Protein AF-0000000086637116 (afdb_homodimer)

InterPro domains:
  IPR012942 SRR1-like domain [PF07985] (72-241)

Radius of gyration: 38.26 Å; Cα contacts (8 Å, |Δi|>4): 737; chains: 2; bounding box: 162×108×86 Å

Sequence (594 aa):
MSSSQGPQEWTHVTRKSRKSKNSNQGSPSHSHINSLPVTPRTESLRSPSDLKVDYDRYRSRWTAETPCLRLRELVSSKASHLKDINRAINFGVGTFDPADGAWEAKRSTFVQLAAFEIIVEELEKITGKKIECFLQDPVFSASDKSFLSNLGHTVVEDPAGCDLVNENTFFFGVHLYKPIYTEALAKHLPAIFVGTGWNAWDALFSSEGLGNMETMHKTYEACEFPQEEFDPAFSTTTIYWKPKAGSKEVEEETKEETKEETAGDEKVEKDEKVDKSEKQKEEEDELSRKLESTTISMSSSQGPQEWTHVTRKSRKSKNSNQGSPSHSHINSLPVTPRTESLRSPSDLKVDYDRYRSRWTAETPCLRLRELVSSKASHLKDINRAINFGVGTFDPADGAWEAKRSTFVQLAAFEIIVEELEKITGKKIECFLQDPVFSASDKSFLSNLGHTVVEDPAGCDLVNENTFFFGVHLYKPIYTEALAKHLPAIFVGTGWNAWDALFSSEGLGNMETMHKTYEACEFPQEEFDPAFSTTTIYWKPKAGSKEVEEETKEETKEETAGDEKVEKDEKVDKSEKQKEEEDELSRKLESTTIS

Solvent-accessible surface area (backbone atoms only — not comparable to full-atom values): 35907 Å² total; per-residue (Å²): 136,84,81,75,82,73,82,82,74,80,77,75,78,73,78,76,76,79,79,77,75,79,70,80,70,71,73,75,73,73,74,72,67,84,61,69,79,64,69,42,62,85,66,92,69,68,52,36,67,57,48,49,52,52,39,52,51,44,34,57,54,47,61,72,33,68,39,43,54,51,43,55,50,48,48,59,68,66,44,59,84,57,50,69,52,48,35,32,39,39,38,48,62,65,41,77,73,57,65,88,87,42,59,66,59,32,52,29,25,40,42,50,51,38,50,53,51,51,51,50,55,55,45,28,67,61,41,72,45,85,58,49,43,36,38,27,44,70,37,46,23,73,40,44,49,50,34,43,40,73,75,68,37,43,76,41,59,76,68,56,58,34,73,66,46,29,64,37,17,37,40,36,30,55,55,48,60,64,68,57,54,39,56,30,39,65,86,27,64,47,31,28,40,34,19,59,27,60,61,52,31,50,42,62,72,58,43,80,76,36,61,60,53,48,51,45,65,73,64,29,49,71,48,72,50,64,62,61,91,89,43,72,67,52,56,61,25,25,36,38,32,56,60,62,90,85,59,73,63,65,77,63,76,67,78,68,73,72,70,71,74,72,79,75,73,76,79,79,84,77,85,83,74,87,75,89,81,90,78,72,96,79,75,93,84,75,86,92,88,74,93,88,85,75,98,90,128,136,82,81,78,83,70,82,83,74,80,76,76,78,72,80,77,80,79,78,80,75,78,72,80,72,72,74,76,73,73,74,70,67,86,61,69,79,65,69,42,64,84,67,91,70,68,53,35,68,55,47,48,52,52,39,53,52,44,35,57,55,47,62,71,33,67,37,41,52,51,43,52,51,48,49,60,67,67,43,59,82,58,50,70,52,47,34,33,40,39,38,47,62,66,42,78,74,57,65,88,88,42,59,68,59,31,49,29,24,41,43,49,52,40,50,51,50,51,51,49,54,55,48,27,67,62,41,72,44,83,59,49,43,36,36,26,43,71,38,46,24,71,40,44,50,51,34,43,41,72,75,69,36,42,77,42,60,76,68,56,56,34,73,67,46,30,64,36,18,36,40,38,30,56,54,49,61,65,68,57,54,36,56,29,39,65,86,28,63,46,32,28,39,35,18,58,26,60,64,53,31,49,42,63,73,58,45,80,79,35,62,62,53,47,50,45,66,74,65,30,48,71,48,71,49,63,64,61,90,90,42,72,66,52,55,62,24,25,37,36,32,55,59,62,88,85,58,73,65,64,77,63,77,69,77,69,73,72,70,72,74,70,79,73,74,75,80,77,85,77,82,78,81,79,79,65,95,79,87,91,80,87,84,70,86,90,86,84,86,73,91,78,84,90,66,98,134

Nearest PDB structures (foldseek):
  2dep-assembly2_B  TM=3.999E-01  e=1.492E+00  Thermoclostridium stercorarium
  8ch9-assembly1_G  TM=3.327E-01  e=2.922E+00  Alcaligenes faecalis
  4ncf-assembly1_A  TM=2.988E-01  e=6.082E+00  Saccharomyces cerevisiae S288C
  4n3n-assembly1_A  TM=2.174E-01  e=2.749E+00  Thermochaetoides thermophila DSM 1495
  6fhf-assembly1_A  TM=4.208E-01  e=7.381E-01  Escherichia coli

Structure (mmCIF, N/CA/C/O backbone):
data_AF-0000000086637116-model_v1
#
loop_
_entity.id
_entity.type
_entity.pdbx_description
1 polymer 'SRR1-like domain-containing protein'
#
loop_
_atom_site.group_PDB
_atom_site.id
_atom_site.type_symbol
_atom_site.label_atom_id
_atom_site.label_alt_id
_atom_site.label_comp_id
_atom_site.label_asym_id
_atom_site.label_entity_id
_atom_site.label_seq_id
_atom_site.pdbx_PDB_ins_code
_atom_site.Cartn_x
_atom_site.Cartn_y
_atom_site.Cartn_z
_atom_site.occupancy
_atom_site.B_iso_or_equiv
_atom_site.auth_seq_id
_atom_site.auth_comp_id
_atom_site.auth_asym_id
_atom_site.auth_atom_id
_atom_site.pdbx_PDB_model_num
ATOM 1 N N . MET A 1 1 ? 57.219 23.875 48.938 1 24.44 1 MET A N 1
ATOM 2 C CA . MET A 1 1 ? 56.75 22.547 49.344 1 24.44 1 MET A CA 1
ATOM 3 C C . MET A 1 1 ? 55.75 22 48.312 1 24.44 1 MET A C 1
ATOM 5 O O . MET A 1 1 ? 54.656 22.531 48.125 1 24.44 1 MET A O 1
ATOM 9 N N . SER A 1 2 ? 56.219 21.375 47.156 1 26.83 2 SER A N 1
ATOM 10 C CA . SER A 1 2 ? 55.812 21.016 45.812 1 26.83 2 SER A CA 1
ATOM 11 C C . SER A 1 2 ? 54.844 19.828 45.812 1 26.83 2 SER A C 1
ATOM 13 O O . SER A 1 2 ? 55.219 18.734 46.219 1 26.83 2 SER A O 1
ATOM 15 N N . SER A 1 3 ? 53.5 20.031 46.125 1 25.98 3 SER A N 1
ATOM 16 C CA . SER A 1 3 ? 52.406 19.109 46.406 1 25.98 3 SER A CA 1
ATOM 17 C C . SER A 1 3 ? 52.156 18.141 45.25 1 25.98 3 SER A C 1
ATOM 19 O O . SER A 1 3 ? 51.812 18.562 44.156 1 25.98 3 SER A O 1
ATOM 21 N N . SER A 1 4 ? 52.938 17.031 45.156 1 26.45 4 SER A N 1
ATOM 22 C CA . SER A 1 4 ? 53.062 15.961 44.188 1 26.45 4 SER A CA 1
ATOM 23 C C . SER A 1 4 ? 51.75 15.203 44.031 1 26.45 4 SER A C 1
ATOM 25 O O . SER A 1 4 ? 51.281 14.555 44.969 1 26.45 4 SER A O 1
ATOM 27 N N . GLN A 1 5 ? 50.75 15.789 43.312 1 27.09 5 GLN A N 1
ATOM 28 C CA . GLN A 1 5 ? 49.375 15.312 43.094 1 27.09 5 GLN A CA 1
ATOM 29 C C . GLN A 1 5 ? 49.375 13.898 42.5 1 27.09 5 GLN A C 1
ATOM 31 O O . GLN A 1 5 ? 50 13.648 41.469 1 27.09 5 GLN A O 1
ATOM 36 N N . GLY A 1 6 ? 49.375 12.867 43.406 1 25.33 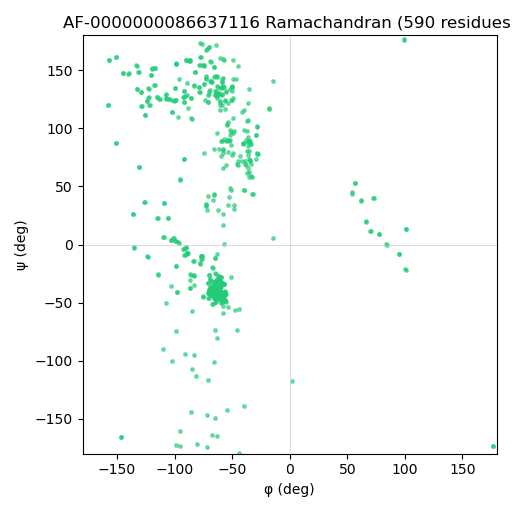6 GLY A N 1
ATOM 37 C CA . GLY A 1 6 ? 49.5 11.422 43.25 1 25.33 6 GLY A CA 1
ATOM 38 C C . GLY A 1 6 ? 48.562 10.852 42.219 1 25.33 6 GLY A C 1
ATOM 39 O O . GLY A 1 6 ? 47.531 11.477 41.906 1 25.33 6 GLY A O 1
ATOM 40 N N . PRO A 1 7 ? 49.031 9.922 41.312 1 26.36 7 PRO A N 1
ATOM 41 C CA . PRO A 1 7 ? 48.5 9.266 40.094 1 26.36 7 PRO A CA 1
ATOM 42 C C . PRO A 1 7 ? 47.312 8.359 40.406 1 26.36 7 PRO A C 1
ATOM 44 O O . PRO A 1 7 ? 47.375 7.52 41.312 1 26.36 7 PRO A O 1
ATOM 47 N N . GLN A 1 8 ? 46.031 8.93 40.531 1 23.62 8 GLN A N 1
ATOM 48 C CA . GLN A 1 8 ? 44.844 8.188 40.938 1 23.62 8 GLN A CA 1
ATOM 49 C C . GLN A 1 8 ? 44.656 6.941 40.062 1 23.62 8 GLN A C 1
ATOM 51 O O . GLN A 1 8 ? 44.594 7.035 38.844 1 23.62 8 GLN A O 1
ATOM 56 N N . GLU A 1 9 ? 45.25 5.812 40.469 1 21.12 9 GLU A N 1
ATOM 57 C CA . GLU A 1 9 ? 45.281 4.449 39.969 1 21.12 9 GLU A CA 1
ATOM 58 C C . GLU A 1 9 ? 43.875 3.912 39.719 1 21.12 9 GLU A C 1
ATOM 60 O O . GLU A 1 9 ? 43.062 3.881 40.625 1 21.12 9 GLU A O 1
ATOM 65 N N . TRP A 1 10 ? 43.25 4.152 38.531 1 23.78 10 TRP A N 1
ATOM 66 C CA . TRP A 1 10 ? 41.906 3.744 38.094 1 23.78 10 TRP A CA 1
ATOM 67 C C . TRP A 1 10 ? 41.75 2.236 38.25 1 23.78 10 TRP A C 1
ATOM 69 O O . TRP A 1 10 ? 42.531 1.455 37.719 1 23.78 10 TRP A O 1
ATOM 79 N N . THR A 1 11 ? 41.281 1.784 39.406 1 22.3 11 THR A N 1
ATOM 80 C CA . THR A 1 11 ? 41.125 0.423 39.906 1 22.3 11 THR A CA 1
ATOM 81 C C . THR A 1 11 ? 40.312 -0.416 38.938 1 22.3 11 THR A C 1
ATOM 83 O O . THR A 1 11 ? 39.219 -0.003 38.5 1 22.3 11 THR A O 1
ATOM 86 N N . HIS A 1 12 ? 40.906 -1.272 38.156 1 22.92 12 HIS A N 1
ATOM 87 C CA . HIS A 1 12 ? 40.469 -2.297 37.188 1 22.92 12 HIS A CA 1
ATOM 88 C C . HIS A 1 12 ? 39.562 -3.324 37.844 1 22.92 12 HIS A C 1
ATOM 90 O O . HIS A 1 12 ? 40 -4.098 38.719 1 22.92 12 HIS A O 1
ATOM 96 N N . VAL A 1 13 ? 38.375 -2.883 38.281 1 23.36 13 VAL A N 1
ATOM 97 C CA . VAL A 1 13 ? 37.469 -3.781 39 1 23.36 13 VAL A CA 1
ATOM 98 C C . VAL A 1 13 ? 37.312 -5.09 38.219 1 23.36 13 VAL A C 1
ATOM 100 O O . VAL A 1 13 ? 36.938 -5.082 37.031 1 23.36 13 VAL A O 1
ATOM 103 N N . THR A 1 14 ? 38.062 -6.027 38.594 1 20.78 14 THR A N 1
ATOM 104 C CA . THR A 1 14 ? 38.188 -7.391 38.094 1 20.78 14 THR A CA 1
ATOM 105 C C . THR A 1 14 ? 36.844 -8.117 38.188 1 20.78 14 THR A C 1
ATOM 107 O O . THR A 1 14 ? 36.312 -8.305 39.281 1 20.78 14 THR A O 1
ATOM 110 N N . ARG A 1 15 ? 35.969 -7.898 37.25 1 22.67 15 ARG A N 1
ATOM 111 C CA . ARG A 1 15 ? 34.688 -8.594 37.312 1 22.67 15 ARG A CA 1
ATOM 112 C C . ARG A 1 15 ? 34.875 -10.102 37.438 1 22.67 15 ARG A C 1
ATOM 114 O O . ARG A 1 15 ? 35.625 -10.703 36.656 1 22.67 15 ARG A O 1
ATOM 121 N N . LYS A 1 16 ? 34.625 -10.594 38.625 1 21.61 16 LYS A N 1
ATOM 122 C CA . LYS A 1 16 ? 34.625 -11.977 39.062 1 21.61 16 LYS A CA 1
ATOM 123 C C . LYS A 1 16 ? 33.875 -12.875 38.094 1 21.61 16 LYS A C 1
ATOM 125 O O . LYS A 1 16 ? 32.938 -12.422 37.406 1 21.61 16 LYS A O 1
ATOM 130 N N . SER A 1 17 ? 34.312 -14.102 37.844 1 21.06 17 SER A N 1
ATOM 131 C CA . SER A 1 17 ? 34.188 -15.25 36.938 1 21.06 17 SER A CA 1
ATOM 132 C C . SER A 1 17 ? 32.875 -15.969 37.156 1 21.06 17 SER A C 1
ATOM 134 O O . SER A 1 17 ? 32.719 -17.125 36.75 1 21.06 17 SER A O 1
ATOM 136 N N . ARG A 1 18 ? 31.797 -15.344 37.469 1 20.27 18 ARG A N 1
ATOM 137 C CA . ARG A 1 18 ? 30.719 -16.25 37.844 1 20.27 18 ARG A CA 1
ATOM 138 C C . ARG A 1 18 ? 30.531 -17.344 36.812 1 20.27 18 ARG A C 1
ATOM 140 O O . ARG A 1 18 ? 30.625 -17.094 35.594 1 20.27 18 ARG A O 1
ATOM 147 N N . LYS A 1 19 ? 30.438 -18.625 37.375 1 24.11 19 LYS A N 1
ATOM 148 C CA . LYS A 1 19 ? 30.172 -19.984 36.906 1 24.11 19 LYS A CA 1
ATOM 149 C C . LYS A 1 19 ? 28.938 -20.031 36.031 1 24.11 19 LYS A C 1
ATOM 151 O O . LYS A 1 19 ? 27.938 -19.359 36.312 1 24.11 19 LYS A O 1
ATOM 156 N N . SER A 1 20 ? 29.047 -20.562 34.844 1 21.88 20 SER A N 1
ATOM 157 C CA . SER A 1 20 ? 28.312 -20.703 33.594 1 21.88 20 SER A CA 1
ATOM 158 C C . SER A 1 20 ? 27.062 -21.547 33.781 1 21.88 20 SER A C 1
ATOM 160 O O . SER A 1 20 ? 27.141 -22.766 33.906 1 21.88 20 SER A O 1
ATOM 162 N N . LYS A 1 21 ? 26.297 -21.359 34.875 1 21.92 21 LYS A N 1
ATOM 163 C CA . LYS A 1 21 ? 25.203 -2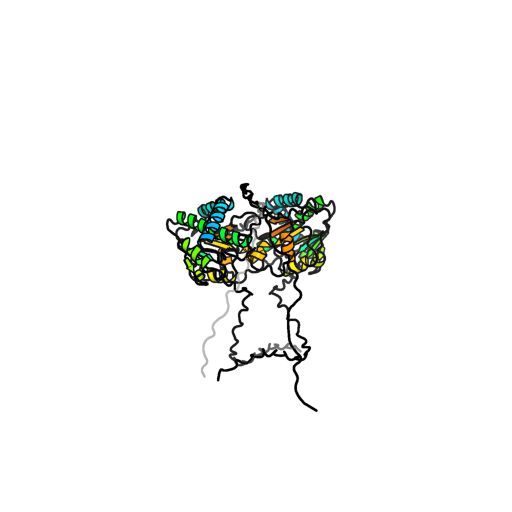2.328 34.906 1 21.92 21 LYS A CA 1
ATOM 164 C C . LYS A 1 21 ? 24.484 -22.359 33.562 1 21.92 21 LYS A C 1
ATOM 166 O O . LYS A 1 21 ? 24.141 -21.297 33 1 21.92 21 LYS A O 1
ATOM 171 N N . ASN A 1 22 ? 24.641 -23.406 32.812 1 21.17 22 ASN A N 1
ATOM 172 C CA . ASN A 1 22 ? 24.078 -23.844 31.547 1 21.17 22 ASN A CA 1
ATOM 173 C C . ASN A 1 22 ? 22.562 -23.828 31.562 1 21.17 22 ASN A C 1
ATOM 175 O O . ASN A 1 22 ? 21.922 -24.734 32.125 1 21.17 22 ASN A O 1
ATOM 179 N N . SER A 1 23 ? 21.969 -22.797 32.156 1 22.39 23 SER A N 1
ATOM 180 C CA . SER A 1 23 ? 20.516 -22.953 32.188 1 22.39 23 SER A CA 1
ATOM 181 C C . SER A 1 23 ? 19.953 -23.156 30.797 1 22.39 23 SER A C 1
ATOM 183 O O . SER A 1 23 ? 20.438 -22.562 29.828 1 22.39 23 SER A O 1
ATOM 185 N N . ASN A 1 24 ? 19.359 -24.328 30.609 1 22.12 24 ASN A N 1
ATOM 186 C CA . ASN A 1 24 ? 18.578 -24.844 29.484 1 22.12 24 ASN A CA 1
ATOM 187 C C . ASN A 1 24 ? 17.469 -23.875 29.094 1 22.12 24 ASN A C 1
ATOM 189 O O . ASN A 1 24 ? 16.453 -23.781 29.797 1 22.12 24 ASN A O 1
ATOM 193 N N . GLN A 1 25 ? 17.844 -22.625 28.984 1 24.3 25 GLN A N 1
ATOM 194 C CA . GLN A 1 25 ? 16.781 -21.672 28.656 1 24.3 25 GLN A CA 1
ATOM 195 C C . GLN A 1 25 ? 15.953 -22.188 27.469 1 24.3 25 GLN A C 1
ATOM 197 O O . GLN A 1 25 ? 16.5 -22.531 26.422 1 24.3 25 GLN A O 1
ATOM 202 N N . GLY A 1 26 ? 14.844 -22.797 27.844 1 23.64 26 GLY A N 1
ATOM 203 C CA . GLY A 1 26 ? 13.797 -23.156 26.891 1 23.64 26 GLY A CA 1
ATOM 204 C C . GLY A 1 26 ? 13.539 -22.078 25.859 1 23.64 26 GLY A C 1
ATOM 205 O O . GLY A 1 26 ? 13.742 -20.891 26.125 1 23.64 26 GLY A O 1
ATOM 206 N N . SER A 1 27 ? 13.844 -22.375 24.625 1 25.88 27 SER A N 1
ATOM 207 C CA . SER A 1 27 ? 13.609 -21.578 23.438 1 25.88 27 SER A CA 1
ATOM 208 C C . SER A 1 27 ? 12.281 -20.828 23.516 1 25.88 27 SER A C 1
ATOM 210 O O . SER A 1 27 ? 11.25 -21.422 23.859 1 25.88 27 SER A O 1
ATOM 212 N N . PRO A 1 28 ? 12.359 -19.547 23.906 1 26.69 28 PRO A N 1
ATOM 213 C CA . PRO A 1 28 ? 11.086 -18.828 23.891 1 26.69 28 PRO A CA 1
ATOM 214 C C . PRO A 1 28 ? 10.203 -19.25 22.719 1 26.69 28 PRO A C 1
ATOM 216 O O . PRO A 1 28 ? 10.703 -19.516 21.609 1 26.69 28 PRO A O 1
ATOM 219 N N . SER A 1 29 ? 9.18 -19.969 23.016 1 24.64 29 SER A N 1
ATOM 220 C CA . SER A 1 29 ? 8.094 -20.25 22.078 1 24.64 29 SER A CA 1
ATOM 221 C C . SER A 1 29 ? 7.73 -19.016 21.266 1 24.64 29 SER A C 1
ATOM 223 O O . SER A 1 29 ? 7.52 -17.938 21.812 1 24.64 29 SER A O 1
ATOM 225 N N . HIS A 1 30 ? 8.398 -18.781 20.156 1 25.86 30 HIS A N 1
ATOM 226 C CA . HIS A 1 30 ? 7.93 -17.844 19.141 1 25.86 30 HIS A CA 1
ATOM 227 C C . HIS A 1 30 ? 6.406 -17.734 19.172 1 25.86 30 HIS A C 1
ATOM 229 O O . HIS A 1 30 ? 5.703 -18.734 19.031 1 25.86 30 HIS A O 1
ATOM 235 N N . SER A 1 31 ? 5.895 -17.047 20.062 1 27.33 31 SER A N 1
ATOM 236 C CA . SER A 1 31 ? 4.477 -16.703 20 1 27.33 31 SER A CA 1
ATOM 237 C C . SER A 1 31 ? 3.988 -16.625 18.562 1 27.33 31 SER A C 1
ATOM 239 O O . SER A 1 31 ? 4.578 -15.922 17.734 1 27.33 31 SER A O 1
ATOM 241 N N . HIS A 1 32 ? 3.451 -17.656 18.016 1 27.94 32 HIS A N 1
ATOM 242 C CA . HIS A 1 32 ? 2.633 -17.797 16.812 1 27.94 32 HIS A CA 1
ATOM 243 C C . HIS A 1 32 ? 1.734 -16.578 16.625 1 27.94 32 HIS A C 1
ATOM 245 O O . HIS A 1 32 ? 0.939 -16.234 17.5 1 27.94 32 HIS A O 1
ATOM 251 N N . ILE A 1 33 ? 2.184 -15.508 16.266 1 32.97 33 ILE A N 1
ATOM 252 C CA . ILE A 1 33 ? 1.25 -14.523 15.719 1 32.97 33 ILE A CA 1
ATOM 253 C C . ILE A 1 33 ? -0.048 -15.219 15.312 1 32.97 33 ILE A C 1
ATOM 255 O O . ILE A 1 33 ? -0.023 -16.312 14.758 1 32.97 33 ILE A O 1
ATOM 259 N N . ASN A 1 34 ? -1.161 -14.93 15.883 1 33.06 34 ASN A N 1
ATOM 260 C CA . ASN A 1 34 ? -2.535 -15.383 15.688 1 33.06 34 ASN A CA 1
ATOM 261 C C . ASN A 1 34 ? -2.812 -15.719 14.227 1 33.06 34 ASN A C 1
ATOM 263 O O . ASN A 1 34 ? -3.15 -14.836 13.438 1 33.06 34 ASN A O 1
ATOM 267 N N . SER A 1 35 ? -1.944 -16.391 13.539 1 40 35 SER A N 1
ATOM 268 C CA . SER A 1 35 ? -2.412 -17.109 12.359 1 40 35 SER A CA 1
ATOM 269 C C . SER A 1 35 ? -3.707 -17.859 12.641 1 40 35 SER A C 1
ATOM 271 O O . SER A 1 35 ? -3.723 -18.812 13.43 1 40 35 SER A O 1
ATOM 273 N N . LEU A 1 36 ? -4.789 -17.25 12.852 1 41.62 36 LEU A N 1
ATOM 274 C CA . LEU A 1 36 ? -5.941 -18.156 12.875 1 41.62 36 LEU A CA 1
ATOM 275 C C . LEU A 1 36 ? -5.691 -19.375 11.992 1 41.62 36 LEU A C 1
ATOM 277 O O . LEU A 1 36 ? -5.262 -19.234 10.844 1 41.62 36 LEU A O 1
ATOM 281 N N . PRO A 1 37 ? -5.348 -20.5 12.5 1 50.69 37 PRO A N 1
ATOM 282 C CA . PRO A 1 37 ? -5.234 -21.703 11.688 1 50.69 37 PRO A CA 1
ATOM 283 C C . PRO A 1 37 ? -6.254 -21.75 10.547 1 50.69 37 PRO A C 1
ATOM 285 O O . PRO A 1 37 ? -7.457 -21.625 10.781 1 50.69 37 PRO A O 1
ATOM 288 N N . VAL A 1 38 ? -5.941 -21.172 9.406 1 64.44 38 VAL A N 1
ATOM 289 C CA . VAL A 1 38 ? -6.879 -21.281 8.297 1 64.44 38 VAL A CA 1
ATOM 290 C C . VAL A 1 38 ? -7.102 -22.75 7.945 1 64.44 38 VAL A C 1
ATOM 292 O O . VAL A 1 38 ? -6.16 -23.453 7.578 1 64.44 38 VAL A O 1
ATOM 295 N N . THR A 1 39 ? -8.062 -23.391 8.57 1 78.31 39 THR A N 1
ATOM 296 C CA . THR A 1 39 ? -8.438 -24.781 8.289 1 78.31 39 THR A CA 1
ATOM 297 C C . THR A 1 39 ? -9.289 -24.859 7.027 1 78.31 39 THR A C 1
ATOM 299 O O . THR A 1 39 ? -10.234 -24.078 6.859 1 78.31 39 THR A O 1
ATOM 302 N N . PRO A 1 40 ? -8.844 -25.797 6.188 1 84.12 40 PRO A N 1
ATOM 303 C CA . PRO A 1 40 ? -9.648 -26 4.98 1 84.12 40 PRO A CA 1
ATOM 304 C C . PRO A 1 40 ? -11.086 -26.391 5.293 1 84.12 40 PRO A C 1
ATOM 306 O O . PRO A 1 40 ? -11.336 -27.125 6.258 1 84.12 40 PRO A O 1
ATOM 309 N N . ARG A 1 41 ? -11.93 -25.891 4.512 1 82.06 41 ARG A N 1
ATOM 310 C CA . ARG A 1 41 ? -13.312 -26.344 4.613 1 82.06 41 ARG A CA 1
ATOM 311 C C . ARG A 1 41 ? -13.445 -27.797 4.168 1 82.06 41 ARG A C 1
ATOM 313 O O . ARG A 1 41 ? -12.836 -28.203 3.174 1 82.06 41 ARG A O 1
ATOM 320 N N . THR A 1 42 ? -14.297 -28.547 4.906 1 83.56 42 THR A N 1
ATOM 321 C CA . THR A 1 42 ? -14.414 -29.969 4.582 1 83.56 42 THR A CA 1
ATOM 322 C C . THR A 1 42 ? -15.859 -30.328 4.262 1 83.56 42 THR A C 1
ATOM 324 O O . THR A 1 42 ? -16.125 -31.391 3.674 1 83.56 42 THR A O 1
ATOM 327 N N . GLU A 1 43 ? -16.719 -29.453 4.516 1 82.19 43 GLU A N 1
ATOM 328 C CA . GLU A 1 43 ? -18.125 -29.781 4.324 1 82.19 43 GLU A CA 1
ATOM 329 C C . GLU A 1 43 ? -18.781 -28.859 3.291 1 82.19 43 GLU A C 1
ATOM 331 O O . GLU A 1 43 ? -18.344 -27.719 3.111 1 82.19 43 GLU A O 1
ATOM 336 N N . SER A 1 44 ? -19.828 -29.422 2.611 1 85.81 44 SER A N 1
ATOM 337 C CA . SER A 1 44 ? -20.672 -28.656 1.683 1 85.81 44 SER A CA 1
ATOM 338 C C . SER A 1 44 ? -19.812 -27.953 0.632 1 85.81 44 SER A C 1
ATOM 340 O O . SER A 1 44 ? -19.984 -26.766 0.384 1 85.81 44 SER A O 1
ATOM 342 N N . LEU A 1 45 ? -18.875 -28.781 0.184 1 89.62 45 LEU A N 1
ATOM 343 C CA . LEU A 1 45 ? -17.969 -28.219 -0.802 1 89.62 45 LEU A CA 1
ATOM 344 C C . LEU A 1 45 ? -18.609 -28.172 -2.182 1 89.62 45 LEU A C 1
ATOM 346 O O . LEU A 1 45 ? -19.281 -29.125 -2.588 1 89.62 45 LEU A O 1
ATOM 350 N N . ARG A 1 46 ? -18.438 -27.062 -2.834 1 92.62 46 ARG A N 1
ATOM 351 C CA . ARG A 1 46 ? -18.797 -26.984 -4.246 1 92.62 46 ARG A CA 1
ATOM 352 C C . ARG A 1 46 ? -17.906 -27.891 -5.086 1 92.62 46 ARG A C 1
ATOM 354 O O . ARG A 1 46 ? -16.766 -28.172 -4.711 1 92.62 46 ARG A O 1
ATOM 361 N N . SER A 1 47 ? -18.406 -28.375 -6.246 1 95.31 47 SER A N 1
ATOM 362 C CA . SER A 1 47 ? -17.641 -29.281 -7.094 1 95.31 47 SER A CA 1
ATOM 363 C C . SER A 1 47 ? -16.547 -28.547 -7.844 1 95.31 47 SER A C 1
ATOM 365 O O . SER A 1 47 ? -16.672 -27.344 -8.141 1 95.31 47 SER A O 1
ATOM 367 N N . PRO A 1 48 ? -15.5 -29.297 -8.203 1 97.44 48 PRO A N 1
ATOM 368 C CA . PRO A 1 48 ? -14.445 -28.688 -9.023 1 97.44 48 PRO A CA 1
ATOM 369 C C . PRO A 1 48 ? -14.977 -28.109 -10.336 1 97.44 48 PRO A C 1
ATOM 371 O O . PRO A 1 48 ? -14.477 -27.094 -10.82 1 97.44 48 PRO A O 1
ATOM 374 N N . SER A 1 49 ? -15.969 -28.734 -10.891 1 97.56 49 SER A N 1
ATOM 375 C CA . SER A 1 49 ? -16.562 -28.266 -12.133 1 97.56 49 SER A CA 1
ATOM 376 C C . SER A 1 49 ? -17.266 -26.922 -11.938 1 97.56 49 SER A C 1
ATOM 378 O O . SER A 1 49 ? -17.203 -26.047 -12.805 1 97.56 49 SER A O 1
ATOM 380 N N . ASP A 1 50 ? -17.875 -26.812 -10.812 1 97.12 50 ASP A N 1
ATOM 381 C CA . ASP A 1 50 ? -18.516 -25.531 -10.5 1 97.12 50 ASP A CA 1
ATOM 382 C C . ASP A 1 50 ? -17.484 -24.422 -10.312 1 97.12 50 ASP A C 1
ATOM 384 O O . ASP A 1 50 ? -17.703 -23.297 -10.734 1 97.12 50 ASP A O 1
ATOM 388 N N . LEU A 1 51 ? -16.422 -24.75 -9.672 1 97.88 51 LEU A N 1
ATOM 389 C CA . LEU A 1 51 ? -15.344 -23.797 -9.492 1 97.88 51 LEU A CA 1
ATOM 390 C C . LEU A 1 51 ? -14.766 -23.359 -10.836 1 97.88 51 LEU A C 1
ATOM 392 O O . LEU A 1 51 ? -14.445 -22.188 -11.031 1 97.88 51 LEU A O 1
ATOM 396 N N . LYS A 1 52 ? -14.695 -24.312 -11.758 1 98.31 52 LYS A N 1
ATOM 397 C CA . LYS A 1 52 ? -14.172 -24.031 -13.094 1 98.31 52 LYS A CA 1
ATOM 398 C C . LYS A 1 52 ? -15.086 -23.062 -13.844 1 98.31 52 LYS A C 1
ATOM 400 O O . LYS A 1 52 ? -14.609 -22.172 -14.547 1 98.31 52 LYS A O 1
ATOM 405 N N . VAL A 1 53 ? -16.328 -23.219 -13.672 1 98.06 53 VAL A N 1
ATOM 406 C CA . VAL A 1 53 ? -17.281 -22.328 -14.32 1 98.06 53 VAL A CA 1
ATOM 407 C C . VAL A 1 53 ? -17.109 -20.906 -13.797 1 98.06 53 VAL A C 1
ATOM 409 O O . VAL A 1 53 ? -17.047 -19.953 -14.578 1 98.06 53 VAL A O 1
ATOM 412 N N . ASP A 1 54 ? -17.031 -20.797 -12.469 1 97.19 54 ASP A N 1
ATOM 413 C CA . ASP A 1 54 ? -16.781 -19.484 -11.875 1 97.19 54 ASP A CA 1
ATOM 414 C C . ASP A 1 54 ? -15.469 -18.891 -12.367 1 97.19 54 ASP A C 1
ATOM 416 O O . ASP A 1 54 ? -15.414 -17.719 -12.727 1 97.19 54 ASP A O 1
ATOM 420 N N . TYR A 1 55 ? -14.484 -19.719 -12.391 1 98.38 55 TYR A N 1
ATOM 421 C CA . TYR A 1 55 ? -13.164 -19.266 -12.836 1 98.38 55 TYR A CA 1
ATOM 422 C C . TYR A 1 55 ? -13.227 -18.719 -14.258 1 98.38 55 TYR A C 1
ATOM 424 O O . TYR A 1 55 ? -12.711 -17.641 -14.539 1 98.38 55 TYR A O 1
ATOM 432 N N . ASP A 1 56 ? -13.852 -19.438 -15.148 1 98.38 56 ASP A N 1
ATOM 433 C CA . ASP A 1 56 ? -13.945 -19.031 -16.547 1 98.38 56 ASP A CA 1
ATOM 434 C C . ASP A 1 56 ? -14.672 -17.688 -16.672 1 98.38 56 ASP A C 1
ATOM 436 O O . ASP A 1 56 ? -14.273 -16.844 -17.484 1 98.38 56 ASP A O 1
ATOM 440 N N . ARG A 1 57 ? -15.602 -17.547 -15.859 1 97.81 57 ARG A N 1
ATOM 441 C CA . ARG A 1 57 ? -16.359 -16.297 -15.867 1 97.81 57 ARG A CA 1
ATOM 442 C C . ARG A 1 57 ? -15.492 -15.133 -15.406 1 97.81 57 ARG A C 1
ATOM 444 O O . ARG A 1 57 ? -15.398 -14.117 -16.094 1 97.81 57 ARG A O 1
ATOM 451 N N . TYR A 1 58 ? -14.836 -15.289 -14.258 1 97.19 58 TYR A N 1
ATOM 452 C CA . TYR A 1 58 ? -14.008 -14.219 -13.703 1 97.19 58 TYR A CA 1
ATOM 453 C C . TYR A 1 58 ? -12.812 -13.938 -14.602 1 97.19 58 TYR A C 1
ATOM 455 O O . TYR A 1 58 ? -12.438 -12.781 -14.797 1 97.19 58 TYR A O 1
ATOM 463 N N . ARG A 1 59 ? -12.242 -14.984 -15.156 1 97.94 59 ARG A N 1
ATOM 464 C CA . ARG A 1 59 ? -11.086 -14.812 -16.031 1 97.94 59 ARG A CA 1
ATOM 465 C C . ARG A 1 59 ? -11.477 -14.07 -17.297 1 97.94 59 ARG A C 1
ATOM 467 O O . ARG A 1 59 ? -10.773 -13.156 -17.734 1 97.94 59 ARG A O 1
ATOM 474 N N . SER A 1 60 ? -12.539 -14.453 -17.891 1 97.94 60 SER A N 1
ATOM 475 C CA . SER A 1 60 ? -13 -13.812 -19.109 1 97.94 60 SER A CA 1
ATOM 476 C C . SER A 1 60 ? -13.281 -12.328 -18.891 1 97.94 60 SER A C 1
ATOM 478 O O . SER A 1 60 ? -12.891 -11.492 -19.719 1 97.94 60 SER A O 1
ATOM 480 N N . ARG A 1 61 ? -13.883 -12.031 -17.828 1 96.62 61 ARG A N 1
ATOM 481 C CA . ARG A 1 61 ? -14.188 -10.641 -17.5 1 96.62 61 ARG A CA 1
ATOM 482 C C . ARG A 1 61 ? -12.906 -9.836 -17.281 1 96.62 61 ARG A C 1
ATOM 484 O O . ARG A 1 61 ? -12.75 -8.75 -17.844 1 96.62 61 ARG A O 1
ATOM 491 N N . TRP A 1 62 ? -12.031 -10.359 -16.484 1 96.5 62 TRP A N 1
ATOM 492 C CA . TRP A 1 62 ? -10.828 -9.625 -16.109 1 96.5 62 TRP A CA 1
ATOM 493 C C . TRP A 1 62 ? -9.906 -9.445 -17.328 1 96.5 62 TRP A C 1
ATOM 495 O O . TRP A 1 62 ? -9.242 -8.414 -17.453 1 96.5 62 TRP A O 1
ATOM 505 N N . THR A 1 63 ? -9.891 -10.383 -18.25 1 96.75 63 THR A N 1
ATOM 506 C CA . THR A 1 63 ? -9.023 -10.328 -19.422 1 96.75 63 THR A CA 1
ATOM 507 C C . THR A 1 63 ? -9.453 -9.188 -20.359 1 96.75 63 THR A C 1
ATOM 509 O O . THR A 1 63 ? -8.641 -8.672 -21.125 1 96.75 63 THR A O 1
ATOM 512 N N . ALA A 1 64 ? -10.664 -8.75 -20.188 1 95.94 64 ALA A N 1
ATOM 513 C CA . ALA A 1 64 ? -11.195 -7.676 -21.016 1 95.94 64 ALA A CA 1
ATOM 514 C C . ALA A 1 64 ? -10.961 -6.312 -20.375 1 95.94 64 ALA A C 1
ATOM 516 O O . ALA A 1 64 ? -11.18 -5.277 -21 1 95.94 64 ALA A O 1
ATOM 517 N N . GLU A 1 65 ? -10.523 -6.336 -19.188 1 95.44 65 GLU A N 1
ATOM 518 C CA . GLU A 1 65 ? -10.344 -5.086 -18.453 1 95.44 65 GLU A CA 1
ATOM 519 C C . GLU A 1 65 ? -8.969 -4.477 -18.734 1 95.44 65 GLU A C 1
ATOM 521 O O . GLU A 1 65 ? -8.039 -5.191 -19.109 1 95.44 65 GLU A O 1
ATOM 526 N N . THR A 1 66 ? -8.828 -3.236 -18.531 1 96.44 66 THR A N 1
ATOM 527 C CA . THR A 1 66 ? -7.621 -2.467 -18.828 1 96.44 66 THR A CA 1
ATOM 528 C C . THR A 1 66 ? -6.43 -2.994 -18.031 1 96.44 66 THR A C 1
ATOM 530 O O . THR A 1 66 ? -5.328 -3.117 -18.562 1 96.44 66 THR A O 1
ATOM 533 N N . PRO A 1 67 ? -6.594 -3.361 -16.812 1 97.06 67 PRO A N 1
ATOM 534 C CA . PRO A 1 67 ? -5.438 -3.834 -16.047 1 97.06 67 PRO A CA 1
ATOM 535 C C . PRO A 1 67 ? -4.793 -5.074 -16.656 1 97.06 67 PRO A C 1
ATOM 537 O O . PRO A 1 67 ? -3.568 -5.215 -16.641 1 97.06 67 PRO A O 1
ATOM 540 N N . CYS A 1 68 ? -5.559 -5.91 -17.219 1 97.56 68 CYS A N 1
ATOM 541 C CA . CYS A 1 68 ? -4.996 -7.105 -17.844 1 97.56 68 CYS A CA 1
ATOM 542 C C . CYS A 1 68 ? -4.184 -6.75 -19.078 1 97.56 68 CYS A C 1
ATOM 544 O O . CYS A 1 68 ? -3.1 -7.297 -19.297 1 97.56 68 CYS A O 1
ATOM 546 N N . LEU A 1 69 ? -4.723 -5.855 -19.875 1 97.56 69 LEU A N 1
ATOM 547 C CA . LEU A 1 69 ? -4.004 -5.418 -21.078 1 97.56 69 LEU A CA 1
ATOM 548 C C . LEU A 1 69 ? -2.664 -4.793 -20.703 1 97.56 69 LEU A C 1
ATOM 550 O O . LEU A 1 69 ? -1.639 -5.105 -21.312 1 97.56 69 LEU A O 1
ATOM 554 N N . ARG A 1 70 ? -2.697 -4.02 -19.719 1 97.81 70 ARG A N 1
ATOM 555 C CA . ARG A 1 70 ? -1.475 -3.375 -19.25 1 97.81 70 ARG A CA 1
ATOM 556 C C . ARG A 1 70 ? -0.492 -4.402 -18.688 1 97.81 70 ARG A C 1
ATOM 558 O O . ARG A 1 70 ? 0.719 -4.273 -18.875 1 97.81 70 ARG A O 1
ATOM 565 N N . LEU A 1 71 ? -1.019 -5.375 -18.031 1 98.31 71 LEU A N 1
ATOM 566 C CA . LEU A 1 71 ? -0.174 -6.418 -17.453 1 98.31 71 LEU A CA 1
ATOM 567 C C . LEU A 1 71 ? 0.57 -7.172 -18.562 1 98.31 71 LEU A C 1
ATOM 569 O O . LEU A 1 71 ? 1.776 -7.402 -18.453 1 98.31 71 LEU A O 1
ATOM 573 N N . ARG A 1 72 ? -0.115 -7.555 -19.609 1 98.19 72 ARG A N 1
ATOM 574 C CA . ARG A 1 72 ? 0.51 -8.258 -20.719 1 98.19 72 ARG A CA 1
ATOM 575 C C . ARG A 1 72 ? 1.622 -7.414 -21.344 1 98.19 72 ARG A C 1
ATOM 577 O O . ARG A 1 72 ? 2.701 -7.93 -21.641 1 98.19 72 ARG A O 1
ATOM 584 N N . GLU A 1 73 ? 1.34 -6.168 -21.453 1 97.81 73 GLU A N 1
ATOM 585 C CA . GLU A 1 73 ? 2.33 -5.258 -22.016 1 97.81 73 GLU A CA 1
ATOM 586 C C . GLU A 1 73 ? 3.561 -5.152 -21.125 1 97.81 73 GLU A C 1
ATOM 588 O O . GLU A 1 73 ? 4.691 -5.164 -21.609 1 97.81 73 GLU A O 1
ATOM 593 N N . LEU A 1 74 ? 3.326 -5.055 -19.859 1 97.81 74 LEU A N 1
ATOM 594 C CA . LEU A 1 74 ? 4.422 -4.949 -18.891 1 97.81 74 LEU A CA 1
ATOM 595 C C . LEU A 1 74 ? 5.309 -6.184 -18.953 1 97.81 74 LEU A C 1
ATOM 597 O O . LEU A 1 74 ? 6.535 -6.07 -18.984 1 97.81 74 LEU A O 1
ATOM 601 N N . VAL A 1 75 ? 4.695 -7.348 -18.984 1 98.31 75 VAL A N 1
ATOM 602 C CA . VAL A 1 75 ? 5.461 -8.586 -18.984 1 98.31 75 VAL A CA 1
ATOM 603 C C . VAL A 1 75 ? 6.27 -8.688 -20.281 1 98.31 75 VAL A C 1
ATOM 605 O O . VAL A 1 75 ? 7.461 -9 -20.25 1 98.31 75 VAL A O 1
ATOM 608 N N . SER A 1 76 ? 5.676 -8.352 -21.328 1 96.81 76 SER A N 1
ATOM 609 C CA . SER A 1 76 ? 6.344 -8.438 -22.625 1 96.81 76 SER A CA 1
ATOM 610 C C . SER A 1 76 ? 7.527 -7.48 -22.703 1 96.81 76 SER A C 1
ATOM 612 O O . SER A 1 76 ? 8.57 -7.816 -23.266 1 96.81 76 SER A O 1
ATOM 614 N N . SER A 1 77 ? 7.391 -6.371 -22.094 1 96.25 77 SER A N 1
ATOM 615 C CA . SER A 1 77 ? 8.414 -5.336 -22.203 1 96.25 77 SER A CA 1
ATOM 616 C C . SER A 1 77 ? 9.508 -5.531 -21.156 1 96.25 77 SER A C 1
ATOM 618 O O . SER A 1 77 ? 10.695 -5.371 -21.453 1 96.25 77 SER A O 1
ATOM 620 N N . LYS A 1 78 ? 9.164 -5.961 -19.953 1 97 78 LYS A N 1
ATOM 621 C CA . LYS A 1 78 ? 10.102 -5.934 -18.828 1 97 78 LYS A CA 1
ATOM 622 C C . LYS A 1 78 ? 10.742 -7.305 -18.609 1 97 78 LYS A C 1
ATOM 624 O O . LYS A 1 78 ? 11.797 -7.414 -18 1 97 78 LYS A O 1
ATOM 629 N N . ALA A 1 79 ? 10.125 -8.32 -19.156 1 97.06 79 ALA A N 1
ATOM 630 C CA . ALA A 1 79 ? 10.609 -9.664 -18.844 1 97.06 79 ALA A CA 1
ATOM 631 C C . ALA A 1 79 ? 11.281 -10.289 -20.062 1 97.06 79 ALA A C 1
ATOM 633 O O . ALA A 1 79 ? 11.68 -11.461 -20.031 1 97.06 79 ALA A O 1
ATOM 634 N N . SER A 1 80 ? 11.477 -9.555 -21.172 1 96.25 80 SER A N 1
ATOM 635 C CA . SER A 1 80 ? 11.938 -10.102 -22.438 1 96.25 80 SER A CA 1
ATOM 636 C C . SER A 1 80 ? 13.305 -10.766 -22.297 1 96.25 80 SER A C 1
ATOM 638 O O . SER A 1 80 ? 13.625 -11.711 -23.016 1 96.25 80 SER A O 1
ATOM 640 N N . HIS A 1 81 ? 14.141 -10.344 -21.359 1 96.38 81 HIS A N 1
ATOM 641 C CA . HIS A 1 81 ? 15.492 -10.867 -21.203 1 96.38 81 HIS A CA 1
ATOM 642 C C . HIS A 1 81 ? 15.508 -12.07 -20.281 1 96.38 81 HIS A C 1
ATOM 644 O O . HIS A 1 81 ? 16.516 -12.766 -20.172 1 96.38 81 HIS A O 1
ATOM 650 N N . LEU A 1 82 ? 14.438 -12.414 -19.641 1 97.31 82 LEU A N 1
ATOM 651 C CA . LEU A 1 82 ? 14.359 -13.492 -18.656 1 97.31 82 LEU A CA 1
ATOM 652 C C . LEU A 1 82 ? 13.969 -14.805 -19.344 1 97.31 82 LEU A C 1
ATOM 654 O O . LEU A 1 82 ? 12.914 -15.375 -19.031 1 97.31 82 LEU A O 1
ATOM 658 N N . LYS A 1 83 ? 14.844 -15.367 -20.031 1 96.69 83 LYS A N 1
ATOM 659 C CA . LYS A 1 83 ? 14.562 -16.5 -20.906 1 96.69 83 LYS A CA 1
ATOM 660 C C . LYS A 1 83 ? 14.703 -17.828 -20.156 1 96.69 83 LYS A C 1
ATOM 662 O O . LYS A 1 83 ? 14.273 -18.875 -20.656 1 96.69 83 LYS A O 1
ATOM 667 N N . ASP A 1 84 ? 15.203 -17.812 -18.891 1 97 84 ASP A N 1
ATOM 668 C CA . ASP A 1 84 ? 15.547 -19.047 -18.203 1 97 84 ASP A CA 1
ATOM 669 C C . ASP A 1 84 ? 14.477 -19.406 -17.172 1 97 84 ASP A C 1
ATOM 671 O O . ASP A 1 84 ? 14.617 -20.391 -16.453 1 97 84 ASP A O 1
ATOM 675 N N . ILE A 1 85 ? 13.406 -18.625 -17.125 1 98.44 85 ILE A N 1
ATOM 676 C CA . ILE A 1 85 ? 12.344 -18.953 -16.172 1 98.44 85 ILE A CA 1
ATOM 677 C C . ILE A 1 85 ? 11.703 -20.281 -16.531 1 98.44 85 ILE A C 1
ATOM 679 O O . ILE A 1 85 ? 11.289 -20.5 -17.672 1 98.44 85 ILE A O 1
ATOM 683 N N . ASN A 1 86 ? 11.602 -21.219 -15.555 1 97.62 86 ASN A N 1
ATOM 684 C CA . ASN A 1 86 ? 11.094 -22.547 -15.867 1 97.62 86 ASN A CA 1
ATOM 685 C C . ASN A 1 86 ? 10.086 -23.016 -14.828 1 97.62 86 ASN A C 1
ATOM 687 O O . ASN A 1 86 ? 9.492 -24.094 -14.977 1 97.62 86 ASN A O 1
ATOM 691 N N . ARG A 1 87 ? 9.859 -22.234 -13.828 1 98.06 87 ARG A N 1
ATOM 692 C CA . ARG A 1 87 ? 8.844 -22.578 -12.828 1 98.06 87 ARG A CA 1
ATOM 693 C C . ARG A 1 87 ? 8.141 -21.328 -12.312 1 98.06 87 ARG A C 1
ATOM 695 O O . ARG A 1 87 ? 8.727 -20.25 -12.266 1 98.06 87 ARG A O 1
ATOM 702 N N . ALA A 1 88 ? 6.93 -21.5 -11.992 1 98.88 88 ALA A N 1
ATOM 703 C CA . ALA A 1 88 ? 6.086 -20.469 -11.391 1 98.88 88 ALA A CA 1
ATOM 704 C C . ALA A 1 88 ? 5.391 -20.984 -10.141 1 98.88 88 ALA A C 1
ATOM 706 O O . ALA A 1 88 ? 4.863 -22.094 -10.125 1 98.88 88 ALA A O 1
ATOM 707 N N . ILE A 1 89 ? 5.48 -20.219 -9.102 1 98.88 89 ILE A N 1
ATOM 708 C CA . ILE A 1 89 ? 4.875 -20.656 -7.84 1 98.88 89 ILE A CA 1
ATOM 709 C C . ILE A 1 89 ? 3.889 -19.594 -7.355 1 98.88 89 ILE A C 1
ATOM 711 O O . ILE A 1 89 ? 4.23 -18.406 -7.262 1 98.88 89 ILE A O 1
ATOM 715 N N . ASN A 1 90 ? 2.688 -19.969 -7.148 1 98.88 90 ASN A N 1
ATOM 716 C CA . ASN A 1 90 ? 1.636 -19.125 -6.578 1 98.88 90 ASN A CA 1
ATOM 717 C C . ASN A 1 90 ? 1.4 -19.453 -5.105 1 98.88 90 ASN A C 1
ATOM 719 O O . ASN A 1 90 ? 0.982 -20.562 -4.766 1 98.88 90 ASN A O 1
ATOM 723 N N . PHE A 1 91 ? 1.709 -18.5 -4.27 1 98.56 91 PHE A N 1
ATOM 724 C CA . PHE A 1 91 ? 1.568 -18.656 -2.83 1 98.56 91 PHE A CA 1
ATOM 725 C C . PHE A 1 91 ? 0.304 -17.984 -2.324 1 98.56 91 PHE A C 1
ATOM 727 O O . PHE A 1 91 ? 0.12 -16.781 -2.527 1 98.56 91 PHE A O 1
ATOM 734 N N . GLY A 1 92 ? -0.556 -18.688 -1.66 1 97.25 92 GLY A N 1
ATOM 735 C CA . GLY A 1 92 ? -1.586 -18.109 -0.816 1 97.25 92 GLY A CA 1
ATOM 736 C C . GLY A 1 92 ? -2.707 -17.453 -1.605 1 97.25 92 GLY A C 1
ATOM 737 O O . GLY A 1 92 ? -3.172 -16.375 -1.255 1 97.25 92 GLY A O 1
ATOM 738 N N . VAL A 1 93 ? -3.094 -18.031 -2.633 1 97.25 93 VAL A N 1
ATOM 739 C CA . VAL A 1 93 ? -4.145 -17.438 -3.449 1 97.25 93 VAL A CA 1
ATOM 740 C C . VAL A 1 93 ? -5.477 -17.5 -2.705 1 97.25 93 VAL A C 1
ATOM 742 O O . VAL A 1 93 ? -6.367 -16.688 -2.938 1 97.25 93 VAL A O 1
ATOM 745 N N . GLY A 1 94 ? -5.699 -18.422 -1.795 1 96 94 GLY A N 1
ATOM 746 C CA . GLY A 1 94 ? -6.934 -18.594 -1.043 1 96 94 GLY A CA 1
ATOM 747 C C . GLY A 1 94 ? -7.828 -19.688 -1.602 1 96 94 GLY A C 1
ATOM 748 O O . GLY A 1 94 ? -7.508 -20.297 -2.621 1 96 94 GLY A O 1
ATOM 749 N N . THR A 1 95 ? -8.922 -19.938 -0.922 1 96.56 95 THR A N 1
ATOM 750 C CA . THR A 1 95 ? -9.891 -20.922 -1.37 1 96.56 95 THR A CA 1
ATOM 751 C C . THR A 1 95 ? -10.828 -20.328 -2.42 1 96.56 95 THR A C 1
ATOM 753 O O . THR A 1 95 ? -11.172 -19.156 -2.355 1 96.56 95 THR A O 1
ATOM 756 N N . PHE A 1 96 ? -11.281 -21.141 -3.32 1 97.31 96 PHE A N 1
ATOM 757 C CA . PHE A 1 96 ? -12.18 -20.75 -4.398 1 97.31 96 PHE A CA 1
ATOM 758 C C . PHE A 1 96 ? -13.633 -20.953 -3.994 1 97.31 96 PHE A C 1
ATOM 760 O O . PHE A 1 96 ? -14.547 -20.609 -4.742 1 97.31 96 PHE A O 1
ATOM 767 N N . ASP A 1 97 ? -13.766 -21.5 -2.809 1 94.06 97 ASP A N 1
ATOM 768 C CA . ASP A 1 97 ? -15.094 -21.734 -2.254 1 94.06 97 ASP A CA 1
ATOM 769 C C . ASP A 1 97 ? -15.195 -21.203 -0.828 1 94.06 97 ASP A C 1
ATOM 771 O O . ASP A 1 97 ? -15.414 -21.969 0.115 1 94.06 97 ASP A O 1
ATOM 775 N N . PRO A 1 98 ? -15.117 -19.938 -0.743 1 91.38 98 PRO A N 1
ATOM 776 C CA . PRO A 1 98 ? -15.219 -19.375 0.608 1 91.38 98 PRO A CA 1
ATOM 777 C C . PRO A 1 98 ? -16.641 -19.469 1.179 1 91.38 98 PRO A C 1
ATOM 779 O O . PRO A 1 98 ? -17.578 -19.781 0.451 1 91.38 98 PRO A O 1
ATOM 782 N N . ALA A 1 99 ? -16.672 -19.188 2.502 1 84.62 99 ALA A N 1
ATOM 783 C CA . ALA A 1 99 ? -17.969 -19.203 3.17 1 84.62 99 ALA A CA 1
ATOM 784 C C . ALA A 1 99 ? -18.922 -18.219 2.52 1 84.62 99 ALA A C 1
ATOM 786 O O . ALA A 1 99 ? -18.5 -17.266 1.859 1 84.62 99 ALA A O 1
ATOM 787 N N . ASP A 1 100 ? -20.141 -18.438 2.744 1 80 100 ASP A N 1
ATOM 788 C CA . ASP A 1 100 ? -21.172 -17.578 2.164 1 80 100 ASP A CA 1
ATOM 789 C C . ASP A 1 100 ? -20.984 -16.125 2.598 1 80 100 ASP A C 1
ATOM 791 O O . ASP A 1 100 ? -20.656 -15.852 3.75 1 80 100 ASP A O 1
ATOM 795 N N . GLY A 1 101 ? -21.188 -15.258 1.701 1 79 101 GLY A N 1
ATOM 796 C CA . GLY A 1 101 ? -21.109 -13.836 1.995 1 79 101 GLY A CA 1
ATOM 797 C C . GLY A 1 101 ? -19.734 -13.25 1.689 1 79 101 GLY A C 1
ATOM 798 O O . GLY A 1 101 ? -19.578 -12.031 1.668 1 79 101 GLY A O 1
ATOM 799 N N . ALA A 1 102 ? -18.812 -14.078 1.384 1 86.12 102 ALA A N 1
ATOM 800 C CA . ALA A 1 102 ? -17.469 -13.586 1.109 1 86.12 102 ALA A CA 1
ATOM 801 C C . ALA A 1 102 ? -17.25 -13.383 -0.388 1 86.12 102 ALA A C 1
ATOM 803 O O . ALA A 1 102 ? -16.266 -13.859 -0.949 1 86.12 102 ALA A O 1
ATOM 804 N N . TRP A 1 103 ? -18.062 -12.625 -1.064 1 88.06 103 TRP A N 1
ATOM 805 C CA . TRP A 1 103 ? -18.062 -12.477 -2.518 1 88.06 103 TRP A CA 1
ATOM 806 C C . TRP A 1 103 ? -16.812 -11.75 -2.99 1 88.06 103 TRP A C 1
ATOM 808 O O . TRP A 1 103 ? -16.203 -12.117 -4.008 1 88.06 103 TRP A O 1
ATOM 818 N N . GLU A 1 104 ? -16.391 -10.781 -2.229 1 89.19 104 GLU A N 1
ATOM 819 C CA . GLU A 1 104 ? -15.203 -10.016 -2.617 1 89.19 104 GLU A CA 1
ATOM 820 C C . GLU A 1 104 ? -13.938 -10.875 -2.521 1 89.19 104 GLU A C 1
ATOM 822 O O . GLU A 1 104 ? -13.062 -10.789 -3.381 1 89.19 104 GLU A O 1
ATOM 827 N N . ALA A 1 105 ? -13.906 -11.578 -1.483 1 90.19 105 ALA A N 1
ATOM 828 C CA . ALA A 1 105 ? -12.773 -12.484 -1.325 1 90.19 105 ALA A CA 1
ATOM 829 C C . ALA A 1 105 ? -12.75 -13.531 -2.439 1 90.19 105 ALA A C 1
ATOM 831 O O . ALA A 1 105 ? -11.688 -13.828 -2.994 1 90.19 105 ALA A O 1
ATOM 832 N N . LYS A 1 106 ? -13.875 -14.07 -2.76 1 93.81 106 LYS A N 1
ATOM 833 C CA . LYS A 1 106 ? -13.992 -15.047 -3.842 1 93.81 106 LYS A CA 1
ATOM 834 C C . LYS A 1 106 ? -13.539 -14.445 -5.172 1 93.81 106 LYS A C 1
ATOM 836 O O . LYS A 1 106 ? -12.727 -15.047 -5.879 1 93.81 106 LYS A O 1
ATOM 841 N N . ARG A 1 107 ? -14.047 -13.32 -5.473 1 95.38 107 ARG A N 1
ATOM 842 C CA . ARG A 1 107 ? -13.664 -12.641 -6.707 1 95.38 107 ARG A CA 1
ATOM 843 C C . ARG A 1 107 ? -12.156 -12.414 -6.766 1 95.38 107 ARG A C 1
ATOM 845 O O . ARG A 1 107 ? -11.523 -12.688 -7.789 1 95.38 107 ARG A O 1
ATOM 852 N N . SER A 1 108 ? -11.609 -11.906 -5.676 1 95.75 108 SER A N 1
ATOM 853 C CA . SER A 1 108 ? -10.18 -11.617 -5.633 1 95.75 108 SER A CA 1
ATOM 854 C C . SER A 1 108 ? -9.352 -12.883 -5.871 1 95.75 108 SER A C 1
ATOM 856 O O . SER A 1 108 ? -8.359 -12.844 -6.602 1 95.75 108 SER A O 1
ATOM 858 N N . THR A 1 109 ? -9.766 -13.984 -5.293 1 97.19 109 THR A N 1
ATOM 859 C CA . THR A 1 109 ? -9.055 -15.25 -5.445 1 97.19 109 THR A CA 1
ATOM 860 C C . THR A 1 109 ? -9.039 -15.688 -6.906 1 97.19 109 THR A C 1
ATOM 862 O O . THR A 1 109 ? -7.988 -16.016 -7.449 1 97.19 109 THR A O 1
ATOM 865 N N . PHE A 1 110 ? -10.156 -15.609 -7.57 1 98.19 110 PHE A N 1
ATOM 866 C CA . PHE A 1 110 ? -10.258 -16.016 -8.969 1 98.19 110 PHE A CA 1
ATOM 867 C C . PHE A 1 110 ? -9.461 -15.078 -9.867 1 98.19 110 PHE A C 1
ATOM 869 O O . PHE A 1 110 ? -8.766 -15.523 -10.781 1 98.19 110 PHE A O 1
ATOM 876 N N . VAL A 1 111 ? -9.531 -13.828 -9.594 1 97.88 111 VAL A N 1
ATOM 877 C CA . VAL A 1 111 ? -8.836 -12.836 -10.414 1 97.88 111 VAL A CA 1
ATOM 878 C C . VAL A 1 111 ? -7.324 -12.984 -10.234 1 97.88 111 VAL A C 1
ATOM 880 O O . VAL A 1 111 ? -6.566 -12.867 -11.203 1 97.88 111 VAL A O 1
ATOM 883 N N . GLN A 1 112 ? -6.887 -13.25 -9.078 1 98.31 112 GLN A N 1
ATOM 884 C CA . GLN A 1 112 ? -5.465 -13.438 -8.82 1 98.31 112 GLN A CA 1
ATOM 885 C C . GLN A 1 112 ? -4.941 -14.695 -9.5 1 98.31 112 GLN A C 1
ATOM 887 O O . GLN A 1 112 ? -3.832 -14.695 -10.047 1 98.31 112 GLN A O 1
ATOM 892 N N . LEU A 1 113 ? -5.762 -15.75 -9.477 1 98.81 113 LEU A N 1
ATOM 893 C CA . LEU A 1 113 ? -5.371 -16.938 -10.227 1 98.81 113 LEU A CA 1
ATOM 894 C C . LEU A 1 113 ? -5.27 -16.625 -11.719 1 98.81 113 LEU A C 1
ATOM 896 O O . LEU A 1 113 ? -4.312 -17.031 -12.375 1 98.81 113 LEU A O 1
ATOM 900 N N . ALA A 1 114 ? -6.238 -15.891 -12.211 1 98.62 114 ALA A N 1
ATOM 901 C CA . ALA A 1 114 ? -6.227 -15.508 -13.617 1 98.62 114 ALA A CA 1
ATOM 902 C C . ALA A 1 114 ? -4.98 -14.695 -13.953 1 98.62 114 ALA A C 1
ATOM 904 O O . ALA A 1 114 ? -4.324 -14.945 -14.969 1 98.62 114 ALA A O 1
ATOM 905 N N . ALA A 1 115 ? -4.672 -13.773 -13.102 1 98.75 115 ALA A N 1
ATOM 906 C CA . ALA A 1 115 ? -3.494 -12.938 -13.312 1 98.75 115 ALA A CA 1
ATOM 907 C C . ALA A 1 115 ? -2.221 -13.773 -13.336 1 98.75 115 ALA A C 1
ATOM 909 O O . ALA A 1 115 ? -1.352 -13.57 -14.188 1 98.75 115 ALA A O 1
ATOM 910 N N . PHE A 1 116 ? -2.146 -14.664 -12.445 1 98.88 116 PHE A N 1
ATOM 911 C CA . PHE A 1 116 ? -1.019 -15.594 -12.391 1 98.88 116 PHE A CA 1
ATOM 912 C C . PHE A 1 116 ? -0.863 -16.328 -13.719 1 98.88 116 PHE A C 1
ATOM 914 O O . PHE A 1 116 ? 0.223 -16.359 -14.297 1 98.88 116 PHE A O 1
ATOM 921 N N . GLU A 1 117 ? -1.9 -16.859 -14.203 1 98.69 117 GLU A N 1
ATOM 922 C CA . GLU A 1 117 ? -1.873 -17.656 -15.422 1 98.69 117 GLU A CA 1
ATOM 923 C C . GLU A 1 117 ? -1.562 -16.781 -16.641 1 98.69 117 GLU A C 1
ATOM 925 O O . GLU A 1 117 ? -0.876 -17.219 -17.562 1 98.69 117 GLU A O 1
ATOM 930 N N . ILE A 1 118 ? -2.064 -15.617 -16.609 1 98.5 118 ILE A N 1
ATOM 931 C CA . ILE A 1 118 ? -1.826 -14.711 -17.734 1 98.5 118 ILE A CA 1
ATOM 932 C C . ILE A 1 118 ? -0.342 -14.359 -17.797 1 98.5 118 ILE A C 1
ATOM 934 O O . ILE A 1 118 ? 0.24 -14.312 -18.891 1 98.5 118 ILE A O 1
ATOM 938 N N . ILE A 1 119 ? 0.236 -14.133 -16.672 1 98.81 119 ILE A N 1
ATOM 939 C CA . ILE A 1 119 ? 1.667 -13.852 -16.641 1 98.81 119 ILE A CA 1
ATOM 940 C C . ILE A 1 119 ? 2.441 -15.07 -17.141 1 98.81 119 ILE A C 1
ATOM 942 O O . ILE A 1 119 ? 3.367 -14.938 -17.953 1 98.81 119 ILE A O 1
ATOM 946 N N . VAL A 1 120 ? 2.037 -16.25 -16.75 1 98.81 120 VAL A N 1
ATOM 947 C CA . VAL A 1 120 ? 2.689 -17.484 -17.188 1 98.81 120 VAL A CA 1
ATOM 948 C C . VAL A 1 120 ? 2.572 -17.625 -18.703 1 98.81 120 VAL A C 1
ATOM 950 O O . VAL A 1 120 ? 3.545 -17.984 -19.375 1 98.81 120 VAL A O 1
ATOM 953 N N . GLU A 1 121 ? 1.391 -17.328 -19.203 1 98.31 121 GLU A N 1
ATOM 954 C CA . GLU A 1 121 ? 1.183 -17.375 -20.641 1 98.31 121 GLU A CA 1
ATOM 955 C C . GLU A 1 121 ? 2.172 -16.469 -21.375 1 98.31 121 GLU A C 1
ATOM 957 O O . GLU A 1 121 ? 2.781 -16.891 -22.375 1 98.31 121 GLU A O 1
ATOM 962 N N . GLU A 1 122 ? 2.295 -15.273 -20.891 1 98.5 122 GLU A N 1
ATOM 963 C CA . GLU A 1 122 ? 3.203 -14.32 -21.531 1 98.5 122 GLU A CA 1
ATOM 964 C C . GLU A 1 122 ? 4.656 -14.773 -21.391 1 98.5 122 GLU A C 1
ATOM 966 O O . GLU A 1 122 ? 5.445 -14.617 -22.328 1 98.5 122 GLU A O 1
ATOM 971 N N . LEU A 1 123 ? 4.977 -15.344 -20.266 1 98.75 123 LEU A N 1
ATOM 972 C CA . LEU A 1 123 ? 6.34 -15.812 -20.047 1 98.75 123 LEU A CA 1
ATOM 973 C C . LEU A 1 123 ? 6.664 -17 -20.938 1 98.75 123 LEU A C 1
ATOM 975 O O . LEU A 1 123 ? 7.797 -17.141 -21.406 1 98.75 123 LEU A O 1
ATOM 979 N N . GLU A 1 124 ? 5.703 -17.859 -21.156 1 98.62 124 GLU A N 1
ATOM 980 C CA . GLU A 1 124 ? 5.918 -19 -22.031 1 98.62 124 GLU A CA 1
ATOM 981 C C . GLU A 1 124 ? 6.211 -18.562 -23.453 1 98.62 124 GLU A C 1
ATOM 983 O O . GLU A 1 124 ? 6.988 -19.203 -24.156 1 98.62 124 GLU A O 1
ATOM 988 N N . LYS A 1 125 ? 5.605 -17.438 -23.844 1 98 125 LYS A N 1
ATOM 989 C CA . LYS A 1 125 ? 5.934 -16.875 -25.156 1 98 125 LYS A CA 1
ATOM 990 C C . LYS A 1 125 ? 7.383 -16.406 -25.203 1 98 125 LYS A C 1
ATOM 992 O O . LYS A 1 125 ? 8.047 -16.547 -26.234 1 98 125 LYS A O 1
ATOM 997 N N . ILE A 1 126 ? 7.82 -15.914 -24.141 1 97.69 126 ILE A N 1
ATOM 998 C CA . ILE A 1 126 ? 9.164 -15.352 -24.047 1 97.69 126 ILE A CA 1
ATOM 999 C C . ILE A 1 126 ? 10.195 -16.484 -23.984 1 97.69 126 ILE A C 1
ATOM 1001 O O . ILE A 1 126 ? 11.195 -16.453 -24.703 1 97.69 126 ILE A O 1
ATOM 1005 N N . THR A 1 127 ? 9.93 -17.484 -23.188 1 97.62 127 THR A N 1
ATOM 1006 C CA . THR A 1 127 ? 10.891 -18.562 -22.953 1 97.62 127 THR A CA 1
ATOM 1007 C C . THR A 1 127 ? 10.812 -19.609 -24.062 1 97.62 127 THR A C 1
ATOM 1009 O O . THR A 1 127 ? 11.758 -20.375 -24.266 1 97.62 127 THR A O 1
ATOM 1012 N N . GLY A 1 128 ? 9.711 -19.734 -24.672 1 97.56 128 GLY A N 1
ATOM 1013 C CA . GLY A 1 128 ? 9.484 -20.75 -25.688 1 97.56 128 GLY A CA 1
ATOM 1014 C C . GLY A 1 128 ? 9.242 -22.125 -25.109 1 97.56 128 GLY A C 1
ATOM 1015 O O . GLY A 1 128 ? 9.273 -23.125 -25.828 1 97.56 128 GLY A O 1
ATOM 1016 N N . LYS A 1 129 ? 9.078 -22.25 -23.812 1 97.38 129 LYS A N 1
ATOM 1017 C CA . LYS A 1 129 ? 8.898 -23.516 -23.125 1 97.38 129 LYS A CA 1
ATOM 1018 C C . LYS A 1 129 ? 7.727 -23.453 -22.141 1 97.38 129 LYS A C 1
ATOM 1020 O O . LYS A 1 129 ? 7.336 -22.359 -21.719 1 97.38 129 LYS A O 1
ATOM 1025 N N . LYS A 1 130 ? 7.215 -24.609 -21.938 1 97.81 130 LYS A N 1
ATOM 1026 C CA . LYS A 1 130 ? 6.18 -24.703 -20.906 1 97.81 130 LYS A CA 1
ATOM 1027 C C . LYS A 1 130 ? 6.762 -24.453 -19.516 1 97.81 130 LYS A C 1
ATOM 1029 O O . LYS A 1 130 ? 7.848 -24.953 -19.203 1 97.81 130 LYS A O 1
ATOM 1034 N N . ILE A 1 131 ? 6.074 -23.75 -18.672 1 98.5 131 ILE A N 1
ATOM 1035 C CA . ILE A 1 131 ? 6.5 -23.438 -17.312 1 98.5 131 ILE A CA 1
ATOM 1036 C C . ILE A 1 131 ? 5.688 -24.25 -16.312 1 98.5 131 ILE A C 1
ATOM 1038 O O . ILE A 1 131 ? 4.453 -24.25 -16.375 1 98.5 131 ILE A O 1
ATOM 1042 N N . GLU A 1 132 ? 6.371 -24.938 -15.484 1 98.38 132 GLU A N 1
ATOM 1043 C CA . GLU A 1 132 ? 5.691 -25.688 -14.438 1 98.38 132 GLU A CA 1
ATOM 1044 C C . GLU A 1 132 ? 5.09 -24.766 -13.391 1 98.38 132 GLU A C 1
ATOM 1046 O O . GLU A 1 132 ? 5.77 -23.859 -12.883 1 98.38 132 GLU A O 1
ATOM 1051 N N . CYS A 1 133 ? 3.846 -25.031 -13.07 1 98.81 133 CYS A N 1
ATOM 1052 C CA . CYS A 1 133 ? 3.15 -24.156 -12.133 1 98.81 133 CYS A CA 1
ATOM 1053 C C . CYS A 1 133 ? 2.805 -24.906 -10.844 1 98.81 133 CYS A C 1
ATOM 1055 O O . CYS A 1 133 ? 2.189 -25.969 -10.891 1 98.81 133 CYS A O 1
ATOM 1057 N N . PHE A 1 134 ? 3.201 -24.328 -9.727 1 98.81 134 PHE A N 1
ATOM 1058 C CA . PHE A 1 134 ? 2.936 -24.875 -8.391 1 98.81 134 PHE A CA 1
ATOM 1059 C C . PHE A 1 134 ? 2.082 -23.906 -7.582 1 98.81 134 PHE A C 1
ATOM 1061 O O . PHE A 1 134 ? 2.279 -22.688 -7.641 1 98.81 134 PHE A O 1
ATOM 1068 N N . LEU A 1 135 ? 1.113 -24.406 -6.887 1 98.81 135 LEU A N 1
ATOM 1069 C CA . LEU A 1 135 ? 0.313 -23.594 -5.98 1 98.81 135 LEU A CA 1
ATOM 1070 C C . LEU A 1 135 ? 0.374 -24.141 -4.559 1 98.81 135 LEU A C 1
ATOM 1072 O O . LEU A 1 135 ? 0.316 -25.359 -4.355 1 98.81 135 LEU A O 1
ATOM 1076 N N . GLN A 1 136 ? 0.573 -23.25 -3.631 1 98.31 136 GLN A N 1
ATOM 1077 C CA . GLN A 1 136 ? 0.648 -23.578 -2.211 1 98.31 136 GLN A CA 1
ATOM 1078 C C . GLN A 1 136 ? -0.292 -22.703 -1.392 1 98.31 136 GLN A C 1
ATOM 1080 O O . GLN A 1 136 ? -0.138 -21.484 -1.357 1 98.31 136 GLN A O 1
ATOM 1085 N N . ASP A 1 137 ? -1.224 -23.297 -0.73 1 97.38 137 ASP A N 1
ATOM 1086 C CA . ASP A 1 137 ? -2.076 -22.641 0.262 1 97.38 137 ASP A CA 1
ATOM 1087 C C . ASP A 1 137 ? -2.666 -23.656 1.23 1 97.38 137 ASP A C 1
ATOM 1089 O O . ASP A 1 137 ? -3.414 -24.547 0.822 1 97.38 137 ASP A O 1
ATOM 1093 N N . PRO A 1 138 ? -2.373 -23.5 2.502 1 95.25 138 PRO A N 1
ATOM 1094 C CA . PRO A 1 138 ? -2.873 -24.484 3.469 1 95.25 138 PRO A CA 1
ATOM 1095 C C . PRO A 1 138 ? -4.398 -24.484 3.57 1 95.25 138 PRO A C 1
ATOM 1097 O O . PRO A 1 138 ? -4.98 -25.438 4.098 1 95.25 138 PRO A O 1
ATOM 1100 N N . VAL A 1 139 ? -5.062 -23.516 3.008 1 95.06 139 VAL A N 1
ATOM 1101 C CA . VAL A 1 139 ? -6.508 -23.391 3.188 1 95.06 139 VAL A CA 1
ATOM 1102 C C . VAL A 1 139 ? -7.23 -24.172 2.084 1 95.06 139 VAL A C 1
ATOM 1104 O O . VAL A 1 139 ? -8.445 -24.344 2.135 1 95.06 139 VAL A O 1
ATOM 1107 N N . PHE A 1 140 ? -6.531 -24.766 1.146 1 96.62 140 PHE A N 1
ATOM 1108 C CA . PHE A 1 140 ? -7.156 -25.453 0.021 1 96.62 140 PHE A CA 1
ATOM 1109 C C . PHE A 1 140 ? -7.992 -26.625 0.503 1 96.62 140 PHE A C 1
ATOM 1111 O O . PHE A 1 140 ? -7.5 -27.484 1.254 1 96.62 140 PHE A O 1
ATOM 1118 N N . SER A 1 141 ? -9.172 -26.672 0.112 1 95.81 141 SER A N 1
ATOM 1119 C CA . SER A 1 141 ? -10.008 -27.859 0.281 1 95.81 141 SER A CA 1
ATOM 1120 C C . SER A 1 141 ? -9.68 -28.922 -0.76 1 95.81 141 SER A C 1
ATOM 1122 O O . SER A 1 141 ? -8.891 -28.688 -1.676 1 95.81 141 SER A O 1
ATOM 1124 N N . ALA A 1 142 ? -10.336 -30.078 -0.547 1 96.06 142 ALA A N 1
ATOM 1125 C CA . ALA A 1 142 ? -10.172 -31.141 -1.548 1 96.06 142 ALA A CA 1
ATOM 1126 C C . ALA A 1 142 ? -10.68 -30.688 -2.912 1 96.06 142 ALA A C 1
ATOM 1128 O O . ALA A 1 142 ? -10.086 -31 -3.943 1 96.06 142 ALA A O 1
ATOM 1129 N N . SER A 1 143 ? -11.711 -29.938 -2.875 1 97.06 143 SER A N 1
ATOM 1130 C CA . SER A 1 143 ? -12.289 -29.438 -4.117 1 97.06 143 SER A CA 1
ATOM 1131 C C . SER A 1 143 ? -11.367 -28.406 -4.773 1 97.06 143 SER A C 1
ATOM 1133 O O . SER A 1 143 ? -11.188 -28.422 -5.992 1 97.06 143 SER A O 1
ATOM 1135 N N . ASP A 1 144 ? -10.758 -27.547 -4 1 98 144 ASP A N 1
ATOM 1136 C CA . ASP A 1 144 ? -9.789 -26.594 -4.52 1 98 144 ASP A CA 1
ATOM 1137 C C . ASP A 1 144 ? -8.641 -27.297 -5.238 1 98 144 ASP A C 1
ATOM 1139 O O . ASP A 1 144 ? -8.281 -26.922 -6.355 1 98 144 ASP A O 1
ATOM 1143 N N . LYS A 1 145 ? -8.133 -28.312 -4.586 1 98.12 145 LYS A N 1
ATOM 1144 C CA . LYS A 1 145 ? -6.984 -29.031 -5.117 1 98.12 145 LYS A CA 1
ATOM 1145 C C . LYS A 1 145 ? -7.332 -29.719 -6.434 1 98.12 145 LYS A C 1
ATOM 1147 O O . LYS A 1 145 ? -6.562 -29.672 -7.395 1 98.12 145 LYS A O 1
ATOM 1152 N N . SER A 1 146 ? -8.469 -30.312 -6.449 1 98.12 146 SER A N 1
ATOM 1153 C CA . SER A 1 146 ? -8.93 -30.984 -7.664 1 98.12 146 SER A CA 1
ATOM 1154 C C . SER A 1 146 ? -9.133 -29.984 -8.797 1 98.12 146 SER A C 1
ATOM 1156 O O . SER A 1 146 ? -8.742 -30.234 -9.938 1 98.12 146 SER A O 1
ATOM 1158 N N . PHE A 1 147 ? -9.75 -28.875 -8.461 1 98.5 147 PHE A N 1
ATOM 1159 C CA . PHE A 1 147 ? -9.977 -27.812 -9.422 1 98.5 147 PHE A CA 1
ATOM 1160 C C . PHE A 1 147 ? -8.664 -27.328 -10.023 1 98.5 147 PHE A C 1
ATOM 1162 O O . PHE A 1 147 ? -8.523 -27.266 -11.25 1 98.5 147 PHE A O 1
ATOM 1169 N N . LEU A 1 148 ? -7.656 -27.062 -9.211 1 98.81 148 LEU A N 1
ATOM 1170 C CA . LEU A 1 148 ? -6.355 -26.578 -9.648 1 98.81 148 LEU A CA 1
ATOM 1171 C C . LEU A 1 148 ? -5.625 -27.625 -10.469 1 98.81 148 LEU A C 1
ATOM 1173 O O . LEU A 1 148 ? -5.004 -27.312 -11.484 1 98.81 148 LEU A O 1
ATOM 1177 N N . SER A 1 149 ? -5.727 -28.875 -10.047 1 98.31 149 SER A N 1
ATOM 1178 C CA . SER A 1 149 ? -5.102 -29.953 -10.789 1 98.31 149 SER A CA 1
ATOM 1179 C C . SER A 1 149 ? -5.723 -30.109 -12.18 1 98.31 149 SER A C 1
ATOM 1181 O O . SER A 1 149 ? -5.02 -30.375 -13.156 1 98.31 149 SER A O 1
ATOM 1183 N N . ASN A 1 150 ? -6.988 -29.953 -12.195 1 97.88 150 ASN A N 1
ATOM 1184 C CA . ASN A 1 150 ? -7.695 -30.031 -13.469 1 97.88 150 ASN A CA 1
ATOM 1185 C C . ASN A 1 150 ? -7.254 -28.922 -14.43 1 97.88 150 ASN A C 1
ATOM 1187 O O . ASN A 1 150 ? -7.32 -29.094 -15.648 1 97.88 150 ASN A O 1
ATOM 1191 N N . LEU A 1 151 ? -6.855 -27.812 -13.906 1 98 151 LEU A N 1
ATOM 1192 C CA . LEU A 1 151 ? -6.352 -26.719 -14.719 1 98 151 LEU A CA 1
ATOM 1193 C C . LEU A 1 151 ? -4.926 -26.984 -15.18 1 98 151 LEU A C 1
ATOM 1195 O O . LEU A 1 151 ? -4.359 -26.219 -15.961 1 98 151 LEU A O 1
ATOM 1199 N N . GLY A 1 152 ? -4.348 -28.031 -14.602 1 97.44 152 GLY A N 1
ATOM 1200 C CA . GLY A 1 152 ? -3.004 -28.422 -15.016 1 97.44 152 GLY A CA 1
ATOM 1201 C C . GLY A 1 152 ? -1.931 -27.953 -14.047 1 97.44 152 GLY A C 1
ATOM 1202 O O . GLY A 1 152 ? -0.742 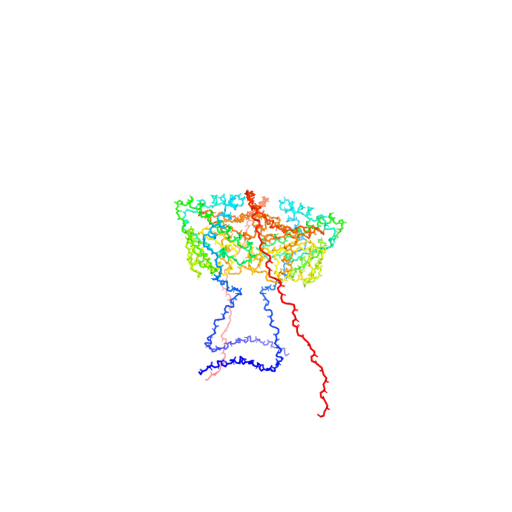-27.984 -14.367 1 97.44 152 GLY A O 1
ATOM 1203 N N . HIS A 1 153 ? -2.275 -27.516 -12.859 1 98.5 153 HIS A N 1
ATOM 1204 C CA . HIS A 1 153 ? -1.311 -27.047 -11.867 1 98.5 153 HIS A CA 1
ATOM 1205 C C . HIS A 1 153 ? -0.995 -28.125 -10.844 1 98.5 153 HIS A C 1
ATOM 1207 O O . HIS A 1 153 ? -1.768 -29.078 -10.672 1 98.5 153 HIS A O 1
ATOM 1213 N N . THR A 1 154 ? 0.133 -28.062 -10.227 1 98.62 154 THR A N 1
ATOM 1214 C CA . THR A 1 154 ? 0.52 -28.938 -9.125 1 98.62 154 THR A CA 1
ATOM 1215 C C . THR A 1 154 ? 0.306 -28.25 -7.781 1 98.62 154 THR A C 1
ATOM 1217 O O . THR A 1 154 ? 0.825 -27.156 -7.551 1 98.62 154 THR A O 1
ATOM 1220 N N . VAL A 1 155 ? -0.427 -28.859 -6.949 1 98.62 155 VAL A N 1
ATOM 1221 C CA . VAL A 1 155 ? -0.631 -28.328 -5.605 1 98.62 155 VAL A CA 1
ATOM 1222 C C . VAL A 1 155 ? 0.401 -28.922 -4.652 1 98.62 155 VAL A C 1
ATOM 1224 O O . VAL A 1 155 ? 0.579 -30.156 -4.609 1 98.62 155 VAL A O 1
ATOM 1227 N N . VAL A 1 156 ? 1.107 -28.062 -3.939 1 98.12 156 VAL A N 1
ATOM 1228 C CA . VAL A 1 156 ? 2.115 -28.547 -2.998 1 98.12 156 VAL A CA 1
ATOM 1229 C C . VAL A 1 156 ? 1.731 -28.141 -1.577 1 98.12 156 VAL A C 1
ATOM 1231 O O . VAL A 1 156 ? 1.069 -27.109 -1.375 1 98.12 156 VAL A O 1
ATOM 1234 N N . GLU A 1 157 ? 2.145 -28.891 -0.622 1 95.44 157 GLU A N 1
ATOM 1235 C CA . GLU A 1 157 ? 1.838 -28.625 0.779 1 95.44 157 GLU A CA 1
ATOM 1236 C C . GLU A 1 157 ? 2.814 -27.609 1.372 1 95.44 157 GLU A C 1
ATOM 1238 O O . GLU A 1 157 ? 4.012 -27.656 1.08 1 95.44 157 GLU A O 1
ATOM 1243 N N . ASP A 1 158 ? 2.275 -26.672 2.125 1 91.25 158 ASP A N 1
ATOM 1244 C CA . ASP A 1 158 ? 3.117 -25.766 2.893 1 91.25 158 ASP A CA 1
ATOM 1245 C C . ASP A 1 158 ? 4.074 -26.531 3.799 1 91.25 158 ASP A C 1
ATOM 1247 O O . ASP A 1 158 ? 3.672 -27.484 4.473 1 91.25 158 ASP A O 1
ATOM 1251 N N . PRO A 1 159 ? 5.309 -26.188 3.785 1 93.31 159 PRO A N 1
ATOM 1252 C CA . PRO A 1 159 ? 5.98 -25.062 3.15 1 93.31 159 PRO A CA 1
ATOM 1253 C C . PRO A 1 159 ? 6.785 -25.453 1.916 1 93.31 159 PRO A C 1
ATOM 1255 O O . PRO A 1 159 ? 7.762 -24.797 1.566 1 93.31 159 PRO A O 1
ATOM 1258 N N . ALA A 1 160 ? 6.5 -26.562 1.235 1 95.81 160 ALA A N 1
ATOM 1259 C CA . ALA A 1 160 ? 7.312 -27.141 0.17 1 95.81 160 ALA A CA 1
ATOM 1260 C C . ALA A 1 160 ? 7.527 -26.141 -0.962 1 95.81 160 ALA A C 1
ATOM 1262 O O . ALA A 1 160 ? 8.578 -26.156 -1.61 1 95.81 160 ALA A O 1
ATOM 1263 N N . GLY A 1 161 ? 6.531 -25.312 -1.207 1 97.12 161 GLY A N 1
ATOM 1264 C CA . GLY A 1 161 ? 6.656 -24.312 -2.25 1 97.12 161 GLY A CA 1
ATOM 1265 C C . GLY A 1 161 ? 7.812 -23.359 -2.021 1 97.12 161 GLY A C 1
ATOM 1266 O O . GLY A 1 161 ? 8.438 -22.891 -2.977 1 97.12 161 GLY A O 1
ATOM 1267 N N . CYS A 1 162 ? 8.117 -23.062 -0.779 1 97.38 162 CYS A N 1
ATOM 1268 C CA . CYS A 1 162 ? 9.188 -22.125 -0.437 1 97.38 162 CYS A CA 1
ATOM 1269 C C . CYS A 1 162 ? 10.547 -22.672 -0.873 1 97.38 162 CYS A C 1
ATOM 1271 O O . CYS A 1 162 ? 11.406 -21.906 -1.323 1 97.38 162 CYS A O 1
ATOM 1273 N N . ASP A 1 163 ? 10.711 -23.938 -0.861 1 96.5 163 ASP A N 1
ATOM 1274 C CA . ASP A 1 163 ? 11.969 -24.578 -1.222 1 96.5 163 ASP A CA 1
ATOM 1275 C C . ASP A 1 163 ? 12.148 -24.625 -2.736 1 96.5 163 ASP A C 1
ATOM 1277 O O . ASP A 1 163 ? 13.25 -24.875 -3.23 1 96.5 163 ASP A O 1
ATOM 1281 N N . LEU A 1 164 ? 11.094 -24.422 -3.414 1 97.69 164 LEU A N 1
ATOM 1282 C CA . LEU A 1 164 ? 11.141 -24.5 -4.871 1 97.69 164 LEU A CA 1
ATOM 1283 C C . LEU A 1 164 ? 11.617 -23.172 -5.465 1 97.69 164 LEU A C 1
ATOM 1285 O O . LEU A 1 164 ? 11.977 -23.109 -6.645 1 97.69 164 LEU A O 1
ATOM 1289 N N . VAL A 1 165 ? 11.633 -22.109 -4.707 1 98.44 165 VAL A N 1
ATOM 1290 C CA . VAL A 1 165 ? 12 -20.781 -5.211 1 98.44 165 VAL A CA 1
ATOM 1291 C C . VAL A 1 165 ? 13.492 -20.75 -5.512 1 98.44 165 VAL A C 1
ATOM 1293 O O . VAL A 1 165 ? 14.312 -21.125 -4.672 1 98.44 165 VAL A O 1
ATOM 1296 N N . ASN A 1 166 ? 13.891 -20.312 -6.695 1 97.5 166 ASN A N 1
ATOM 1297 C CA . ASN A 1 166 ? 15.273 -20.062 -7.074 1 97.5 166 ASN A CA 1
ATOM 1298 C C . ASN A 1 166 ? 15.391 -18.891 -8.047 1 97.5 166 ASN A C 1
ATOM 1300 O O . ASN A 1 166 ? 14.438 -18.141 -8.234 1 97.5 166 ASN A O 1
ATOM 1304 N N . GLU A 1 167 ? 16.516 -18.688 -8.734 1 97 167 GLU A N 1
ATOM 1305 C CA . GLU A 1 167 ? 16.812 -17.5 -9.531 1 97 167 GLU A CA 1
ATOM 1306 C C . GLU A 1 167 ? 16.062 -17.516 -10.852 1 97 167 GLU A C 1
ATOM 1308 O O . GLU A 1 167 ? 16 -16.516 -11.555 1 97 167 GLU A O 1
ATOM 1313 N N . ASN A 1 168 ? 15.438 -18.656 -11.172 1 98 168 ASN A N 1
ATOM 1314 C CA . ASN A 1 168 ? 14.68 -18.797 -12.406 1 98 168 ASN A CA 1
ATOM 1315 C C . ASN A 1 168 ? 13.188 -19 -12.133 1 98 168 ASN A C 1
ATOM 1317 O O . ASN A 1 168 ? 12.469 -19.531 -12.977 1 98 168 ASN A O 1
ATOM 1321 N N . THR A 1 169 ? 12.75 -18.578 -10.984 1 98.75 169 THR A N 1
ATOM 1322 C CA . THR A 1 169 ? 11.367 -18.75 -10.562 1 98.75 169 THR A CA 1
ATOM 1323 C C . THR A 1 169 ? 10.57 -17.469 -10.773 1 98.75 169 THR A C 1
ATOM 1325 O O . THR A 1 169 ? 11.07 -16.375 -10.516 1 98.75 169 THR A O 1
ATOM 1328 N N . PHE A 1 170 ? 9.344 -17.641 -11.344 1 98.88 170 PHE A N 1
ATOM 1329 C CA . PHE A 1 170 ? 8.312 -16.625 -11.211 1 98.88 170 PHE A CA 1
ATOM 1330 C C . PHE A 1 170 ? 7.531 -16.797 -9.914 1 98.88 170 PHE A C 1
ATOM 1332 O O . PHE A 1 170 ? 6.777 -17.75 -9.766 1 98.88 170 PHE A O 1
ATOM 1339 N N . PHE A 1 171 ? 7.77 -15.859 -8.953 1 98.94 171 PHE A N 1
ATOM 1340 C CA . PHE A 1 171 ? 7.121 -15.852 -7.645 1 98.94 171 PHE A CA 1
ATOM 1341 C C . PHE A 1 171 ? 5.855 -15 -7.672 1 98.94 171 PHE A C 1
ATOM 1343 O O . PHE A 1 171 ? 5.898 -13.828 -8.039 1 98.94 171 PHE A O 1
ATOM 1350 N N . PHE A 1 172 ? 4.738 -15.602 -7.324 1 98.94 172 PHE A N 1
ATOM 1351 C CA . PHE A 1 172 ? 3.471 -14.891 -7.227 1 98.94 172 PHE A CA 1
ATOM 1352 C C . PHE A 1 172 ? 2.84 -15.094 -5.855 1 98.94 172 PHE A C 1
ATOM 1354 O O . PHE A 1 172 ? 2.459 -16.219 -5.504 1 98.94 172 PHE A O 1
ATOM 1361 N N . GLY A 1 173 ? 2.744 -14.078 -5 1 98.56 173 GLY A N 1
ATOM 1362 C CA . GLY A 1 173 ? 2.172 -14.109 -3.662 1 98.56 173 GLY A CA 1
ATOM 1363 C C . GLY A 1 173 ? 1.588 -12.773 -3.232 1 98.56 173 GLY A C 1
ATOM 1364 O O . GLY A 1 173 ? 2.246 -12 -2.539 1 98.56 173 GLY A O 1
ATOM 1365 N N . VAL A 1 174 ? 0.363 -12.562 -3.562 1 97.88 174 VAL A N 1
ATOM 1366 C CA . VAL A 1 174 ? -0.303 -11.305 -3.271 1 97.88 174 VAL A CA 1
ATOM 1367 C C . VAL A 1 174 ? -0.878 -11.336 -1.856 1 97.88 174 VAL A C 1
ATOM 1369 O O . VAL A 1 174 ? -1.573 -12.281 -1.483 1 97.88 174 VAL A O 1
ATOM 1372 N N . HIS A 1 175 ? -0.515 -10.344 -1.076 1 95.31 175 HIS A N 1
ATOM 1373 C CA . HIS A 1 175 ? -1.038 -10.156 0.272 1 95.31 175 HIS A CA 1
ATOM 1374 C C . HIS A 1 175 ? -0.8 -11.398 1.131 1 95.31 175 HIS A C 1
ATOM 1376 O O . HIS A 1 175 ? -1.729 -11.906 1.762 1 95.31 175 HIS A O 1
ATOM 1382 N N . LEU A 1 176 ? 0.4 -11.836 1.185 1 96.44 176 LEU A N 1
ATOM 1383 C CA . LEU A 1 176 ? 0.788 -12.961 2.031 1 96.44 176 LEU A CA 1
ATOM 1384 C C . LEU A 1 176 ? 1.157 -12.484 3.432 1 96.44 176 LEU A C 1
ATOM 1386 O O . LEU A 1 176 ? 1.522 -11.32 3.619 1 96.44 176 LEU A O 1
ATOM 1390 N N . TYR A 1 177 ? 1.057 -13.453 4.293 1 93.75 177 TYR A N 1
ATOM 1391 C CA . TYR A 1 177 ? 1.661 -13.203 5.594 1 93.75 177 TYR A CA 1
ATOM 1392 C C . TYR A 1 177 ? 3.168 -13 5.469 1 93.75 177 TYR A C 1
ATOM 1394 O O . TYR A 1 177 ? 3.83 -13.703 4.703 1 93.75 177 TYR A O 1
ATOM 1402 N N . LYS A 1 178 ? 3.604 -12.18 6.254 1 95.56 178 LYS A N 1
ATOM 1403 C CA . LYS A 1 178 ? 5.004 -11.766 6.195 1 95.56 178 LYS A CA 1
ATOM 1404 C C . LYS A 1 178 ? 5.934 -12.969 6.312 1 95.56 178 LYS A C 1
ATOM 1406 O O . LYS A 1 178 ? 6.891 -13.102 5.547 1 95.56 178 LYS A O 1
ATOM 1411 N N . PRO A 1 179 ? 5.719 -13.969 7.203 1 95.38 179 PRO A N 1
ATOM 1412 C CA . PRO A 1 179 ? 6.652 -15.086 7.352 1 95.38 179 PRO A CA 1
ATOM 1413 C C . PRO A 1 179 ? 6.797 -15.906 6.078 1 95.38 179 PRO A C 1
ATOM 1415 O O . PRO A 1 179 ? 7.848 -16.5 5.836 1 95.38 179 PRO A O 1
ATOM 1418 N N . ILE A 1 180 ? 5.766 -15.914 5.254 1 96.62 180 ILE A N 1
ATOM 1419 C CA . ILE A 1 180 ? 5.852 -16.688 4.016 1 96.62 180 ILE A CA 1
ATOM 1420 C C . ILE A 1 180 ? 6.848 -16.016 3.066 1 96.62 180 ILE A C 1
ATOM 1422 O O . ILE A 1 180 ? 7.645 -16.703 2.42 1 96.62 180 ILE A O 1
ATOM 1426 N N . TYR A 1 181 ? 6.832 -14.703 3.016 1 97.81 181 TYR A N 1
ATOM 1427 C CA . TYR A 1 181 ? 7.828 -13.984 2.229 1 97.81 181 TYR A CA 1
ATOM 1428 C C . TYR A 1 181 ? 9.234 -14.266 2.734 1 97.81 181 TYR A C 1
ATOM 1430 O O . TYR A 1 181 ? 10.133 -14.57 1.945 1 97.81 181 TYR A O 1
ATOM 1438 N N . THR A 1 182 ? 9.367 -14.172 4.055 1 97.38 182 THR A N 1
ATOM 1439 C CA . THR A 1 182 ? 10.672 -14.375 4.672 1 97.38 182 THR A CA 1
ATOM 1440 C C . THR A 1 182 ? 11.219 -15.766 4.355 1 97.38 182 THR A C 1
ATOM 1442 O O . THR A 1 182 ? 12.383 -15.914 3.986 1 97.38 182 THR A O 1
ATOM 1445 N N . GLU A 1 183 ? 10.359 -16.688 4.457 1 97.56 183 GLU A N 1
ATOM 1446 C CA . GLU A 1 183 ? 10.773 -18.078 4.219 1 97.56 183 GLU A CA 1
ATOM 1447 C C . GLU A 1 183 ? 11.055 -18.312 2.736 1 97.56 183 GLU A C 1
ATOM 1449 O O . GLU A 1 183 ? 12.094 -18.875 2.381 1 97.56 183 GLU A O 1
ATOM 1454 N N . ALA A 1 184 ? 10.203 -17.875 1.863 1 98.12 184 ALA A N 1
ATOM 1455 C CA . ALA A 1 184 ? 10.297 -18.172 0.436 1 98.12 184 ALA A CA 1
ATOM 1456 C C . ALA A 1 184 ? 11.492 -17.469 -0.193 1 98.12 184 ALA A C 1
ATOM 1458 O O . ALA A 1 184 ? 12.078 -17.953 -1.158 1 98.12 184 ALA A O 1
ATOM 1459 N N . LEU A 1 185 ? 11.883 -16.297 0.351 1 98.31 185 LEU A N 1
ATOM 1460 C CA . LEU A 1 185 ? 12.953 -15.492 -0.239 1 98.31 185 LEU A CA 1
ATOM 1461 C C . LEU A 1 185 ? 14.273 -15.727 0.489 1 98.31 185 LEU A C 1
ATOM 1463 O O . LEU A 1 185 ? 15.281 -15.102 0.164 1 98.31 185 LEU A O 1
ATOM 1467 N N . ALA A 1 186 ? 14.32 -16.609 1.449 1 97.19 186 ALA A N 1
ATOM 1468 C CA . ALA A 1 186 ? 15.461 -16.766 2.346 1 97.19 186 ALA A CA 1
ATOM 1469 C C . ALA A 1 186 ? 16.703 -17.219 1.579 1 97.19 186 ALA A C 1
ATOM 1471 O O . ALA A 1 186 ? 17.797 -16.719 1.821 1 97.19 186 ALA A O 1
ATOM 1472 N N . LYS A 1 187 ? 16.562 -18.078 0.65 1 96.56 187 LYS A N 1
ATOM 1473 C CA . LYS A 1 187 ? 17.703 -18.688 -0.005 1 96.56 187 LYS A CA 1
ATOM 1474 C C . LYS A 1 187 ? 18.016 -18 -1.33 1 96.56 187 LYS A C 1
ATOM 1476 O O . LYS A 1 187 ? 19.188 -17.797 -1.668 1 96.56 187 LYS A O 1
ATOM 1481 N N . HIS A 1 188 ? 16.953 -17.656 -2.1 1 97.56 188 HIS A N 1
ATOM 1482 C CA . HIS A 1 188 ? 17.141 -17.078 -3.43 1 97.56 188 HIS A CA 1
ATOM 1483 C C . HIS A 1 188 ? 16.125 -15.969 -3.691 1 97.56 188 HIS A C 1
ATOM 1485 O O . HIS A 1 188 ? 14.984 -16.047 -3.24 1 97.56 188 HIS A O 1
ATOM 1491 N N . LEU A 1 189 ? 16.594 -15.008 -4.445 1 98.38 189 LEU A N 1
ATOM 1492 C CA . LEU A 1 189 ? 15.68 -14.039 -5.023 1 98.38 189 LEU A CA 1
ATOM 1493 C C . LEU A 1 189 ? 15.172 -14.508 -6.387 1 98.38 189 LEU A C 1
ATOM 1495 O O . LEU A 1 189 ? 15.961 -14.93 -7.23 1 98.38 189 LEU A O 1
ATOM 1499 N N . PRO A 1 190 ? 13.914 -14.516 -6.586 1 98.75 190 PRO A N 1
ATOM 1500 C CA . PRO A 1 190 ? 13.352 -15.023 -7.844 1 98.75 190 PRO A CA 1
ATOM 1501 C C . PRO A 1 190 ? 13.641 -14.094 -9.023 1 98.75 190 PRO A C 1
ATOM 1503 O O . PRO A 1 190 ? 14.117 -12.977 -8.836 1 98.75 190 PRO A O 1
ATOM 1506 N N . ALA A 1 191 ? 13.344 -14.586 -10.242 1 98.56 191 ALA A N 1
ATOM 1507 C CA . ALA A 1 191 ? 13.508 -13.789 -11.453 1 98.56 191 ALA A CA 1
ATOM 1508 C C . ALA A 1 191 ? 12.453 -12.688 -11.531 1 98.56 191 ALA A C 1
ATOM 1510 O O . ALA A 1 191 ? 12.75 -11.562 -11.945 1 98.56 191 ALA A O 1
ATOM 1511 N N . ILE A 1 192 ? 11.297 -13.094 -11.18 1 98.88 192 ILE A N 1
ATOM 1512 C CA . ILE A 1 192 ? 10.18 -12.164 -11.102 1 98.88 192 ILE A CA 1
ATOM 1513 C C . ILE A 1 192 ? 9.43 -12.367 -9.789 1 98.88 192 ILE A C 1
ATOM 1515 O O . ILE A 1 192 ? 9.172 -13.5 -9.383 1 98.88 192 ILE A O 1
ATOM 1519 N N . PHE A 1 193 ? 9.141 -11.273 -9.133 1 98.88 193 PHE A N 1
ATOM 1520 C CA . PHE A 1 193 ? 8.375 -11.281 -7.891 1 98.88 193 PHE A CA 1
ATOM 1521 C C . PHE A 1 193 ? 7.133 -10.414 -8.016 1 98.88 193 PHE A C 1
ATOM 1523 O O . PHE A 1 193 ? 7.219 -9.25 -8.422 1 98.88 193 PHE A O 1
ATOM 1530 N N . VAL A 1 194 ? 5.996 -10.977 -7.707 1 98.88 194 VAL A N 1
ATOM 1531 C CA . VAL A 1 194 ? 4.746 -10.242 -7.582 1 98.88 194 VAL A CA 1
ATOM 1532 C C . VAL A 1 194 ? 4.164 -10.438 -6.184 1 98.88 194 VAL A C 1
ATOM 1534 O O . VAL A 1 194 ? 3.855 -11.562 -5.785 1 98.88 194 VAL A O 1
ATOM 1537 N N . GLY A 1 195 ? 3.973 -9.445 -5.418 1 98.44 195 GLY A N 1
ATOM 1538 C CA . GLY A 1 195 ? 3.434 -9.5 -4.066 1 98.44 195 GLY A CA 1
ATOM 1539 C C . GLY A 1 195 ? 3.41 -8.148 -3.379 1 98.44 195 GLY A C 1
ATOM 1540 O O . GLY A 1 195 ? 3.598 -7.113 -4.023 1 98.44 195 GLY A O 1
ATOM 1541 N N . THR A 1 196 ? 3.072 -8.164 -2.127 1 96.94 196 THR A N 1
ATOM 1542 C CA . THR A 1 196 ? 3.121 -6.922 -1.357 1 96.94 196 THR A CA 1
ATOM 1543 C C . THR A 1 196 ? 4.516 -6.305 -1.411 1 96.94 196 THR A C 1
ATOM 1545 O O . THR A 1 196 ? 5.504 -6.965 -1.09 1 96.94 196 THR A O 1
ATOM 1548 N N . GLY A 1 197 ? 4.539 -5.062 -1.862 1 95.44 197 GLY A N 1
ATOM 1549 C CA . GLY A 1 197 ? 5.816 -4.418 -2.115 1 95.44 197 GLY A CA 1
ATOM 1550 C C . GLY A 1 197 ? 6.508 -3.945 -0.849 1 95.44 197 GLY A C 1
ATOM 1551 O O . GLY A 1 197 ? 5.855 -3.74 0.178 1 95.44 197 GLY A O 1
ATOM 1552 N N . TRP A 1 198 ? 7.797 -3.721 -0.979 1 95.62 198 TRP A N 1
ATOM 1553 C CA . TRP A 1 198 ? 8.641 -3.26 0.118 1 95.62 198 TRP A CA 1
ATOM 1554 C C . TRP A 1 198 ? 8.102 -1.964 0.714 1 95.62 198 TRP A C 1
ATOM 1556 O O . TRP A 1 198 ? 8.07 -1.801 1.936 1 95.62 198 TRP A O 1
ATOM 1566 N N . ASN A 1 199 ? 7.641 -1.084 -0.151 1 93.06 199 ASN A N 1
ATOM 1567 C CA . ASN A 1 199 ? 7.191 0.228 0.303 1 93.06 199 ASN A CA 1
ATOM 1568 C C . ASN A 1 199 ? 6.023 0.115 1.275 1 93.06 199 ASN A C 1
ATOM 1570 O O . ASN A 1 199 ? 5.902 0.917 2.203 1 93.06 199 ASN A O 1
ATOM 1574 N N . ALA A 1 200 ? 5.172 -0.835 0.984 1 94.25 200 ALA A N 1
ATOM 1575 C CA . ALA A 1 200 ? 4.035 -1.023 1.88 1 94.25 200 ALA A CA 1
ATOM 1576 C C . ALA A 1 200 ? 4.496 -1.479 3.262 1 94.25 200 ALA A C 1
ATOM 1578 O O . ALA A 1 200 ? 4.039 -0.951 4.281 1 94.25 200 ALA A O 1
ATOM 1579 N N . TRP A 1 201 ? 5.395 -2.434 3.305 1 94.69 201 TRP A N 1
ATOM 1580 C CA . TRP A 1 201 ? 5.926 -2.934 4.566 1 94.69 201 TRP A CA 1
ATOM 1581 C C . TRP A 1 201 ? 6.672 -1.837 5.316 1 94.69 201 TRP A C 1
ATOM 1583 O O . TRP A 1 201 ? 6.531 -1.701 6.535 1 94.69 201 TRP A O 1
ATOM 1593 N N . ASP A 1 202 ? 7.395 -1.115 4.562 1 92.25 202 ASP A N 1
ATOM 1594 C CA . ASP A 1 202 ? 8.211 -0.054 5.148 1 92.25 202 ASP A CA 1
ATOM 1595 C C . ASP A 1 202 ? 7.332 1.06 5.719 1 92.25 202 ASP A C 1
ATOM 1597 O O . ASP A 1 202 ? 7.57 1.535 6.832 1 92.25 202 ASP A O 1
ATOM 1601 N N . ALA A 1 203 ? 6.32 1.403 4.957 1 90.75 203 ALA A N 1
ATOM 1602 C CA . ALA A 1 203 ? 5.426 2.486 5.355 1 90.75 203 ALA A CA 1
ATOM 1603 C C . ALA A 1 203 ? 4.664 2.129 6.629 1 90.75 203 ALA A C 1
ATOM 1605 O O . ALA A 1 203 ? 4.27 3.012 7.395 1 90.75 203 ALA A O 1
ATOM 1606 N N . LEU A 1 204 ? 4.508 0.875 6.875 1 91.56 204 LEU A N 1
ATOM 1607 C CA . LEU A 1 204 ? 3.752 0.438 8.047 1 91.56 204 LEU A CA 1
ATOM 1608 C C . LEU A 1 204 ? 4.688 0.019 9.172 1 91.56 204 LEU A C 1
ATOM 1610 O O . LEU A 1 204 ? 4.25 -0.584 10.156 1 91.56 204 LEU A O 1
ATOM 1614 N N . PHE A 1 205 ? 5.945 0.213 8.992 1 90.06 205 PHE A N 1
ATOM 1615 C CA . PHE A 1 205 ? 6.965 -0.082 9.984 1 90.06 205 PHE A CA 1
ATOM 1616 C C . PHE A 1 205 ? 6.984 -1.568 10.32 1 90.06 205 PHE A C 1
ATOM 1618 O O . PHE A 1 205 ? 7.148 -1.946 11.484 1 90.06 205 PHE A O 1
ATOM 1625 N N . SER A 1 206 ? 6.77 -2.348 9.32 1 90.62 206 SER A N 1
ATOM 1626 C CA . SER A 1 206 ? 6.684 -3.795 9.477 1 90.62 206 SER A CA 1
ATOM 1627 C C . SER A 1 206 ? 7.652 -4.512 8.539 1 90.62 206 SER A C 1
ATOM 1629 O O . SER A 1 206 ? 7.32 -5.559 7.98 1 90.62 206 SER A O 1
ATOM 1631 N N . SER A 1 207 ? 8.805 -3.93 8.336 1 92.31 207 SER A N 1
ATOM 1632 C CA . SER A 1 207 ? 9.711 -4.488 7.336 1 92.31 207 SER A CA 1
ATOM 1633 C C . SER A 1 207 ? 10.742 -5.41 7.98 1 92.31 207 SER A C 1
ATOM 1635 O O . SER A 1 207 ? 11.609 -5.953 7.293 1 92.31 207 SER A O 1
ATOM 1637 N N . GLU A 1 208 ? 10.625 -5.57 9.312 1 93.56 208 GLU A N 1
ATOM 1638 C CA . GLU A 1 208 ? 11.57 -6.461 9.977 1 93.56 208 GLU A CA 1
ATOM 1639 C C . GLU A 1 208 ? 11.523 -7.863 9.375 1 93.56 208 GLU A C 1
ATOM 1641 O O . GLU A 1 208 ? 10.445 -8.406 9.148 1 93.56 208 GLU A O 1
ATOM 1646 N N . GLY A 1 209 ? 12.734 -8.469 9.133 1 95.19 209 GLY A N 1
ATOM 1647 C CA . GLY A 1 209 ? 12.812 -9.82 8.586 1 95.19 209 GLY A CA 1
ATOM 1648 C C . GLY A 1 209 ? 12.703 -9.852 7.074 1 95.19 209 GLY A C 1
ATOM 1649 O O . GLY A 1 209 ? 12.781 -10.922 6.469 1 95.19 209 GLY A O 1
ATOM 1650 N N . LEU A 1 210 ? 12.547 -8.688 6.445 1 97.44 210 LEU A N 1
ATOM 1651 C CA . LEU A 1 210 ? 12.344 -8.641 5.004 1 97.44 210 LEU A CA 1
ATOM 1652 C C . LEU A 1 210 ? 13.57 -8.086 4.293 1 97.44 210 LEU A C 1
ATOM 1654 O O . LEU A 1 210 ? 13.445 -7.355 3.309 1 97.44 210 LEU A O 1
ATOM 1658 N N . GLY A 1 211 ? 14.727 -8.391 4.789 1 97.31 211 GLY A N 1
ATOM 1659 C CA . GLY A 1 211 ? 15.969 -7.914 4.215 1 97.31 211 GLY A CA 1
ATOM 1660 C C . GLY A 1 211 ? 16.141 -8.281 2.752 1 97.31 211 GLY A C 1
ATOM 1661 O O . GLY A 1 211 ? 16.578 -7.461 1.945 1 97.31 211 GLY A O 1
ATOM 1662 N N . ASN A 1 212 ? 15.773 -9.477 2.383 1 98 212 ASN A N 1
ATOM 1663 C CA . ASN A 1 212 ? 15.922 -9.922 1.002 1 98 212 ASN A CA 1
ATOM 1664 C C . ASN A 1 212 ? 14.938 -9.219 0.076 1 98 212 ASN A C 1
ATOM 1666 O O . ASN A 1 212 ? 15.242 -8.961 -1.089 1 98 212 ASN A O 1
ATOM 1670 N N . MET A 1 213 ? 13.789 -8.922 0.597 1 97.75 213 MET A N 1
ATOM 1671 C CA . MET A 1 213 ? 12.867 -8.094 -0.181 1 97.75 213 MET A CA 1
ATOM 1672 C C . MET A 1 213 ? 13.438 -6.699 -0.396 1 97.75 213 MET A C 1
ATOM 1674 O O . MET A 1 213 ? 13.289 -6.117 -1.474 1 97.75 213 MET A O 1
ATOM 1678 N N . GLU A 1 214 ? 13.992 -6.16 0.647 1 97.06 214 GLU A N 1
ATOM 1679 C CA . GLU A 1 214 ? 14.633 -4.855 0.514 1 97.06 214 GLU A CA 1
ATOM 1680 C C . GLU A 1 214 ? 15.719 -4.883 -0.559 1 97.06 214 GLU A C 1
ATOM 1682 O O . GLU A 1 214 ? 15.836 -3.947 -1.354 1 97.06 214 GLU A O 1
ATOM 1687 N N . THR A 1 215 ? 16.531 -5.93 -0.57 1 97.75 215 THR A N 1
ATOM 1688 C CA . THR A 1 215 ? 17.547 -6.105 -1.593 1 97.75 215 THR A CA 1
ATOM 1689 C C . THR A 1 215 ? 16.938 -6.094 -2.986 1 97.75 215 THR A C 1
ATOM 1691 O O . THR A 1 215 ? 17.438 -5.438 -3.895 1 97.75 215 THR A O 1
ATOM 1694 N N . MET A 1 216 ? 15.828 -6.766 -3.174 1 97.5 216 MET A N 1
ATOM 1695 C CA . MET A 1 216 ? 15.133 -6.758 -4.457 1 97.5 216 MET A CA 1
ATOM 1696 C C . MET A 1 216 ? 14.664 -5.352 -4.816 1 97.5 216 MET A C 1
ATOM 1698 O O . MET A 1 216 ? 14.789 -4.93 -5.965 1 97.5 216 MET A O 1
ATOM 1702 N N . HIS A 1 217 ? 14.172 -4.68 -3.803 1 96.31 217 HIS A N 1
ATOM 1703 C CA . HIS A 1 217 ? 13.688 -3.318 -4.004 1 96.31 217 HIS A CA 1
ATOM 1704 C C . HIS A 1 217 ? 14.812 -2.402 -4.48 1 96.31 217 HIS A C 1
ATOM 1706 O O . HIS A 1 217 ? 14.586 -1.521 -5.312 1 96.31 217 HIS A O 1
ATOM 1712 N N . LYS A 1 218 ? 15.969 -2.629 -4.078 1 94.62 218 LYS A N 1
ATOM 1713 C CA . LYS A 1 218 ? 17.109 -1.777 -4.387 1 94.62 218 LYS A CA 1
ATOM 1714 C C . LYS A 1 218 ? 17.75 -2.174 -5.715 1 94.62 218 LYS A C 1
ATOM 1716 O O . LYS A 1 218 ? 18.359 -1.344 -6.387 1 94.62 218 LYS A O 1
ATOM 1721 N N . THR A 1 219 ? 17.609 -3.41 -6.125 1 96.69 219 THR A N 1
ATOM 1722 C CA . THR A 1 219 ? 18.422 -3.904 -7.227 1 96.69 219 THR A CA 1
ATOM 1723 C C . THR A 1 219 ? 17.547 -4.238 -8.438 1 96.69 219 THR A C 1
ATOM 1725 O O . THR A 1 219 ? 18.047 -4.262 -9.57 1 96.69 219 THR A O 1
ATOM 1728 N N . TYR A 1 220 ? 16.297 -4.551 -8.242 1 97.81 220 TYR A N 1
ATOM 1729 C CA . TYR A 1 220 ? 15.414 -4.93 -9.336 1 97.81 220 TYR A CA 1
ATOM 1730 C C . TYR A 1 220 ? 14.719 -3.705 -9.922 1 97.81 220 TYR A C 1
ATOM 1732 O O . TYR A 1 220 ? 14.641 -2.66 -9.273 1 97.81 220 TYR A O 1
ATOM 1740 N N . GLU A 1 221 ? 14.258 -3.871 -11.172 1 96.31 221 GLU A N 1
ATOM 1741 C CA . GLU A 1 221 ? 13.25 -2.932 -11.664 1 96.31 221 GLU A CA 1
ATOM 1742 C C . GLU A 1 221 ? 11.883 -3.205 -11.047 1 96.31 221 GLU A C 1
ATOM 1744 O O . GLU A 1 221 ? 11.484 -4.363 -10.906 1 96.31 221 GLU A O 1
ATOM 1749 N N . ALA A 1 222 ? 11.25 -2.131 -10.695 1 95.81 222 ALA A N 1
ATOM 1750 C CA . ALA A 1 222 ? 9.977 -2.311 -10 1 95.81 222 ALA A CA 1
ATOM 1751 C C . ALA A 1 222 ? 8.883 -1.451 -10.625 1 95.81 222 ALA A C 1
ATOM 1753 O O . ALA A 1 222 ? 9.156 -0.383 -11.172 1 95.81 222 ALA A O 1
ATOM 1754 N N . CYS A 1 223 ? 7.668 -1.933 -10.57 1 95.19 223 CYS A N 1
ATOM 1755 C CA . CYS A 1 223 ? 6.492 -1.142 -10.898 1 95.19 223 CYS A CA 1
ATOM 1756 C C . CYS A 1 223 ? 5.273 -1.627 -10.125 1 95.19 223 CYS A C 1
ATOM 1758 O O . CYS A 1 223 ? 5.27 -2.742 -9.602 1 95.19 223 CYS A O 1
ATOM 1760 N N . GLU A 1 224 ? 4.297 -0.837 -10.031 1 93.88 224 GLU A N 1
ATOM 1761 C CA . GLU A 1 224 ? 3.045 -1.229 -9.391 1 93.88 224 GLU A CA 1
ATOM 1762 C C . GLU A 1 224 ? 2.256 -2.197 -10.266 1 93.88 224 GLU A C 1
ATOM 1764 O O . GLU A 1 224 ? 2.215 -2.045 -11.492 1 93.88 224 GLU A O 1
ATOM 1769 N N . PHE A 1 225 ? 1.619 -3.143 -9.625 1 96.94 225 PHE A N 1
ATOM 1770 C CA . PHE A 1 225 ? 0.721 -4.023 -10.359 1 96.94 225 PHE A CA 1
ATOM 1771 C C . PHE A 1 225 ? -0.459 -3.246 -10.93 1 96.94 225 PHE A C 1
ATOM 1773 O O . PHE A 1 225 ? -1.082 -2.451 -10.227 1 96.94 225 PHE A O 1
ATOM 1780 N N . PRO A 1 226 ? -0.726 -3.482 -12.203 1 96.5 226 PRO A N 1
ATOM 1781 C CA . PRO A 1 226 ? -1.873 -2.775 -12.781 1 96.5 226 PRO A CA 1
ATOM 1782 C C . PRO A 1 226 ? -3.189 -3.129 -12.094 1 96.5 226 PRO A C 1
ATOM 1784 O O . PRO A 1 226 ? -3.469 -4.305 -11.852 1 96.5 226 PRO A O 1
ATOM 1787 N N . GLN A 1 227 ? -3.926 -2.168 -11.711 1 93.5 227 GLN A N 1
ATOM 1788 C CA . GLN A 1 227 ? -5.199 -2.375 -11.031 1 93.5 227 GLN A CA 1
ATOM 1789 C C . GLN A 1 227 ? -6.113 -1.164 -11.195 1 93.5 227 GLN A C 1
ATOM 1791 O O . GLN A 1 227 ? -5.652 -0.071 -11.531 1 93.5 227 GLN A O 1
ATOM 1796 N N . GLU A 1 228 ? -7.359 -1.47 -11 1 87.88 228 GLU A N 1
ATOM 1797 C CA . GLU A 1 228 ? -8.297 -0.361 -10.875 1 87.88 228 GLU A CA 1
ATOM 1798 C C . GLU A 1 228 ? -8.242 0.26 -9.484 1 87.88 228 GLU A C 1
ATOM 1800 O O . GLU A 1 228 ? -7.922 -0.424 -8.508 1 87.88 228 GLU A O 1
ATOM 1805 N N . GLU A 1 229 ? -8.609 1.492 -9.438 1 80.31 229 GLU A N 1
ATOM 1806 C CA . GLU A 1 229 ? -8.57 2.184 -8.156 1 80.31 229 GLU A CA 1
ATOM 1807 C C . GLU A 1 229 ? -9.461 1.486 -7.129 1 80.31 229 GLU A C 1
ATOM 1809 O O . GLU A 1 229 ? -10.578 1.08 -7.441 1 80.31 229 GLU A O 1
ATOM 1814 N N . PHE A 1 230 ? -8.969 1.189 -5.969 1 76.31 230 PHE A N 1
ATOM 1815 C CA . PHE A 1 230 ? -9.617 0.669 -4.773 1 76.31 230 PHE A CA 1
ATOM 1816 C C . PHE A 1 230 ? -10.07 -0.773 -4.98 1 76.31 230 PHE A C 1
ATOM 1818 O O . PHE A 1 230 ? -10.93 -1.273 -4.254 1 76.31 230 PHE A O 1
ATOM 1825 N N . ASP A 1 231 ? -9.602 -1.403 -6.082 1 85.88 231 ASP A N 1
ATOM 1826 C CA . ASP A 1 231 ? -9.766 -2.852 -6.16 1 85.88 231 ASP A CA 1
ATOM 1827 C C . ASP A 1 231 ? -8.844 -3.564 -5.176 1 85.88 231 ASP A C 1
ATOM 1829 O O . ASP A 1 231 ? -7.621 -3.447 -5.266 1 85.88 231 ASP A O 1
ATOM 1833 N N . PRO A 1 232 ? -9.461 -4.316 -4.348 1 89 232 PRO A N 1
ATOM 1834 C CA . PRO A 1 232 ? -8.641 -4.914 -3.287 1 89 232 PRO A CA 1
ATOM 1835 C C . PRO A 1 232 ? -7.809 -6.094 -3.781 1 89 232 PRO A C 1
ATOM 1837 O O . PRO A 1 232 ? -6.867 -6.516 -3.104 1 89 232 PRO A O 1
ATOM 1840 N N . ALA A 1 233 ? -8.062 -6.586 -4.918 1 94.31 233 ALA A N 1
ATOM 1841 C CA . ALA A 1 233 ? -7.441 -7.824 -5.379 1 94.31 233 ALA A CA 1
ATOM 1842 C C . ALA A 1 233 ? -5.926 -7.684 -5.449 1 94.31 233 ALA A C 1
ATOM 1844 O O . ALA A 1 233 ? -5.191 -8.633 -5.176 1 94.31 233 ALA A O 1
ATOM 1845 N N . PHE A 1 234 ? -5.492 -6.445 -5.742 1 96.56 234 PHE A N 1
ATOM 1846 C CA . PHE A 1 234 ? -4.059 -6.27 -5.934 1 96.56 234 PHE A CA 1
ATOM 1847 C C . PHE A 1 234 ? -3.564 -5.016 -5.219 1 96.56 234 PHE A C 1
ATOM 1849 O O . PHE A 1 234 ? -2.586 -4.398 -5.645 1 96.56 234 PHE A O 1
ATOM 1856 N N . SER A 1 235 ? -4.273 -4.621 -4.176 1 93 235 SER A N 1
ATOM 1857 C CA . SER A 1 235 ? -3.826 -3.463 -3.406 1 93 235 SER A CA 1
ATOM 1858 C C . SER A 1 235 ? -2.426 -3.678 -2.844 1 93 235 SER A C 1
ATOM 1860 O O . SER A 1 235 ? -2.096 -4.773 -2.389 1 93 235 SER A O 1
ATOM 1862 N N . THR A 1 236 ? -1.543 -2.678 -2.955 1 93 236 THR A N 1
ATOM 1863 C CA . THR A 1 236 ? -0.193 -2.635 -2.404 1 93 236 THR A CA 1
ATOM 1864 C C . THR A 1 236 ? 0.699 -3.674 -3.076 1 93 236 THR A C 1
ATOM 1866 O O . THR A 1 236 ? 1.722 -4.078 -2.518 1 93 236 THR A O 1
ATOM 1869 N N . THR A 1 237 ? 0.306 -4.133 -4.25 1 96.44 237 THR A N 1
ATOM 1870 C CA . THR A 1 237 ? 1.057 -5.172 -4.941 1 96.44 237 THR A CA 1
ATOM 1871 C C . THR A 1 237 ? 2.084 -4.559 -5.891 1 96.44 237 THR A C 1
ATOM 1873 O O . THR A 1 237 ? 1.773 -3.617 -6.621 1 96.44 237 THR A O 1
ATOM 1876 N N . THR A 1 238 ? 3.271 -5.023 -5.828 1 97 238 THR A N 1
ATOM 1877 C CA . THR A 1 238 ? 4.387 -4.574 -6.652 1 97 238 THR A CA 1
ATOM 1878 C C . THR A 1 238 ? 4.949 -5.727 -7.477 1 97 238 THR A C 1
ATOM 1880 O O . THR A 1 238 ? 4.926 -6.879 -7.035 1 97 238 THR A O 1
ATOM 1883 N N . ILE A 1 239 ? 5.414 -5.43 -8.703 1 98.5 239 ILE A N 1
ATOM 1884 C CA . ILE A 1 239 ? 6.16 -6.375 -9.523 1 98.5 239 ILE A CA 1
ATOM 1885 C C . ILE A 1 239 ? 7.641 -6.008 -9.516 1 98.5 239 ILE A C 1
ATOM 1887 O O . ILE A 1 239 ? 8.008 -4.859 -9.781 1 98.5 239 ILE A O 1
ATOM 1891 N N . TYR A 1 240 ? 8.492 -6.934 -9.148 1 98.31 240 TYR A N 1
ATOM 1892 C CA . TYR A 1 240 ? 9.938 -6.801 -9.266 1 98.31 240 TYR A CA 1
ATOM 1893 C C . TYR A 1 240 ? 10.484 -7.684 -10.383 1 98.31 240 TYR A C 1
ATOM 1895 O O . TYR A 1 240 ? 10.172 -8.875 -10.445 1 98.31 240 TYR A O 1
ATOM 1903 N N . TRP A 1 241 ? 11.289 -7.074 -11.289 1 98.19 241 TRP A N 1
ATOM 1904 C CA . TRP A 1 241 ? 11.93 -7.77 -12.398 1 98.19 241 TRP A CA 1
ATOM 1905 C C . TRP A 1 241 ? 13.445 -7.812 -12.211 1 98.19 241 TRP A C 1
ATOM 1907 O O . TRP A 1 241 ? 14.086 -6.773 -12.039 1 98.19 241 TRP A O 1
ATOM 1917 N N . LYS A 1 242 ? 14.023 -8.984 -12.25 1 97.88 242 LYS A N 1
ATOM 1918 C CA . LYS A 1 242 ? 15.484 -9.094 -12.211 1 97.88 242 LYS A CA 1
ATOM 1919 C C . LYS A 1 242 ? 16.109 -8.383 -13.406 1 97.88 242 LYS A C 1
ATOM 1921 O O . LYS A 1 242 ? 15.734 -8.625 -14.547 1 97.88 242 LYS A O 1
ATOM 1926 N N . PRO A 1 243 ? 16.984 -7.453 -13.086 1 95.69 243 PRO A N 1
ATOM 1927 C CA . PRO A 1 243 ? 17.578 -6.711 -14.195 1 95.69 243 PRO A CA 1
ATOM 1928 C C . PRO A 1 243 ? 18.516 -7.574 -15.047 1 95.69 243 PRO A C 1
ATOM 1930 O O . PRO A 1 243 ? 18.969 -8.625 -14.594 1 95.69 243 PRO A O 1
ATOM 1933 N N . LYS A 1 244 ? 18.688 -7.07 -16.312 1 89.81 244 LYS A N 1
ATOM 1934 C CA . LYS A 1 244 ? 19.641 -7.73 -17.188 1 89.81 244 LYS A CA 1
ATOM 1935 C C . LYS A 1 244 ? 21.062 -7.633 -16.625 1 89.81 244 LYS A C 1
ATOM 1937 O O . LYS A 1 244 ? 21.438 -6.598 -16.078 1 89.81 244 LYS A O 1
ATOM 1942 N N . ALA A 1 245 ? 21.703 -8.766 -16.719 1 76.12 245 ALA A N 1
ATOM 1943 C CA . ALA A 1 245 ? 23.094 -8.766 -16.266 1 76.12 245 ALA A CA 1
ATOM 1944 C C . ALA A 1 245 ? 23.875 -7.625 -16.906 1 76.12 245 ALA A C 1
ATOM 1946 O O . ALA A 1 245 ? 23.734 -7.359 -18.109 1 76.12 245 ALA A O 1
ATOM 1947 N N . GLY A 1 246 ? 24.516 -6.746 -16.141 1 67.88 246 GLY A N 1
ATOM 1948 C CA . GLY A 1 246 ? 25.328 -5.641 -16.625 1 67.88 246 GLY A CA 1
ATOM 1949 C C . GLY A 1 246 ? 24.609 -4.305 -16.578 1 67.88 246 GLY A C 1
ATOM 1950 O O . GLY A 1 246 ? 25.219 -3.264 -16.859 1 67.88 246 GLY A O 1
ATOM 1951 N N . SER A 1 247 ? 23.312 -4.461 -16.562 1 57.91 247 SER A N 1
ATOM 1952 C CA . SER A 1 247 ? 22.578 -3.207 -16.547 1 57.91 247 SER A CA 1
ATOM 1953 C C . SER A 1 247 ? 22.672 -2.51 -15.195 1 57.91 247 SER A C 1
ATOM 1955 O O . SER A 1 247 ? 21.828 -1.685 -14.852 1 57.91 247 SER A O 1
ATOM 1957 N N . LYS A 1 248 ? 23.734 -2.631 -14.555 1 50.22 248 LYS A N 1
ATOM 1958 C CA . LYS A 1 248 ? 23.859 -1.979 -13.258 1 50.22 248 LYS A CA 1
ATOM 1959 C C . LYS A 1 248 ? 23.422 -0.517 -13.336 1 50.22 248 LYS A C 1
ATOM 1961 O O . LYS A 1 248 ? 24.266 0.385 -13.312 1 50.22 248 LYS A O 1
ATOM 1966 N N . GLU A 1 249 ? 22.531 -0.104 -14.133 1 43 249 GLU A N 1
ATOM 1967 C CA . GLU A 1 249 ? 22.359 1.332 -13.93 1 43 249 GLU A CA 1
ATOM 1968 C C . GLU A 1 249 ? 21.781 1.631 -12.555 1 43 249 GLU A C 1
ATOM 1970 O O . GLU A 1 249 ? 20.562 1.493 -12.352 1 43 249 GLU A O 1
ATOM 1975 N N . VAL A 1 250 ? 22.141 0.965 -11.516 1 40.88 250 VAL A N 1
ATOM 1976 C CA . VAL A 1 250 ? 21.672 1.703 -10.352 1 40.88 250 VAL A CA 1
ATOM 1977 C C . VAL A 1 250 ? 21.781 3.203 -10.609 1 40.88 250 VAL A C 1
ATOM 1979 O O . VAL A 1 250 ? 22.844 3.709 -10.961 1 40.88 250 VAL A O 1
ATOM 1982 N N . GLU A 1 251 ? 20.828 3.842 -11.07 1 35.81 251 GLU A N 1
ATOM 1983 C CA . GLU A 1 251 ? 20.891 5.301 -11.016 1 35.81 251 GLU A CA 1
ATOM 1984 C C . GLU A 1 251 ? 21.5 5.77 -9.703 1 35.81 251 GLU A C 1
ATOM 1986 O O . GLU A 1 251 ? 20.844 5.75 -8.656 1 35.81 251 GLU A O 1
ATOM 1991 N N . GLU A 1 252 ? 22.547 5.273 -9.234 1 34.25 252 GLU A N 1
ATOM 1992 C CA . GLU A 1 252 ? 23.312 6.148 -8.352 1 34.25 252 GLU A CA 1
ATOM 1993 C C . GLU A 1 252 ? 23.234 7.602 -8.812 1 34.25 252 GLU A C 1
ATOM 1995 O O . GLU A 1 252 ? 23.703 7.934 -9.906 1 34.25 252 GLU A O 1
ATOM 2000 N N . GLU A 1 253 ? 22.109 8.258 -8.617 1 32.62 253 GLU A N 1
ATOM 2001 C CA . GLU A 1 253 ? 22.203 9.703 -8.75 1 32.62 253 GLU A CA 1
ATOM 2002 C C . GLU A 1 253 ? 23.609 10.203 -8.391 1 32.62 253 GLU A C 1
ATOM 2004 O O . GLU A 1 253 ? 24.047 10.039 -7.254 1 32.62 253 GLU A O 1
ATOM 2009 N N . THR A 1 254 ? 24.516 10.102 -9.156 1 30.25 254 THR A N 1
ATOM 2010 C CA . THR A 1 254 ? 25.766 10.852 -9.164 1 30.25 254 THR A CA 1
ATOM 2011 C C . THR A 1 254 ? 25.531 12.305 -8.758 1 30.25 254 THR A C 1
ATOM 2013 O O . THR A 1 254 ? 24.812 13.039 -9.445 1 30.25 254 THR A O 1
ATOM 2016 N N . LYS A 1 255 ? 25.406 12.625 -7.426 1 30.73 255 LYS A N 1
ATOM 2017 C CA . LYS A 1 255 ? 25.766 13.984 -7.016 1 30.73 255 LYS A CA 1
ATOM 2018 C C . LYS A 1 255 ? 26.938 14.516 -7.832 1 30.73 255 LYS A C 1
ATOM 2020 O O . LYS A 1 255 ? 28.078 14.102 -7.625 1 30.73 255 LYS A O 1
ATOM 2025 N N . GLU A 1 256 ? 26.781 14.664 -9.156 1 28.34 256 GLU A N 1
ATOM 2026 C CA . GLU A 1 256 ? 27.766 15.578 -9.742 1 28.34 256 GLU A CA 1
ATOM 2027 C C . GLU A 1 256 ? 28.016 16.766 -8.836 1 28.34 256 GLU A C 1
ATOM 2029 O O . GLU A 1 256 ? 27.094 17.516 -8.5 1 28.34 256 GLU A O 1
ATOM 2034 N N . GLU A 1 257 ? 28.891 16.672 -7.938 1 29 257 GLU A N 1
ATOM 2035 C CA . GLU A 1 257 ? 29.609 17.812 -7.371 1 29 257 GLU A CA 1
ATOM 2036 C C . GLU A 1 257 ? 29.828 18.906 -8.414 1 29 257 GLU A C 1
ATOM 2038 O O . GLU A 1 257 ? 30.625 18.734 -9.328 1 29 257 GLU A O 1
ATOM 2043 N N . THR A 1 258 ? 28.75 19.375 -8.953 1 26.53 258 THR A N 1
ATOM 2044 C CA . THR A 1 258 ? 29 20.578 -9.727 1 26.53 258 THR A CA 1
ATOM 2045 C C . THR A 1 258 ? 29.938 21.516 -8.969 1 26.53 258 THR A C 1
ATOM 2047 O O . THR A 1 258 ? 29.578 22.062 -7.926 1 26.53 258 THR A O 1
ATOM 2050 N N . LYS A 1 259 ? 31.234 21.188 -8.953 1 25.83 259 LYS A N 1
ATOM 2051 C CA . LYS A 1 259 ? 32.281 22.172 -8.711 1 25.83 259 LYS A CA 1
ATOM 2052 C C . LYS A 1 259 ? 31.984 23.5 -9.391 1 25.83 259 LYS A C 1
ATOM 2054 O O . LYS A 1 259 ? 31.984 23.594 -10.617 1 25.83 259 LYS A O 1
ATOM 2059 N N . GLU A 1 260 ? 30.984 24.219 -8.922 1 24.77 260 GLU A N 1
ATOM 2060 C CA . GLU A 1 260 ? 30.922 25.625 -9.281 1 24.77 260 GLU A CA 1
ATOM 2061 C C . GLU A 1 260 ? 32.312 26.234 -9.406 1 24.77 260 GLU A C 1
ATOM 2063 O O . GLU A 1 260 ? 33.094 26.172 -8.461 1 24.77 260 GLU A O 1
ATOM 2068 N N . GLU A 1 261 ? 32.844 26.141 -10.578 1 27.67 261 GLU A N 1
ATOM 2069 C CA . GLU A 1 261 ? 34.031 26.875 -11.039 1 27.67 261 GLU A CA 1
ATOM 2070 C C . GLU A 1 261 ? 34.031 28.312 -10.508 1 27.67 261 GLU A C 1
ATOM 2072 O O . GLU A 1 261 ? 33.125 29.094 -10.828 1 27.67 261 GLU A O 1
ATOM 2077 N N . THR A 1 262 ? 34.281 28.438 -9.172 1 25.09 262 THR A N 1
ATOM 2078 C CA . THR A 1 262 ? 34.594 29.781 -8.672 1 25.09 262 THR A CA 1
ATOM 207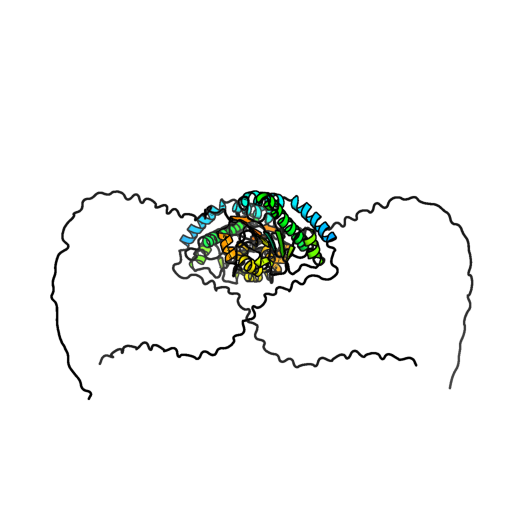9 C C . THR A 1 262 ? 35.406 30.547 -9.695 1 25.09 262 THR A C 1
ATOM 2081 O O . THR A 1 262 ? 36.469 30.078 -10.148 1 25.09 262 THR A O 1
ATOM 2084 N N . ALA A 1 263 ? 34.75 31.234 -10.594 1 22.95 263 ALA A N 1
ATOM 2085 C CA . ALA A 1 263 ? 35.281 32.25 -11.523 1 22.95 263 ALA A CA 1
ATOM 2086 C C . ALA A 1 263 ? 36.406 33.031 -10.883 1 22.95 263 ALA A C 1
ATOM 2088 O O . ALA A 1 263 ? 36.188 33.844 -9.969 1 22.95 263 ALA A O 1
ATOM 2089 N N . GLY A 1 264 ? 37.594 32.344 -10.664 1 22.92 264 GLY A N 1
ATOM 2090 C CA . GLY A 1 264 ? 38.875 32.969 -10.328 1 22.92 264 GLY A CA 1
ATOM 2091 C C . GLY A 1 264 ? 39.188 34.188 -11.18 1 22.92 264 GLY A C 1
ATOM 2092 O O . GLY A 1 264 ? 39.344 34.094 -12.391 1 22.92 264 GLY A O 1
ATOM 2093 N N . ASP A 1 265 ? 38.5 35.219 -10.945 1 22.11 265 ASP A N 1
ATOM 2094 C CA . ASP A 1 265 ? 38.812 36.531 -11.531 1 22.11 265 ASP A CA 1
ATOM 2095 C C . ASP A 1 265 ? 40.312 36.719 -11.641 1 22.11 265 ASP A C 1
ATOM 2097 O O . ASP A 1 265 ? 41.062 36.25 -10.789 1 22.11 265 ASP A O 1
ATOM 2101 N N . GLU A 1 266 ? 40.781 37.219 -12.852 1 21.16 266 GLU A N 1
ATOM 2102 C CA . GLU A 1 266 ? 42.031 37.469 -13.562 1 21.16 266 GLU A CA 1
ATOM 2103 C C . GLU A 1 266 ? 42.938 38.375 -12.766 1 21.16 266 GLU A C 1
ATOM 2105 O O . GLU A 1 266 ? 43.906 38.906 -13.297 1 21.16 266 GLU A O 1
ATOM 2110 N N . LYS A 1 267 ? 42.594 38.844 -11.594 1 19.92 267 LYS A N 1
ATOM 2111 C CA . LYS A 1 267 ? 43.312 40.094 -11.43 1 19.92 267 LYS A CA 1
ATOM 2112 C C . LYS A 1 267 ? 44.781 39.938 -11.75 1 19.92 267 LYS A C 1
ATOM 2114 O O . LYS A 1 267 ? 45.344 38.844 -11.602 1 19.92 267 LYS A O 1
ATOM 2119 N N . VAL A 1 268 ? 45.469 41.125 -12.078 1 19.45 268 VAL A N 1
ATOM 2120 C CA . VAL A 1 268 ? 46.625 41.812 -12.664 1 19.45 268 VAL A CA 1
ATOM 2121 C C . VAL A 1 268 ? 47.906 41.438 -11.922 1 19.45 268 VAL A C 1
ATOM 2123 O O . VAL A 1 268 ? 47.875 41.188 -10.719 1 19.45 268 VAL A O 1
ATOM 2126 N N . GLU A 1 269 ? 48.906 41.062 -12.703 1 19.12 269 GLU A N 1
ATOM 2127 C CA . GLU A 1 269 ? 50.312 40.625 -12.68 1 19.12 269 GLU A CA 1
ATOM 2128 C C . GLU A 1 269 ? 51.188 41.625 -11.914 1 19.12 269 GLU A C 1
ATOM 2130 O O . GLU A 1 269 ? 51.656 42.594 -12.492 1 19.12 269 GLU A O 1
ATOM 2135 N N . LYS A 1 270 ? 50.594 42.188 -10.914 1 16.64 270 LYS A N 1
ATOM 2136 C CA . LYS A 1 270 ? 51.469 43.281 -10.492 1 16.64 270 LYS A CA 1
ATOM 2137 C C . LYS A 1 270 ? 52.938 42.844 -10.445 1 16.64 270 LYS A C 1
ATOM 2139 O O . LYS A 1 270 ? 53.219 41.656 -10.312 1 16.64 270 LYS A O 1
ATOM 2144 N N . ASP A 1 271 ? 53.875 43.812 -10.031 1 16.19 271 ASP A N 1
ATOM 2145 C CA . ASP A 1 271 ? 55.125 44.469 -10.344 1 16.19 271 ASP A CA 1
ATOM 2146 C C . ASP A 1 271 ? 56.312 43.656 -9.828 1 16.19 271 ASP A C 1
ATOM 2148 O O . ASP A 1 271 ? 57.188 43.219 -10.602 1 16.19 271 ASP A O 1
ATOM 2152 N N . GLU A 1 272 ? 56.969 44.156 -8.742 1 16.14 272 GLU A N 1
ATOM 2153 C CA . GLU A 1 272 ? 58.312 44.719 -8.648 1 16.14 272 GLU A CA 1
ATOM 2154 C C . GLU A 1 272 ? 59.312 43.656 -8.172 1 16.14 272 GLU A C 1
ATOM 2156 O O . GLU A 1 272 ? 58.938 42.781 -7.383 1 16.14 272 GLU A O 1
ATOM 2161 N N . LYS A 1 273 ? 60.469 43.719 -8.734 1 17.88 273 LYS A N 1
ATOM 2162 C CA . LYS A 1 273 ? 61.812 43.156 -8.891 1 17.88 273 LYS A CA 1
ATOM 2163 C C . LYS A 1 273 ? 62.562 43.094 -7.551 1 17.88 273 LYS A C 1
ATOM 2165 O O . LYS A 1 273 ? 63.781 43 -7.512 1 17.88 273 LYS A O 1
ATOM 2170 N N . VAL A 1 274 ? 61.844 43 -6.391 1 16.66 274 VAL A N 1
ATOM 2171 C CA . VAL A 1 274 ? 62.781 43.438 -5.375 1 16.66 274 VAL A CA 1
ATOM 2172 C C . VAL A 1 274 ? 64 42.5 -5.379 1 16.66 274 VAL A C 1
ATOM 2174 O O . VAL A 1 274 ? 63.875 41.281 -5.391 1 16.66 274 VAL A O 1
ATOM 2177 N N . ASP A 1 275 ? 65.25 42.969 -5.625 1 15.8 275 ASP A N 1
ATOM 2178 C CA . ASP A 1 275 ? 66.688 42.75 -5.844 1 15.8 275 ASP A CA 1
ATOM 2179 C C . ASP A 1 275 ? 67.312 42.031 -4.66 1 15.8 275 ASP A C 1
ATOM 2181 O O . ASP A 1 275 ? 68.25 41.25 -4.836 1 15.8 275 ASP A O 1
ATOM 2185 N N . LYS A 1 276 ? 67.125 42.562 -3.393 1 15.88 276 LYS A N 1
ATOM 2186 C CA . LYS A 1 276 ? 68.375 42.781 -2.66 1 15.88 276 LYS A CA 1
ATOM 2187 C C . LYS A 1 276 ? 69.062 41.469 -2.314 1 15.88 276 LYS A C 1
ATOM 2189 O O . LYS A 1 276 ? 68.438 40.406 -2.256 1 15.88 276 LYS A O 1
ATOM 2194 N N . SER A 1 277 ? 70.125 41.469 -1.282 1 15.34 277 SER A N 1
ATOM 2195 C CA . SER A 1 277 ? 71.5 41.375 -0.949 1 15.34 277 SER A CA 1
ATOM 2196 C C . SER A 1 277 ? 71.812 40.062 -0.206 1 15.34 277 SER A C 1
ATOM 2198 O O . SER A 1 277 ? 72.75 39.344 -0.579 1 15.34 277 SER A O 1
ATOM 2200 N N . GLU A 1 278 ? 71.75 39.969 1.212 1 15.31 278 GLU A N 1
ATOM 2201 C CA . GLU A 1 278 ? 72.938 39.812 1.983 1 15.31 278 GLU A CA 1
ATOM 2202 C C . GLU A 1 278 ? 73.312 38.344 2.174 1 15.31 278 GLU A C 1
ATOM 2204 O O . GLU A 1 278 ? 72.438 37.5 2.332 1 15.31 278 GLU A O 1
ATOM 2209 N N . LYS A 1 279 ? 74.688 37.938 2.072 1 16.47 279 LYS A N 1
ATOM 2210 C CA . LYS A 1 279 ? 75.75 36.969 2.035 1 16.47 279 LYS A CA 1
ATOM 2211 C C . LYS A 1 279 ? 75.875 36.188 3.35 1 16.47 279 LYS A C 1
ATOM 2213 O O . LYS A 1 279 ? 76.75 35.375 3.535 1 16.47 279 LYS A O 1
ATOM 2218 N N . GLN A 1 280 ? 75.188 36.469 4.5 1 14.51 280 GLN A N 1
ATOM 2219 C CA . GLN A 1 280 ? 76.188 36.281 5.562 1 14.51 280 GLN A CA 1
ATOM 2220 C C . GLN A 1 280 ? 76.625 34.844 5.672 1 14.51 280 GLN A C 1
ATOM 2222 O O . GLN A 1 280 ? 77.812 34.531 5.734 1 14.51 280 GLN A O 1
ATOM 2227 N N . LYS A 1 281 ? 76.062 34 6.75 1 15.7 281 LYS A N 1
ATOM 2228 C CA . LYS A 1 281 ? 76.938 33.5 7.789 1 15.7 281 LYS A CA 1
ATOM 2229 C C . LYS A 1 281 ? 77.562 32.156 7.379 1 15.7 281 LYS A C 1
ATOM 2231 O O . LYS A 1 281 ? 76.812 31.219 7.031 1 15.7 281 LYS A O 1
ATOM 2236 N N . GLU A 1 282 ? 78.938 32 7.227 1 15.27 282 GLU A N 1
ATOM 2237 C CA . GLU A 1 282 ? 80.188 31.203 7.043 1 15.27 282 GLU A CA 1
ATOM 2238 C C . GLU A 1 282 ? 80.188 30.047 8.047 1 15.27 282 GLU A C 1
ATOM 2240 O O . GLU A 1 282 ? 80.75 28.969 7.738 1 15.27 282 GLU A O 1
ATOM 2245 N N . GLU A 1 283 ? 80.062 30.328 9.438 1 14.91 283 GLU A N 1
ATOM 2246 C CA . GLU A 1 283 ? 81.188 29.812 10.219 1 14.91 283 GLU A CA 1
ATOM 2247 C C . GLU A 1 283 ? 81.125 28.297 10.273 1 14.91 283 GLU A C 1
ATOM 2249 O O . GLU A 1 283 ? 82.188 27.656 9.969 1 14.91 283 GLU A O 1
ATOM 2254 N N . GLU A 1 284 ? 80.938 27.625 11.547 1 16.11 284 GLU A N 1
ATOM 2255 C CA . GLU A 1 284 ? 81.938 27 12.375 1 16.11 284 GLU A CA 1
ATOM 2256 C C . GLU A 1 284 ? 82 25.5 12.148 1 16.11 284 GLU A C 1
ATOM 2258 O O . GLU A 1 284 ? 81 24.812 12.242 1 16.11 284 GLU A O 1
ATOM 2263 N N . ASP A 1 285 ? 83.062 24.922 11.523 1 16.69 285 ASP A N 1
ATOM 2264 C CA . ASP A 1 285 ? 83.75 23.734 11.062 1 16.69 285 ASP A CA 1
ATOM 2265 C C . ASP A 1 285 ? 83.938 22.719 12.195 1 16.69 285 ASP A C 1
ATOM 2267 O O . ASP A 1 285 ? 84.125 21.516 11.945 1 16.69 285 ASP A O 1
ATOM 2271 N N . GLU A 1 286 ? 84.562 23.078 13.461 1 15.44 286 GLU A N 1
ATOM 2272 C CA . GLU A 1 286 ? 85.75 22.359 13.922 1 15.44 286 GLU A CA 1
ATOM 2273 C C . GLU A 1 286 ? 85.312 21.078 14.672 1 15.44 286 GLU A C 1
ATOM 2275 O O . GLU A 1 286 ? 86.188 20.172 14.828 1 15.44 286 GLU A O 1
ATOM 2280 N N . LEU A 1 287 ? 84.5 21.031 15.734 1 15.87 287 LEU A N 1
ATOM 2281 C CA . LEU A 1 287 ? 85.062 20.359 16.891 1 15.87 287 LEU A CA 1
ATOM 2282 C C . LEU A 1 287 ? 85.312 18.891 16.609 1 15.87 287 LEU A C 1
ATOM 2284 O O . LEU A 1 287 ? 84.625 18.297 15.742 1 15.87 287 LEU A O 1
ATOM 2288 N N . SER A 1 288 ? 85.188 17.969 17.797 1 16.27 288 SER A N 1
ATOM 2289 C CA . SER A 1 288 ? 86.125 17.234 18.672 1 16.27 288 SER A CA 1
ATOM 2290 C C . SER A 1 288 ? 86.25 15.781 18.25 1 16.27 288 SER A C 1
ATOM 2292 O O . SER A 1 288 ? 85.375 15.219 17.641 1 16.27 288 SER A O 1
ATOM 2294 N N . ARG A 1 289 ? 87.5 15.164 18.672 1 17.98 289 ARG A N 1
ATOM 2295 C CA . ARG A 1 289 ? 88.688 14.336 18.797 1 17.98 289 ARG A CA 1
ATOM 2296 C C . ARG A 1 289 ? 88.375 12.922 19.25 1 17.98 289 ARG A C 1
ATOM 2298 O O . ARG A 1 289 ? 87.25 12.688 19.766 1 17.98 289 ARG A O 1
ATOM 2305 N N . LYS A 1 290 ? 89.375 12.297 20.078 1 17.41 290 LYS A N 1
ATOM 2306 C CA . LYS A 1 290 ? 90.312 11.203 20.172 1 17.41 290 LYS A CA 1
ATOM 2307 C C . LYS A 1 290 ? 89.812 10.086 21.078 1 17.41 290 LYS A C 1
ATOM 2309 O O . LYS A 1 290 ? 90.375 8.992 21.109 1 17.41 290 LYS A O 1
ATOM 2314 N N . LEU A 1 291 ? 89.062 10.188 22.234 1 17.73 291 LEU A N 1
ATOM 2315 C CA . LEU A 1 291 ? 89.688 9.469 23.344 1 17.73 291 LEU A CA 1
ATOM 2316 C C . LEU A 1 291 ? 89.75 7.973 23.062 1 17.73 291 LEU A C 1
ATOM 2318 O O . LEU A 1 291 ? 88.75 7.395 22.609 1 17.73 291 LEU A O 1
ATOM 2322 N N . GLU A 1 292 ? 91 7.355 23.25 1 19.53 292 GLU A N 1
ATOM 2323 C CA . GLU A 1 292 ? 92 6.328 23.344 1 19.53 292 GLU A CA 1
ATOM 2324 C C . GLU A 1 292 ? 91.5 5.066 24.016 1 19.53 292 GLU A C 1
ATOM 2326 O O . GLU A 1 292 ? 90.375 5.082 24.609 1 19.53 292 GLU A O 1
ATOM 2331 N N . SER A 1 293 ? 92.438 4.461 24.938 1 19.14 293 SER A N 1
ATOM 2332 C CA . SER A 1 293 ? 93.375 3.385 25.344 1 19.14 293 SER A CA 1
ATOM 2333 C C . SER A 1 293 ? 92.688 2.475 26.375 1 19.14 293 SER A C 1
ATOM 2335 O O . SER A 1 293 ? 92.688 1.254 26.219 1 19.14 293 SER A O 1
ATOM 2337 N N . THR A 1 294 ? 93.062 2.738 27.719 1 17.72 294 THR A N 1
ATOM 2338 C CA . THR A 1 294 ? 93.75 1.841 28.641 1 17.72 294 THR A CA 1
ATOM 2339 C C . THR A 1 294 ? 92.75 0.895 29.312 1 17.72 294 THR A C 1
ATOM 2341 O O . THR A 1 294 ? 93 -0.31 29.406 1 17.72 294 THR A O 1
ATOM 2344 N N . THR A 1 295 ? 92.125 1.118 30.625 1 19.38 295 THR A N 1
ATOM 2345 C CA . THR A 1 295 ? 92.688 0.358 31.75 1 19.38 295 THR A CA 1
ATOM 2346 C C . THR A 1 295 ? 92.25 -1.098 31.688 1 19.38 295 THR A C 1
ATOM 2348 O O . THR A 1 295 ? 91.125 -1.389 31.234 1 19.38 295 THR A O 1
ATOM 2351 N N . ILE A 1 296 ? 93.062 -1.961 32.281 1 19.98 296 ILE A N 1
ATOM 2352 C CA . ILE A 1 296 ? 93.812 -2.965 33 1 19.98 296 ILE A CA 1
ATOM 2353 C C . ILE A 1 296 ? 92.875 -3.844 33.812 1 19.98 296 ILE A C 1
ATOM 2355 O O . ILE A 1 296 ? 92.938 -5.074 33.75 1 19.98 296 ILE A O 1
ATOM 2359 N N . SER A 1 297 ? 93.125 -3.738 35.188 1 19.05 297 SER A N 1
ATOM 2360 C CA . SER A 1 297 ? 93.438 -4.168 36.531 1 19.05 297 SER A CA 1
ATOM 2361 C C . SER A 1 297 ? 92.188 -4.234 37.406 1 19.05 297 SER A C 1
ATOM 2363 O O . SER A 1 297 ? 91.312 -3.336 37.344 1 19.05 297 SER A O 1
ATOM 2365 N N . MET B 1 1 ? -34.719 -64.062 31.984 1 24.05 1 MET B N 1
ATOM 2366 C CA . MET B 1 1 ? -34.375 -63.312 33.188 1 24.05 1 MET B CA 1
ATOM 2367 C C . MET B 1 1 ? -34 -61.875 32.844 1 24.05 1 MET B C 1
ATOM 2369 O O . MET B 1 1 ? -32.812 -61.531 32.875 1 24.05 1 MET B O 1
ATOM 2373 N N . SER B 1 2 ? -34.5 -61.188 31.812 1 26.97 2 SER B N 1
ATOM 2374 C CA . SER B 1 2 ? -33.938 -60.219 30.875 1 26.97 2 SER B CA 1
ATOM 2375 C C . SER B 1 2 ? -33.719 -58.875 31.547 1 26.97 2 SER B C 1
ATOM 2377 O O . SER B 1 2 ? -34.531 -58.438 32.344 1 26.97 2 SER B O 1
ATOM 2379 N N . SER B 1 3 ? -32.469 -58.312 31.516 1 25.75 3 SER B N 1
ATOM 2380 C CA . SER B 1 3 ? -31.641 -57.281 32.125 1 25.75 3 SER B CA 1
ATOM 2381 C C . SER B 1 3 ? -32.188 -55.906 31.875 1 25.75 3 SER B C 1
ATOM 2383 O O . SER B 1 3 ? -32.438 -55.5 30.734 1 25.75 3 SER B O 1
ATOM 2385 N N . SER B 1 4 ? -32.938 -55.375 32.812 1 26.62 4 SER B N 1
ATOM 2386 C CA . SER B 1 4 ? -33.656 -54.094 33 1 26.62 4 SER B CA 1
ATOM 2387 C C . SER B 1 4 ? -32.688 -52.938 32.906 1 26.62 4 SER B C 1
ATOM 2389 O O . SER B 1 4 ? -31.75 -52.812 33.719 1 26.62 4 SER B O 1
ATOM 2391 N N . GLN B 1 5 ? -32.281 -52.531 31.656 1 27.16 5 GLN B N 1
ATOM 2392 C CA . GLN B 1 5 ? -31.297 -51.531 31.25 1 27.16 5 GLN B CA 1
ATOM 2393 C C . GLN B 1 5 ? -31.594 -50.188 31.922 1 27.16 5 GLN B C 1
ATOM 2395 O O . GLN B 1 5 ? -32.656 -49.594 31.719 1 27.16 5 GLN B O 1
ATOM 2400 N N . GLY B 1 6 ? -31.188 -50.062 33.219 1 25.3 6 GLY B N 1
ATOM 2401 C CA . GLY B 1 6 ? -31.391 -49 34.188 1 25.3 6 GLY B CA 1
ATOM 2402 C C . GLY B 1 6 ? -31.047 -47.625 33.656 1 25.3 6 GLY B C 1
ATOM 2403 O O . GLY B 1 6 ? -30.344 -47.531 32.656 1 25.3 6 GLY B O 1
ATOM 2404 N N . PRO B 1 7 ? -31.891 -46.594 33.906 1 26.91 7 PRO B N 1
ATOM 2405 C CA . PRO B 1 7 ? -31.984 -45.188 33.469 1 26.91 7 PRO B CA 1
ATOM 2406 C C . PRO B 1 7 ? -30.766 -44.375 33.875 1 26.91 7 PRO B C 1
ATOM 2408 O O . PRO B 1 7 ? -30.344 -44.406 35.031 1 26.91 7 PRO B O 1
ATOM 2411 N N . GLN B 1 8 ? -29.609 -44.438 33.062 1 23.8 8 GLN B N 1
ATOM 2412 C CA . GLN B 1 8 ? -28.344 -43.812 33.375 1 23.8 8 GLN B CA 1
ATOM 2413 C C . GLN B 1 8 ? -28.531 -42.312 33.719 1 23.8 8 GLN B C 1
ATOM 2415 O O . GLN B 1 8 ? -29.078 -41.562 32.906 1 23.8 8 GLN B O 1
ATOM 2420 N N . GLU B 1 9 ? -28.75 -42.031 35 1 21.25 9 GLU B N 1
ATOM 2421 C CA . GLU B 1 9 ? -28.953 -40.75 35.719 1 21.25 9 GLU B CA 1
ATOM 2422 C C . GLU B 1 9 ? -27.812 -39.781 35.438 1 21.25 9 GLU B C 1
ATOM 2424 O O . GLU B 1 9 ? -26.641 -40.094 35.625 1 21.25 9 GLU B O 1
ATOM 2429 N N . TRP B 1 10 ? -27.922 -38.938 34.375 1 24.14 10 TRP B N 1
ATOM 2430 C CA . TRP B 1 10 ? -27.031 -37.875 33.875 1 24.14 10 TRP B CA 1
ATOM 2431 C C . TRP B 1 10 ? -26.641 -36.938 34.969 1 24.14 10 TRP B C 1
ATOM 2433 O O . TRP B 1 10 ? -27.5 -36.312 35.625 1 24.14 10 TRP B O 1
ATOM 2443 N N . THR B 1 11 ? -25.688 -37.375 35.844 1 22.61 11 THR B N 1
ATOM 2444 C CA . THR B 1 11 ? -25.234 -36.688 37.094 1 22.61 11 THR B CA 1
ATOM 2445 C C . THR B 1 11 ? -24.797 -35.281 36.781 1 22.61 11 THR B C 1
ATOM 2447 O O . THR B 1 11 ? -24 -35.031 35.875 1 22.61 11 THR B O 1
ATOM 2450 N N . HIS B 1 12 ? -25.594 -34.25 37.094 1 23.33 12 HIS B N 1
ATOM 2451 C CA . HIS B 1 12 ? -25.516 -32.812 37.094 1 23.33 12 HIS B CA 1
ATOM 2452 C C . HIS B 1 12 ? -24.328 -32.312 37.906 1 23.33 12 HIS B C 1
ATOM 2454 O O . HIS B 1 12 ? -24.297 -32.469 39.125 1 23.33 12 HIS B O 1
ATOM 2460 N N . VAL B 1 13 ? -23.094 -32.594 37.375 1 23.36 13 VAL B N 1
ATOM 2461 C CA . VAL B 1 13 ? -21.875 -32.281 38.125 1 23.36 13 VAL B CA 1
ATOM 2462 C C . VAL B 1 13 ? -21.922 -30.812 38.562 1 23.36 13 VAL B C 1
ATOM 2464 O O . VAL B 1 13 ? -22.094 -29.906 37.75 1 23.36 13 VAL B O 1
ATOM 2467 N N . THR B 1 14 ? -22.391 -30.625 39.75 1 20.88 14 THR B N 1
ATOM 2468 C CA . THR B 1 14 ? -22.531 -29.375 40.469 1 20.88 14 THR B CA 1
ATOM 2469 C C . THR B 1 14 ? -21.203 -28.656 40.594 1 20.88 14 THR B C 1
ATOM 2471 O O . THR B 1 14 ? -20.234 -29.219 41.125 1 20.88 14 THR B O 1
ATOM 2474 N N . ARG B 1 15 ? -20.875 -27.812 39.656 1 22.02 15 ARG B N 1
ATOM 2475 C CA . ARG B 1 15 ? -19.672 -27 39.719 1 22.02 15 ARG B CA 1
ATOM 2476 C C . ARG B 1 15 ? -19.562 -26.234 41.031 1 22.02 15 ARG B C 1
ATOM 2478 O O . ARG B 1 15 ? -20.484 -25.5 41.375 1 22.02 15 ARG B O 1
ATOM 2485 N N . LYS B 1 16 ? -18.781 -26.797 41.906 1 20.27 16 LYS B N 1
ATOM 2486 C CA . LYS B 1 16 ? -18.422 -26.234 43.219 1 20.27 16 LYS B CA 1
ATOM 2487 C C . LYS B 1 16 ? -17.953 -24.797 43.094 1 20.27 16 LYS B C 1
ATOM 2489 O O . LYS B 1 16 ? -17.422 -24.391 42.062 1 20.27 16 LYS B O 1
ATOM 2494 N N . SER B 1 17 ? -18.281 -23.922 44.031 1 21.34 17 SER B N 1
ATOM 2495 C CA . SER B 1 17 ? -18.312 -22.5 44.344 1 21.34 17 SER B CA 1
ATOM 2496 C C . SER B 1 17 ? -16.906 -21.953 44.562 1 21.34 17 SER B C 1
ATOM 2498 O O . SER B 1 17 ? -16.453 -21.812 45.688 1 21.34 17 SER B O 1
ATOM 2500 N N . ARG B 1 18 ? -15.914 -22.312 43.781 1 20.84 18 ARG B N 1
ATOM 2501 C CA . ARG B 1 18 ? -14.625 -21.844 44.281 1 20.84 18 ARG B CA 1
ATOM 2502 C C . ARG B 1 18 ? -14.672 -20.344 44.562 1 20.84 18 ARG B C 1
ATOM 2504 O O . ARG B 1 18 ? -15.289 -19.578 43.812 1 20.84 18 ARG B O 1
ATOM 2511 N N . LYS B 1 19 ? -14.125 -19.984 45.781 1 20.39 19 LYS B N 1
ATOM 2512 C CA . LYS B 1 19 ? -13.82 -18.781 46.531 1 20.39 19 LYS B CA 1
ATOM 2513 C C . LYS B 1 19 ? -13.039 -17.781 45.688 1 20.39 19 LYS B C 1
ATOM 2515 O O . LYS B 1 19 ? -12.227 -18.172 44.844 1 20.39 19 LYS B O 1
ATOM 2520 N N . SER B 1 20 ? -13.383 -16.484 45.75 1 22.09 20 SER B N 1
ATOM 2521 C CA . SER B 1 20 ? -13.227 -15.203 45.062 1 22.09 20 SER B CA 1
ATOM 2522 C C . SER B 1 20 ? -11.812 -14.648 45.25 1 22.09 20 SER B C 1
ATOM 2524 O O . SER B 1 20 ? -11.547 -13.875 46.156 1 22.09 20 SER B O 1
ATOM 2526 N N . LYS B 1 21 ? -10.766 -15.484 45.344 1 21.2 21 LYS B N 1
ATOM 2527 C CA . LYS B 1 21 ? -9.578 -14.727 45.719 1 21.2 21 LYS B CA 1
ATOM 2528 C C . LYS B 1 21 ? -9.359 -13.555 44.75 1 21.2 21 LYS B C 1
ATOM 2530 O O . LYS B 1 21 ? -9.508 -13.695 43.562 1 21.2 21 LYS B O 1
ATOM 2535 N N . ASN B 1 22 ? -9.32 -12.344 45.25 1 21.2 22 ASN B N 1
ATOM 2536 C CA . ASN B 1 22 ? -9.164 -10.969 44.781 1 21.2 22 ASN B CA 1
ATOM 2537 C C . ASN B 1 22 ? -7.809 -10.758 44.125 1 21.2 22 ASN B C 1
ATOM 2539 O O . ASN B 1 22 ? -6.902 -10.164 44.688 1 21.2 22 ASN B O 1
ATOM 2543 N N . SER B 1 23 ? -7.227 -11.828 43.5 1 22.59 23 SER B N 1
ATOM 2544 C CA . SER B 1 23 ? -5.852 -11.484 43.156 1 22.59 23 SER B CA 1
ATOM 2545 C C . SER B 1 23 ? -5.797 -10.273 42.25 1 22.59 23 SER B C 1
ATOM 2547 O O . SER B 1 23 ? -6.648 -10.109 41.375 1 22.59 23 SER B O 1
ATOM 2549 N N . ASN B 1 24 ? -5.125 -9.234 42.719 1 21.97 24 ASN B N 1
ATOM 2550 C CA . ASN B 1 24 ? -4.691 -7.969 42.156 1 21.97 24 ASN B CA 1
ATOM 2551 C C . ASN B 1 24 ? -3.92 -8.18 40.844 1 21.97 24 ASN B C 1
ATOM 2553 O O . ASN B 1 24 ? -2.748 -8.562 40.875 1 21.97 24 ASN B O 1
ATOM 2557 N N . GLN B 1 25 ? -4.488 -8.961 39.969 1 24.31 25 GLN B N 1
ATOM 2558 C CA . GLN B 1 25 ? -3.744 -9.211 38.75 1 24.31 25 GLN B CA 1
ATOM 2559 C C . GLN B 1 25 ? -3.277 -7.902 38.094 1 24.31 25 GLN B C 1
ATOM 2561 O O . GLN B 1 25 ? -4.078 -6.992 37.875 1 24.31 25 GLN B O 1
ATOM 2566 N N . GLY B 1 26 ? -2.021 -7.574 38.406 1 23.52 26 GLY B N 1
ATOM 2567 C CA . GLY B 1 26 ? -1.293 -6.508 37.719 1 23.52 26 GLY B CA 1
ATOM 2568 C C . GLY B 1 26 ? -1.534 -6.457 36.25 1 23.52 26 GLY B C 1
ATOM 2569 O O . GLY B 1 26 ? -1.808 -7.484 35.625 1 23.52 26 GLY B O 1
ATOM 2570 N N . SER B 1 27 ? -2.127 -5.383 35.781 1 25.75 27 SER B N 1
ATOM 2571 C CA . SER B 1 27 ? -2.41 -5.031 34.375 1 25.75 27 SER B CA 1
ATOM 2572 C C . SER B 1 27 ? -1.253 -5.422 33.469 1 25.75 27 SER B C 1
ATOM 2574 O O . SER B 1 27 ? -0.093 -5.125 33.781 1 25.75 27 SER B O 1
ATOM 2576 N N . PRO B 1 28 ? -1.391 -6.566 32.812 1 26.91 28 PRO B N 1
ATOM 2577 C CA . PRO B 1 28 ? -0.315 -6.871 31.859 1 26.91 28 PRO B CA 1
ATOM 2578 C C . PRO B 1 28 ? 0.207 -5.629 31.141 1 26.91 28 PRO B C 1
ATOM 2580 O O . PRO B 1 28 ? -0.572 -4.738 30.797 1 26.91 28 PRO B O 1
ATOM 2583 N N . SER B 1 29 ? 1.371 -5.195 31.5 1 24.77 29 SER B N 1
ATOM 2584 C CA . SER B 1 29 ? 2.145 -4.188 30.797 1 24.77 29 SER B CA 1
ATOM 2585 C C . SER B 1 29 ? 2.057 -4.387 29.281 1 24.77 29 SER B C 1
ATOM 2587 O O . SER B 1 29 ? 2.287 -5.488 28.781 1 24.77 29 SER B O 1
ATOM 2589 N N . HIS B 1 30 ? 1.067 -3.84 28.641 1 25.92 30 HIS B N 1
ATOM 2590 C CA . HIS B 1 30 ? 1.055 -3.68 27.188 1 25.92 30 HIS B CA 1
ATOM 2591 C C . HIS B 1 30 ? 2.471 -3.559 26.641 1 25.92 30 HIS B C 1
ATOM 2593 O O . HIS B 1 30 ? 3.238 -2.695 27.062 1 25.92 30 HIS B O 1
ATOM 2599 N N . SER B 1 31 ? 3.145 -4.598 26.5 1 27.61 31 SER B N 1
ATOM 2600 C CA . SER B 1 31 ? 4.41 -4.598 25.781 1 27.61 31 SER B CA 1
ATOM 2601 C C . SER B 1 31 ? 4.426 -3.521 24.688 1 27.61 31 SER B C 1
ATOM 2603 O O . SER B 1 31 ? 3.516 -3.453 23.859 1 27.61 31 SER B O 1
ATOM 2605 N N . HIS B 1 32 ? 4.93 -2.365 24.938 1 27.94 32 HIS B N 1
ATOM 2606 C CA . HIS B 1 32 ? 5.359 -1.277 24.078 1 27.94 32 HIS B CA 1
ATOM 2607 C C . HIS B 1 32 ? 5.965 -1.813 22.781 1 27.94 32 HIS B C 1
ATOM 2609 O O . HIS B 1 32 ? 6.938 -2.572 22.812 1 27.94 32 HIS B O 1
ATOM 2615 N N . ILE B 1 33 ? 5.285 -2.318 21.906 1 32.84 33 ILE B N 1
ATOM 2616 C CA . ILE B 1 33 ? 5.848 -2.447 20.578 1 32.84 33 ILE B CA 1
ATOM 2617 C C . ILE B 1 33 ? 7.051 -1.521 20.422 1 32.84 33 ILE B C 1
ATOM 2619 O O . ILE B 1 33 ? 7.039 -0.391 20.922 1 32.84 33 ILE B O 1
ATOM 2623 N N . ASN B 1 34 ? 8.234 -1.979 20.203 1 33.09 34 ASN B N 1
ATOM 2624 C CA . ASN B 1 34 ? 9.531 -1.355 19.984 1 33.09 34 ASN B CA 1
ATOM 2625 C C . ASN B 1 34 ? 9.398 -0.012 19.266 1 33.09 34 ASN B C 1
ATOM 2627 O O . ASN B 1 34 ? 9.336 0.04 18.047 1 33.09 34 ASN B O 1
ATOM 2631 N N . SER B 1 35 ? 8.477 0.836 19.625 1 39.94 35 SER B N 1
ATOM 2632 C CA . SER B 1 35 ? 8.664 2.246 19.297 1 39.94 35 SER B CA 1
ATOM 2633 C C . SER B 1 35 ? 10.086 2.701 19.625 1 39.94 35 SER B C 1
ATOM 2635 O O . SER B 1 35 ? 10.477 2.736 20.797 1 39.94 35 SER B O 1
ATOM 2637 N N . LEU B 1 36 ? 11.086 2.309 18.969 1 41.59 36 LEU B N 1
ATOM 2638 C CA . LEU B 1 36 ? 12.297 3.047 19.297 1 41.59 36 LEU B CA 1
ATOM 2639 C C . LEU B 1 36 ? 11.961 4.457 19.766 1 41.59 36 LEU B C 1
ATOM 2641 O O . LEU B 1 36 ? 11.18 5.164 19.125 1 41.59 36 LEU B O 1
ATOM 2645 N N . PRO B 1 37 ? 11.977 4.762 21.016 1 50.66 37 PRO B N 1
ATOM 2646 C CA . PRO B 1 37 ? 11.789 6.141 21.484 1 50.66 37 PRO B CA 1
ATOM 2647 C C . PRO B 1 37 ? 12.391 7.168 20.516 1 50.66 37 PRO B C 1
ATOM 2649 O O . PRO B 1 37 ? 13.578 7.098 20.203 1 50.66 37 PRO B O 1
ATOM 2652 N N . VAL B 1 38 ? 11.648 7.582 19.516 1 64.62 38 VAL B N 1
ATOM 2653 C CA . VAL B 1 38 ? 12.188 8.625 18.656 1 64.62 38 VAL B CA 1
ATOM 2654 C C . VAL B 1 38 ? 12.5 9.875 19.484 1 64.62 38 VAL B C 1
ATOM 2656 O O . VAL B 1 38 ? 11.602 10.461 20.078 1 64.62 38 VAL B O 1
ATOM 2659 N N . THR B 1 39 ? 13.695 9.969 20.031 1 78.38 39 THR B N 1
ATOM 2660 C CA . THR B 1 39 ? 14.156 11.133 20.781 1 78.38 39 THR B CA 1
ATOM 2661 C C . THR B 1 39 ? 14.586 12.25 19.844 1 78.38 39 THR B C 1
ATOM 2663 O O . THR B 1 39 ? 15.305 12.008 18.875 1 78.38 39 THR B O 1
ATOM 2666 N N . PRO B 1 40 ? 14.039 13.422 20.188 1 84 40 PRO B N 1
ATOM 2667 C CA . PRO B 1 40 ? 14.469 14.57 19.391 1 84 40 PRO B CA 1
ATOM 2668 C C . PRO B 1 40 ? 15.977 14.789 19.422 1 84 40 PRO B C 1
ATOM 2670 O O . PRO B 1 40 ? 16.609 14.578 20.469 1 84 40 PRO B O 1
ATOM 2673 N N . ARG B 1 41 ? 16.453 15.18 18.328 1 81.94 41 ARG B N 1
ATOM 2674 C CA . ARG B 1 41 ? 17.859 15.586 18.297 1 81.94 41 ARG B CA 1
ATOM 2675 C C . ARG B 1 41 ? 18.062 16.875 19.078 1 81.94 41 ARG B C 1
ATOM 2677 O O . ARG B 1 41 ? 17.25 17.797 18.984 1 81.94 41 ARG B O 1
ATOM 2684 N N . THR B 1 42 ? 19.203 16.938 19.812 1 83.5 42 THR B N 1
ATOM 2685 C CA . THR B 1 42 ? 19.422 18.109 20.641 1 83.5 42 THR B CA 1
ATOM 2686 C C . THR B 1 42 ? 20.75 18.781 20.297 1 83.5 42 THR B C 1
ATOM 2688 O O . THR B 1 42 ? 20.969 19.938 20.656 1 83.5 42 THR B O 1
ATOM 2691 N N . GLU B 1 43 ? 21.5 18.125 19.516 1 82.38 43 GLU B N 1
ATOM 2692 C CA . GLU B 1 43 ? 22.828 18.688 19.203 1 82.38 43 GLU B CA 1
ATOM 2693 C C . GLU B 1 43 ? 22.984 18.953 17.719 1 82.38 43 GLU B C 1
ATOM 2695 O O . GLU B 1 43 ? 22.344 18.297 16.891 1 82.38 43 GLU B O 1
ATOM 2700 N N . SER B 1 44 ? 23.828 19.969 17.406 1 85.69 44 SER B N 1
ATOM 2701 C CA . SER B 1 44 ? 24.219 20.297 16.047 1 85.69 44 SER B CA 1
ATOM 2702 C C . SER B 1 44 ? 22.984 20.516 15.164 1 85.69 44 SER B C 1
ATOM 2704 O O . SER B 1 44 ? 22.891 19.953 14.07 1 85.69 44 SER B O 1
ATOM 2706 N N . LEU B 1 45 ? 22.109 21.266 15.805 1 89.44 45 LEU B N 1
ATOM 2707 C CA . LEU B 1 45 ? 20.859 21.516 15.086 1 89.44 45 LEU B CA 1
ATOM 2708 C C . LEU B 1 45 ? 21.047 22.609 14.039 1 89.44 45 LEU B C 1
ATOM 2710 O O . LEU B 1 45 ? 21.688 23.625 14.305 1 89.44 45 LEU B O 1
ATOM 2714 N N . ARG B 1 46 ? 20.516 22.359 12.883 1 92.62 46 ARG B N 1
ATOM 2715 C CA . ARG B 1 46 ? 20.406 23.406 11.883 1 92.62 46 ARG B CA 1
ATOM 2716 C C . ARG B 1 46 ? 19.438 24.5 12.336 1 92.62 46 ARG B C 1
ATOM 2718 O O . ARG B 1 46 ? 18.516 24.234 13.109 1 92.62 46 ARG B O 1
ATOM 2725 N N . SER B 1 47 ? 19.625 25.734 11.859 1 95.38 47 SER B N 1
ATOM 2726 C CA . SER B 1 47 ? 18.766 26.859 12.273 1 95.38 47 SER B CA 1
ATOM 2727 C C . SER B 1 47 ? 17.391 26.781 11.609 1 95.38 47 SER B C 1
ATOM 2729 O O . SER B 1 47 ? 17.266 26.25 10.508 1 95.38 47 SER B O 1
ATOM 2731 N N . PRO B 1 48 ? 16.406 27.375 12.281 1 97.44 48 PRO B N 1
ATOM 2732 C CA . PRO B 1 48 ? 15.086 27.438 11.664 1 97.44 48 PRO B CA 1
ATOM 2733 C C . PRO B 1 48 ? 15.102 28.141 10.305 1 97.44 48 PRO B C 1
ATOM 2735 O O . PRO B 1 48 ? 14.336 27.766 9.414 1 97.44 48 PRO B O 1
ATOM 2738 N N . SER B 1 49 ? 15.945 29.109 10.141 1 97.56 49 SER B N 1
ATOM 2739 C CA . SER B 1 49 ? 16.047 29.812 8.867 1 97.56 49 SER B CA 1
ATOM 2740 C C . SER B 1 49 ? 16.578 28.891 7.77 1 97.56 49 SER B C 1
ATOM 2742 O O . SER B 1 49 ? 16.141 28.969 6.625 1 97.56 49 SER B O 1
ATOM 2744 N N . ASP B 1 50 ? 17.484 28.062 8.164 1 97.12 50 ASP B N 1
ATOM 2745 C CA . ASP B 1 50 ? 18.016 27.094 7.199 1 97.12 50 ASP B CA 1
ATOM 2746 C C . ASP B 1 50 ? 16.938 26.078 6.801 1 97.12 50 ASP B C 1
ATOM 2748 O O . ASP B 1 50 ? 16.844 25.703 5.633 1 97.12 50 ASP B O 1
ATOM 2752 N N . LEU B 1 51 ? 16.188 25.672 7.742 1 97.88 51 LEU B N 1
ATOM 2753 C CA . LEU B 1 51 ? 15.086 24.75 7.457 1 97.88 51 LEU B CA 1
ATOM 2754 C C . LEU B 1 51 ? 14.062 25.391 6.523 1 97.88 51 LEU B C 1
ATOM 2756 O O . LEU B 1 51 ? 13.531 24.734 5.625 1 97.88 51 LEU B O 1
ATOM 2760 N N . LYS B 1 52 ? 13.852 26.688 6.715 1 98.31 52 LYS B N 1
ATOM 2761 C CA . LYS B 1 52 ? 12.914 27.422 5.875 1 98.31 52 LYS B CA 1
ATOM 2762 C C . LYS B 1 52 ? 13.398 27.484 4.43 1 98.31 52 LYS B C 1
ATOM 2764 O O . LYS B 1 52 ? 12.609 27.375 3.494 1 98.31 52 LYS B O 1
ATOM 2769 N N . V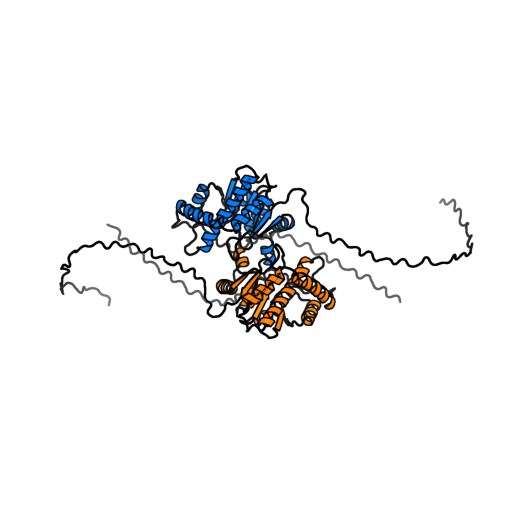AL B 1 53 ? 14.641 27.641 4.27 1 98 53 VAL B N 1
ATOM 2770 C CA . VAL B 1 53 ? 15.219 27.688 2.93 1 98 53 VAL B CA 1
ATOM 2771 C C . VAL B 1 53 ? 15.008 26.344 2.229 1 98 53 VAL B C 1
ATOM 2773 O O . VAL B 1 53 ? 14.586 26.312 1.071 1 98 53 VAL B O 1
ATOM 2776 N N . ASP B 1 54 ? 15.32 25.281 2.963 1 97.19 54 ASP B N 1
ATOM 2777 C CA . ASP B 1 54 ? 15.094 23.953 2.408 1 97.19 54 ASP B CA 1
ATOM 2778 C C . ASP B 1 54 ? 13.625 23.75 2.072 1 97.19 54 ASP B C 1
ATOM 2780 O O . ASP B 1 54 ? 13.289 23.25 0.997 1 97.19 54 ASP B O 1
ATOM 2784 N N . TYR B 1 55 ? 12.812 24.156 2.967 1 98.38 55 TYR B N 1
ATOM 2785 C CA . TYR B 1 55 ? 11.375 24 2.768 1 98.38 55 TYR B CA 1
ATOM 2786 C C . TYR B 1 55 ? 10.922 24.719 1.504 1 98.38 55 TYR B C 1
ATOM 2788 O O . TYR B 1 55 ? 10.188 24.156 0.688 1 98.38 55 TYR B O 1
ATOM 2796 N N . ASP B 1 56 ? 11.328 25.938 1.335 1 98.38 56 ASP B N 1
ATOM 2797 C CA . ASP B 1 56 ? 10.93 26.734 0.173 1 98.38 56 ASP B CA 1
ATOM 2798 C C . ASP B 1 56 ? 11.383 26.062 -1.124 1 98.38 56 ASP B C 1
ATOM 2800 O O . ASP B 1 56 ? 10.641 26.062 -2.111 1 98.38 56 ASP B O 1
ATOM 2804 N N . ARG B 1 57 ? 12.492 25.5 -1.039 1 97.81 57 ARG B N 1
ATOM 2805 C CA . ARG B 1 57 ? 13.023 24.797 -2.207 1 97.81 57 ARG B CA 1
ATOM 2806 C C . ARG B 1 57 ? 12.18 23.578 -2.543 1 97.81 57 ARG B C 1
ATOM 2808 O O . ARG B 1 57 ? 11.734 23.406 -3.682 1 97.81 57 ARG B O 1
ATOM 2815 N N . TYR B 1 58 ? 11.938 22.734 -1.548 1 97.19 58 TYR B N 1
ATOM 2816 C CA . TYR B 1 58 ? 11.18 21.5 -1.769 1 97.19 58 TYR B CA 1
ATOM 2817 C C . TYR B 1 58 ? 9.734 21.812 -2.143 1 97.19 58 TYR B C 1
ATOM 2819 O O . TYR B 1 58 ? 9.156 21.156 -3.012 1 97.19 58 TYR B O 1
ATOM 2827 N N . ARG B 1 59 ? 9.18 22.812 -1.513 1 97.94 59 ARG B N 1
ATOM 2828 C CA . ARG B 1 59 ? 7.797 23.188 -1.81 1 97.94 59 ARG B CA 1
ATOM 2829 C C . ARG B 1 59 ? 7.668 23.719 -3.236 1 97.94 59 ARG B C 1
ATOM 2831 O O . ARG B 1 59 ? 6.742 23.344 -3.957 1 97.94 59 ARG B O 1
ATOM 2838 N N . SER B 1 60 ? 8.547 24.562 -3.613 1 97.94 60 SER B N 1
ATOM 2839 C CA . SER B 1 60 ? 8.508 25.125 -4.957 1 97.94 60 SER B CA 1
ATOM 2840 C C . SER B 1 60 ? 8.625 24.031 -6.02 1 97.94 60 SER B C 1
ATOM 2842 O O . SER B 1 60 ? 7.895 24.047 -7.012 1 97.94 60 SER B O 1
ATOM 2844 N N . ARG B 1 61 ? 9.484 23.141 -5.805 1 96.62 61 ARG B N 1
ATOM 2845 C CA . ARG B 1 61 ? 9.672 22.031 -6.738 1 96.62 61 ARG B CA 1
ATOM 2846 C C . ARG B 1 61 ? 8.422 21.156 -6.82 1 96.62 61 ARG B C 1
ATOM 2848 O O . ARG B 1 61 ? 7.941 20.859 -7.914 1 96.62 61 ARG B O 1
ATOM 2855 N N . TRP B 1 62 ? 7.922 20.781 -5.691 1 96.44 62 TRP B N 1
ATOM 2856 C CA . TRP B 1 62 ? 6.797 19.844 -5.66 1 96.44 62 TRP B CA 1
ATOM 2857 C C . TRP B 1 62 ? 5.539 20.5 -6.227 1 96.44 62 TRP B C 1
ATOM 2859 O O . TRP B 1 62 ? 4.723 19.828 -6.867 1 96.44 62 TRP B O 1
ATOM 2869 N N . THR B 1 63 ? 5.363 21.797 -6.055 1 96.69 63 THR B N 1
ATOM 2870 C CA . THR B 1 63 ? 4.184 22.516 -6.531 1 96.69 63 THR B CA 1
ATOM 2871 C C . THR B 1 63 ? 4.137 22.531 -8.055 1 96.69 63 THR B C 1
ATOM 2873 O O . THR B 1 63 ? 3.064 22.656 -8.648 1 96.69 63 THR B O 1
ATOM 2876 N N . ALA B 1 64 ? 5.27 22.312 -8.656 1 95.88 64 ALA B N 1
ATOM 2877 C CA . ALA B 1 64 ? 5.359 22.312 -10.109 1 95.88 64 ALA B CA 1
ATOM 2878 C C . ALA B 1 64 ? 5.137 20.922 -10.688 1 95.88 64 ALA B C 1
ATOM 2880 O O . ALA B 1 64 ? 5.004 20.75 -11.898 1 95.88 64 ALA B O 1
ATOM 2881 N N . GLU B 1 65 ? 5.09 19.984 -9.844 1 95.44 65 GLU B N 1
ATOM 2882 C CA . GLU B 1 65 ? 4.965 18.609 -10.289 1 95.44 65 GLU B CA 1
ATOM 2883 C C . GLU B 1 65 ? 3.502 18.219 -10.492 1 95.44 65 GLU B C 1
ATOM 2885 O O . GLU B 1 65 ? 2.607 18.828 -9.898 1 95.44 65 GLU B O 1
ATOM 2890 N N . THR B 1 66 ? 3.258 17.234 -11.25 1 96.38 66 THR B N 1
ATOM 2891 C CA . THR B 1 66 ? 1.925 16.781 -11.633 1 96.38 66 THR B CA 1
ATOM 2892 C C . THR B 1 66 ? 1.123 16.359 -10.406 1 96.38 66 THR B C 1
ATOM 2894 O O . THR B 1 66 ? -0.063 16.672 -10.289 1 96.38 66 THR B O 1
ATOM 2897 N N . PRO B 1 67 ? 1.704 15.711 -9.461 1 97.06 67 PRO B N 1
ATOM 2898 C CA . PRO B 1 67 ? 0.917 15.281 -8.305 1 97.06 67 PRO B CA 1
ATOM 2899 C C . PRO B 1 67 ? 0.296 16.453 -7.543 1 97.06 67 PRO B C 1
ATOM 2901 O O . PRO B 1 67 ? -0.831 16.344 -7.055 1 97.06 67 PRO B O 1
ATOM 2904 N N . CYS B 1 68 ? 0.956 17.516 -7.484 1 97.56 68 CYS B N 1
ATOM 2905 C CA . CYS B 1 68 ? 0.405 18.672 -6.781 1 97.56 68 CYS B CA 1
ATOM 2906 C C . CYS B 1 68 ? -0.789 19.25 -7.535 1 97.56 68 CYS B C 1
ATOM 2908 O O . CYS B 1 68 ? -1.8 19.594 -6.926 1 97.56 68 CYS B O 1
ATOM 2910 N N . LEU B 1 69 ? -0.651 19.344 -8.844 1 97.56 69 LEU B N 1
ATOM 2911 C CA . LEU B 1 69 ? -1.755 19.844 -9.656 1 97.56 69 LEU B CA 1
ATOM 2912 C C . LEU B 1 69 ? -2.99 18.969 -9.492 1 97.56 69 LEU B C 1
ATOM 2914 O O . LEU B 1 69 ? -4.098 19.469 -9.305 1 97.56 69 LEU B O 1
ATOM 2918 N N . ARG B 1 70 ? -2.77 17.734 -9.5 1 97.81 70 ARG B N 1
ATOM 2919 C CA . ARG B 1 70 ? -3.867 16.781 -9.328 1 97.81 70 ARG B CA 1
ATOM 2920 C C . ARG B 1 70 ? -4.477 16.891 -7.934 1 97.81 70 ARG B C 1
ATOM 2922 O O . ARG B 1 70 ? -5.691 16.781 -7.773 1 97.81 70 ARG B O 1
ATOM 2929 N N . LEU B 1 71 ? -3.643 17.109 -6.98 1 98.31 71 LEU B N 1
ATOM 2930 C CA . LEU B 1 71 ? -4.113 17.234 -5.605 1 98.31 71 LEU B CA 1
ATOM 2931 C C . LEU B 1 71 ? -5.039 18.438 -5.465 1 98.31 71 LEU B C 1
ATOM 2933 O O . LEU B 1 71 ? -6.109 18.344 -4.863 1 98.31 71 LEU B O 1
ATOM 2937 N N . ARG B 1 72 ? -4.648 19.562 -6.004 1 98.19 72 ARG B N 1
ATOM 2938 C CA . ARG B 1 72 ? -5.477 20.766 -5.953 1 98.19 72 ARG B CA 1
ATOM 2939 C C . ARG B 1 72 ? -6.836 20.516 -6.605 1 98.19 72 ARG B C 1
ATOM 2941 O O . ARG B 1 72 ? -7.867 20.922 -6.074 1 98.19 72 ARG B O 1
ATOM 2948 N N . GLU B 1 73 ? -6.789 19.844 -7.695 1 97.75 73 GLU B N 1
ATOM 2949 C CA . GLU B 1 73 ? -8.023 19.531 -8.406 1 97.75 73 GLU B CA 1
ATOM 2950 C C . GLU B 1 73 ? -8.922 18.609 -7.582 1 97.75 73 GLU B C 1
ATOM 2952 O O . GLU B 1 73 ? -10.141 18.828 -7.516 1 97.75 73 GLU B O 1
ATOM 2957 N N . LEU B 1 74 ? -8.336 17.641 -6.977 1 97.81 74 LEU B N 1
ATOM 2958 C CA . LEU B 1 74 ? -9.086 16.703 -6.152 1 97.81 74 LEU B CA 1
ATOM 2959 C C . LEU B 1 74 ? -9.758 17.422 -4.988 1 97.81 74 LEU B C 1
ATOM 2961 O O . LEU B 1 74 ? -10.945 17.203 -4.719 1 97.81 74 LEU B O 1
ATOM 2965 N N . VAL B 1 75 ? -9.023 18.281 -4.324 1 98.31 75 VAL B N 1
ATOM 2966 C CA . VAL B 1 75 ? -9.57 18.984 -3.172 1 98.31 75 VAL B CA 1
ATOM 2967 C C . VAL B 1 75 ? -10.703 19.906 -3.617 1 98.31 75 VAL B C 1
ATOM 2969 O O . VAL B 1 75 ? -11.773 19.906 -3.004 1 98.31 75 VAL B O 1
ATOM 2972 N N . SER B 1 76 ? -10.516 20.562 -4.664 1 96.81 76 SER B N 1
ATOM 2973 C CA . SER B 1 76 ? -11.531 21.484 -5.16 1 96.81 76 SER B CA 1
ATOM 2974 C C . SER B 1 76 ? -12.805 20.75 -5.559 1 96.81 76 SER B C 1
ATOM 2976 O O . SER B 1 76 ? -13.914 21.25 -5.32 1 96.81 76 SER B O 1
ATOM 2978 N N . SER B 1 77 ? -12.648 19.594 -6.066 1 96.19 77 SER B N 1
ATOM 2979 C CA . SER B 1 77 ? -13.797 18.859 -6.59 1 96.19 77 SER B CA 1
ATOM 2980 C C . SER B 1 77 ? -14.484 18.047 -5.488 1 96.19 77 SER B C 1
ATOM 2982 O O . SER B 1 77 ? -15.711 18 -5.426 1 96.19 77 SER B O 1
ATOM 2984 N N . LYS B 1 78 ? -13.719 17.469 -4.559 1 97 78 LYS B N 1
ATOM 2985 C CA . LYS B 1 78 ? -14.273 16.484 -3.633 1 97 78 LYS B CA 1
ATOM 2986 C C . LYS B 1 78 ? -14.609 17.125 -2.289 1 97 78 LYS B C 1
ATOM 2988 O O . LYS B 1 78 ? -15.398 16.578 -1.516 1 97 78 LYS B O 1
ATOM 2993 N N . ALA B 1 79 ? -14.047 18.266 -2.041 1 97.06 79 ALA B N 1
ATOM 2994 C CA . ALA B 1 79 ? -14.211 18.844 -0.71 1 97.06 79 ALA B CA 1
ATOM 2995 C C . ALA B 1 79 ? -15.133 20.062 -0.756 1 97.06 79 ALA B C 1
ATOM 2997 O O . ALA B 1 79 ? -15.336 20.734 0.258 1 97.06 79 ALA B O 1
ATOM 2998 N N . SER B 1 80 ? -15.75 20.359 -1.897 1 96.25 80 SER B N 1
ATOM 2999 C CA . SER B 1 80 ? -16.5 21.609 -2.102 1 96.25 80 SER B CA 1
ATOM 3000 C C . SER B 1 80 ? -17.641 21.734 -1.11 1 96.25 80 SER B C 1
ATOM 3002 O O . SER B 1 80 ? -18.031 22.844 -0.734 1 96.25 80 SER B O 1
ATOM 3004 N N . HIS B 1 81 ? -18.203 20.656 -0.617 1 96.38 81 HIS B N 1
ATOM 3005 C CA . HIS B 1 81 ? -19.359 20.672 0.279 1 96.38 81 HIS B CA 1
ATOM 3006 C C . HIS B 1 81 ? -18.922 20.766 1.737 1 96.38 81 HIS B C 1
ATOM 3008 O O . HIS B 1 81 ? -19.734 21 2.625 1 96.38 81 HIS B O 1
ATOM 3014 N N . LEU B 1 82 ? -17.656 20.656 2.037 1 97.25 82 LEU B N 1
ATOM 3015 C CA . LEU B 1 82 ? -17.141 20.641 3.398 1 97.25 82 LEU B CA 1
ATOM 3016 C C . LEU B 1 82 ? -16.781 22.047 3.861 1 97.25 82 LEU B C 1
ATOM 3018 O O . LEU B 1 82 ? -15.625 22.344 4.152 1 97.25 82 LEU B O 1
ATOM 3022 N N . LYS B 1 83 ? -17.75 22.812 4.137 1 96.69 83 LYS B N 1
ATOM 3023 C CA . LYS B 1 83 ? -17.594 24.25 4.379 1 96.69 83 LYS B CA 1
ATOM 3024 C C . LYS B 1 83 ? -17.312 24.531 5.848 1 96.69 83 LYS B C 1
ATOM 3026 O O . LYS B 1 83 ? -16.906 25.641 6.203 1 96.69 83 LYS B O 1
ATOM 3031 N N . ASP B 1 84 ? -17.391 23.5 6.738 1 97 84 ASP B N 1
ATOM 3032 C CA . ASP B 1 84 ? -17.328 23.734 8.18 1 97 84 ASP B CA 1
ATOM 3033 C C . ASP B 1 84 ? -15.953 23.359 8.734 1 97 84 ASP B C 1
ATOM 3035 O O . ASP B 1 84 ? -15.727 23.438 9.945 1 97 84 ASP B O 1
ATOM 3039 N N . ILE B 1 85 ? -15.039 22.969 7.852 1 98.44 85 ILE B N 1
ATOM 3040 C CA . ILE B 1 85 ? -13.703 22.609 8.32 1 98.44 85 ILE B CA 1
ATOM 3041 C C . ILE B 1 85 ? -13.023 23.844 8.914 1 98.44 85 ILE B C 1
ATOM 3043 O O . ILE B 1 85 ? -12.953 24.891 8.273 1 98.44 85 ILE B O 1
ATOM 3047 N N . ASN B 1 86 ? -12.492 23.734 10.156 1 97.62 86 ASN B N 1
ATOM 3048 C CA . ASN B 1 86 ? -11.922 24.906 10.812 1 97.62 86 ASN B CA 1
ATOM 3049 C C . ASN B 1 86 ? -10.586 24.594 11.469 1 97.62 86 ASN B C 1
ATOM 3051 O O . ASN B 1 86 ? -9.922 25.484 12 1 97.62 86 ASN B O 1
ATOM 3055 N N . ARG B 1 87 ? -10.18 23.359 11.406 1 98.06 87 ARG B N 1
ATOM 3056 C CA . ARG B 1 87 ? -8.875 22.984 11.945 1 98.06 87 ARG B CA 1
ATOM 3057 C C . ARG B 1 87 ? -8.227 21.891 11.109 1 98.06 87 ARG B C 1
ATOM 3059 O O . ARG B 1 87 ? -8.922 21.062 10.508 1 98.06 87 ARG B O 1
ATOM 3066 N N . ALA B 1 88 ? -6.961 21.938 11.055 1 98.88 88 ALA B N 1
ATOM 3067 C CA . ALA B 1 88 ? -6.137 20.938 10.383 1 98.88 88 ALA B CA 1
ATOM 3068 C C . ALA B 1 88 ? -5.027 20.438 11.305 1 98.88 88 ALA B C 1
ATOM 3070 O O . ALA B 1 88 ? -4.371 21.219 11.984 1 98.88 88 ALA B O 1
ATOM 3071 N N . ILE B 1 89 ? -4.902 19.156 11.375 1 98.88 89 ILE B N 1
ATOM 3072 C CA . ILE B 1 89 ? -3.891 18.578 12.25 1 98.88 89 ILE B CA 1
ATOM 3073 C C . ILE B 1 89 ? -2.965 17.672 11.445 1 98.88 89 ILE B C 1
ATOM 3075 O O . ILE B 1 89 ? -3.428 16.781 10.727 1 98.88 89 ILE B O 1
ATOM 3079 N N . ASN B 1 90 ? -1.723 17.922 11.484 1 98.81 90 ASN B N 1
ATOM 3080 C CA . ASN B 1 90 ? -0.678 17.109 10.875 1 98.81 90 ASN B CA 1
ATOM 3081 C C . ASN B 1 90 ? 0.037 16.25 11.914 1 98.81 90 ASN B C 1
ATOM 3083 O O . ASN B 1 90 ? 0.694 16.781 12.812 1 98.81 90 ASN B O 1
ATOM 3087 N N . PHE B 1 91 ? -0.133 14.969 11.781 1 98.56 91 PHE B N 1
ATOM 3088 C CA . PHE B 1 91 ? 0.46 14.023 12.719 1 98.56 91 PHE B CA 1
ATOM 3089 C C . PHE B 1 91 ? 1.703 13.375 12.117 1 98.56 91 PHE B C 1
ATOM 3091 O O . PHE B 1 91 ? 1.639 12.766 11.047 1 98.56 91 PHE B O 1
ATOM 3098 N N . GLY B 1 92 ? 2.82 13.469 12.781 1 97.31 92 GLY B N 1
ATOM 3099 C CA . GLY B 1 92 ? 3.963 12.602 12.531 1 97.31 92 GLY B CA 1
ATOM 3100 C C . GLY B 1 92 ? 4.684 12.93 11.234 1 97.31 92 GLY B C 1
ATOM 3101 O O . GLY B 1 92 ? 5.07 12.023 10.484 1 97.31 92 GLY B O 1
ATOM 3102 N N . VAL B 1 93 ? 4.828 14.125 10.953 1 97.25 93 VAL B N 1
ATOM 3103 C CA . VAL B 1 93 ? 5.48 14.5 9.703 1 97.25 93 VAL B CA 1
ATOM 3104 C C . VAL B 1 93 ? 6.973 14.172 9.781 1 97.25 93 VAL B C 1
ATOM 3106 O O . VAL B 1 93 ? 7.621 13.938 8.758 1 97.25 93 VAL B O 1
ATOM 3109 N N . GLY B 1 94 ? 7.586 14.125 10.938 1 96.06 94 GLY B N 1
ATOM 3110 C CA . GLY B 1 94 ? 9 13.852 11.125 1 96.06 94 GLY B CA 1
ATOM 3111 C C . GLY B 1 94 ? 9.836 15.102 11.336 1 96.06 94 GLY B C 1
ATOM 3112 O O . GLY B 1 94 ? 9.305 16.219 11.281 1 96.06 94 GLY B O 1
ATOM 3113 N N . THR B 1 95 ? 11.109 14.906 11.594 1 96.62 95 THR B N 1
ATOM 3114 C CA . THR B 1 95 ? 12.031 16.031 11.773 1 96.62 95 THR B CA 1
ATOM 3115 C C . THR B 1 95 ? 12.508 16.562 10.422 1 96.62 95 THR B C 1
ATOM 3117 O O . THR B 1 95 ? 12.68 15.797 9.477 1 96.62 95 THR B O 1
ATOM 3120 N N . PHE B 1 96 ? 12.773 17.828 10.367 1 97.38 96 PHE B N 1
ATOM 3121 C CA . PHE B 1 96 ? 13.234 18.516 9.164 1 97.38 96 PHE B CA 1
ATOM 3122 C C . PHE B 1 96 ? 14.758 18.547 9.109 1 97.38 96 PHE B C 1
ATOM 3124 O O . PHE B 1 96 ? 15.336 19.016 8.125 1 97.38 96 PHE B O 1
ATOM 3131 N N . ASP B 1 97 ? 15.312 18.031 10.156 1 94.12 97 ASP B N 1
ATOM 3132 C CA . ASP B 1 97 ? 16.766 17.969 10.266 1 94.12 97 ASP B CA 1
ATOM 3133 C C . ASP B 1 97 ? 17.219 16.562 10.68 1 94.12 97 ASP B C 1
ATOM 3135 O O . ASP B 1 97 ? 17.828 16.391 11.734 1 94.12 97 ASP B O 1
ATOM 3139 N N . PRO B 1 98 ? 17 15.656 9.812 1 91.44 98 PRO B N 1
ATOM 3140 C CA . PRO B 1 98 ? 17.422 14.305 10.164 1 91.44 98 PRO B CA 1
ATOM 3141 C C . PRO B 1 98 ? 18.938 14.133 10.133 1 91.44 98 PRO B C 1
ATOM 3143 O O . PRO B 1 98 ? 19.656 15.016 9.648 1 91.44 98 PRO B O 1
ATOM 3146 N N . ALA B 1 99 ? 19.344 12.984 10.703 1 84.75 99 ALA B N 1
ATOM 3147 C CA . ALA B 1 99 ? 20.766 12.672 10.711 1 84.75 99 ALA B CA 1
ATOM 3148 C C . ALA B 1 99 ? 21.328 12.656 9.289 1 84.75 99 ALA B C 1
ATOM 3150 O O . ALA B 1 99 ? 20.594 12.469 8.32 1 84.75 99 ALA B O 1
ATOM 3151 N N . ASP B 1 100 ? 22.547 12.812 9.203 1 80.06 100 ASP B N 1
ATOM 3152 C CA . ASP B 1 100 ? 23.219 12.836 7.91 1 80.06 100 ASP B CA 1
ATOM 3153 C C . ASP B 1 100 ? 22.984 11.539 7.141 1 80.06 100 ASP B C 1
ATOM 3155 O O . ASP B 1 100 ? 22.984 10.461 7.723 1 80.06 100 ASP B O 1
ATOM 3159 N N . GLY B 1 101 ? 22.781 11.68 5.914 1 78.94 101 GLY B N 1
ATOM 3160 C CA . GLY B 1 101 ? 22.594 10.523 5.055 1 78.94 101 GLY B CA 1
ATOM 3161 C C . GLY B 1 101 ? 21.125 10.172 4.848 1 78.94 101 GLY B C 1
ATOM 3162 O O . GLY B 1 101 ? 20.797 9.367 3.977 1 78.94 101 GLY B O 1
ATOM 3163 N N . ALA B 1 102 ? 20.297 10.812 5.559 1 86.06 102 ALA B N 1
ATOM 3164 C CA . ALA B 1 102 ? 18.859 10.508 5.441 1 86.06 102 ALA B CA 1
ATOM 3165 C C . ALA B 1 102 ? 18.188 11.469 4.473 1 86.06 102 ALA B C 1
ATOM 3167 O O . ALA B 1 102 ? 17.141 12.055 4.801 1 86.06 102 ALA B O 1
ATOM 3168 N N . TRP B 1 103 ? 18.609 11.594 3.271 1 88.06 103 TRP B N 1
ATOM 3169 C CA . TRP B 1 103 ? 18.156 12.586 2.305 1 88.06 103 TRP B CA 1
ATOM 3170 C C . TRP B 1 103 ? 16.719 12.281 1.857 1 88.06 103 TRP B C 1
ATOM 3172 O O . TRP B 1 103 ? 15.914 13.195 1.703 1 88.06 103 TRP B O 1
ATOM 3182 N N . GLU B 1 104 ? 16.438 11.023 1.711 1 89.19 104 GLU B N 1
ATOM 3183 C CA . GLU B 1 104 ? 15.086 10.648 1.274 1 89.19 104 GLU B CA 1
ATOM 3184 C C . GLU B 1 104 ? 14.055 10.953 2.352 1 89.19 104 GLU B C 1
ATOM 3186 O O . GLU B 1 104 ? 12.953 11.422 2.047 1 89.19 104 GLU B O 1
ATOM 3191 N N . ALA B 1 105 ? 14.43 10.633 3.5 1 90.25 105 ALA B N 1
ATOM 3192 C CA . ALA B 1 105 ? 13.547 10.938 4.617 1 90.25 105 ALA B CA 1
ATOM 3193 C C . ALA B 1 105 ? 13.328 12.445 4.746 1 90.25 105 ALA B C 1
ATOM 3195 O O . ALA B 1 105 ? 12.203 12.898 4.969 1 90.25 105 ALA B O 1
ATOM 3196 N N . LYS B 1 106 ? 14.367 13.195 4.617 1 93.88 106 LYS B N 1
ATOM 3197 C CA . LYS B 1 106 ? 14.289 14.656 4.672 1 93.88 106 LYS B CA 1
ATOM 3198 C C . LYS B 1 106 ? 13.375 15.195 3.58 1 93.88 106 LYS B C 1
ATOM 3200 O O . LYS B 1 106 ? 12.477 15.992 3.857 1 93.88 106 LYS B O 1
ATOM 3205 N N . ARG B 1 107 ? 13.594 14.758 2.398 1 95.31 107 ARG B N 1
ATOM 3206 C CA . ARG B 1 107 ? 12.766 15.195 1.279 1 95.31 107 ARG B CA 1
ATOM 3207 C C . ARG B 1 107 ? 11.297 14.875 1.531 1 95.31 107 ARG B C 1
ATOM 3209 O O . ARG B 1 107 ? 10.43 15.719 1.325 1 95.31 107 ARG B O 1
ATOM 3216 N N . SER B 1 108 ? 11.047 13.648 1.965 1 95.75 108 SER B N 1
ATOM 3217 C CA . SER B 1 108 ? 9.672 13.227 2.211 1 95.75 108 SER B CA 1
ATOM 3218 C C . SER B 1 108 ? 9 14.102 3.26 1 95.75 108 SER B C 1
ATOM 3220 O O . SER B 1 108 ? 7.836 14.484 3.105 1 95.75 108 SER B O 1
ATOM 3222 N N . THR B 1 109 ? 9.711 14.445 4.305 1 97.19 109 THR B N 1
ATOM 3223 C CA . THR B 1 109 ? 9.18 15.281 5.379 1 97.19 109 THR B CA 1
ATOM 3224 C C . THR B 1 109 ? 8.789 16.656 4.852 1 97.19 109 THR B C 1
ATOM 3226 O O . THR B 1 109 ? 7.676 17.125 5.098 1 97.19 109 THR B O 1
ATOM 3229 N N . PHE B 1 110 ? 9.625 17.266 4.059 1 98.19 110 PHE B N 1
ATOM 3230 C CA . PHE B 1 110 ? 9.352 18.578 3.51 1 98.19 110 PHE B CA 1
ATOM 3231 C C . PHE B 1 110 ? 8.195 18.531 2.518 1 98.19 110 PHE B C 1
ATOM 3233 O O . PHE B 1 110 ? 7.324 19.406 2.521 1 98.19 110 PHE B O 1
ATOM 3240 N N . VAL B 1 111 ? 8.164 17.531 1.725 1 97.88 111 VAL B N 1
ATOM 3241 C CA . VAL B 1 111 ? 7.121 17.391 0.712 1 97.88 111 VAL B CA 1
ATOM 3242 C C . VAL B 1 111 ? 5.773 17.141 1.387 1 97.88 111 VAL B C 1
ATOM 3244 O O . VAL B 1 111 ? 4.746 17.688 0.957 1 97.88 111 VAL B O 1
ATOM 3247 N N . GLN B 1 112 ? 5.75 16.375 2.4 1 98.31 112 GLN B N 1
ATOM 3248 C CA . GLN B 1 112 ? 4.52 16.109 3.129 1 98.31 112 GLN B CA 1
ATOM 3249 C C . GLN B 1 112 ? 3.996 17.359 3.822 1 98.31 112 GLN B C 1
ATOM 3251 O O . GLN B 1 112 ? 2.789 17.609 3.842 1 98.31 112 GLN B O 1
ATOM 3256 N N . LEU B 1 113 ? 4.926 18.141 4.383 1 98.81 113 LEU B N 1
ATOM 3257 C CA . LEU B 1 113 ? 4.496 19.422 4.945 1 98.81 113 LEU B CA 1
ATOM 3258 C C . LEU B 1 113 ? 3.906 20.312 3.861 1 98.81 113 LEU B C 1
ATOM 3260 O O . LEU B 1 113 ? 2.861 20.938 4.066 1 98.81 113 LEU B O 1
ATOM 3264 N N . ALA B 1 114 ? 4.562 20.344 2.725 1 98.62 114 ALA B N 1
ATOM 3265 C CA . ALA B 1 114 ? 4.066 21.141 1.609 1 98.62 114 ALA B CA 1
ATOM 3266 C C . ALA B 1 114 ? 2.674 20.688 1.18 1 98.62 114 ALA B C 1
ATOM 3268 O O . ALA B 1 114 ? 1.781 21.516 0.968 1 98.62 114 ALA B O 1
ATOM 3269 N N . ALA B 1 115 ? 2.516 19.406 1.09 1 98.75 115 ALA B N 1
ATOM 3270 C CA . ALA B 1 115 ? 1.222 18.859 0.696 1 98.75 115 ALA B CA 1
ATOM 3271 C C . ALA B 1 115 ? 0.135 19.234 1.697 1 98.75 115 ALA B C 1
ATOM 3273 O O . ALA B 1 115 ? -0.971 19.625 1.308 1 98.75 115 ALA B O 1
ATOM 3274 N N . PHE B 1 116 ? 0.459 19.141 2.92 1 98.81 116 PHE B N 1
ATOM 3275 C CA . PHE B 1 116 ? -0.453 19.531 3.986 1 98.81 116 PHE B CA 1
ATOM 3276 C C . PHE B 1 116 ? -0.897 20.984 3.809 1 98.81 116 PHE B C 1
ATOM 3278 O O . PHE B 1 116 ? -2.094 21.281 3.809 1 98.81 116 PHE B O 1
ATOM 3285 N N . GLU B 1 117 ? 0.007 21.828 3.59 1 98.69 117 GLU B N 1
ATOM 3286 C CA . GLU B 1 117 ? -0.279 23.266 3.471 1 98.69 117 GLU B CA 1
ATOM 3287 C C . GLU B 1 117 ? -1.066 23.562 2.197 1 98.69 117 GLU B C 1
ATOM 3289 O O . GLU B 1 117 ? -1.934 24.438 2.191 1 98.69 117 GLU B O 1
ATOM 3294 N N . ILE B 1 118 ? -0.742 22.859 1.196 1 98.5 118 ILE B N 1
ATOM 3295 C CA . ILE B 1 118 ? -1.436 23.062 -0.07 1 98.5 118 ILE B CA 1
ATOM 3296 C C . ILE B 1 118 ? -2.906 22.688 0.077 1 98.5 118 ILE B C 1
ATOM 3298 O O . ILE B 1 118 ? -3.791 23.375 -0.422 1 98.5 118 ILE B O 1
ATOM 3302 N N . ILE B 1 119 ? -3.139 21.609 0.749 1 98.81 119 ILE B N 1
ATOM 3303 C CA . ILE B 1 119 ? -4.52 21.203 0.989 1 98.81 119 ILE B CA 1
ATOM 3304 C C . ILE B 1 119 ? -5.227 22.25 1.838 1 98.81 119 ILE B C 1
ATOM 3306 O O . ILE B 1 119 ? -6.363 22.641 1.547 1 98.81 119 ILE B O 1
ATOM 3310 N N . VAL B 1 120 ? -4.566 22.781 2.842 1 98.81 120 VAL B N 1
ATOM 3311 C CA . VAL B 1 120 ? -5.137 23.812 3.705 1 98.81 120 VAL B CA 1
ATOM 3312 C C . VAL B 1 120 ? -5.469 25.047 2.883 1 98.81 120 VAL B C 1
ATOM 3314 O O . VAL B 1 120 ? -6.539 25.641 3.037 1 98.81 120 VAL B O 1
ATOM 3317 N N . GLU B 1 121 ? -4.551 25.406 1.995 1 98.31 121 GLU B N 1
ATOM 3318 C CA . GLU B 1 121 ? -4.785 26.547 1.116 1 98.31 121 GLU B CA 1
ATOM 3319 C C . GLU B 1 121 ? -6.07 26.359 0.311 1 98.31 121 GLU B C 1
ATOM 3321 O O . GLU B 1 121 ? -6.887 27.281 0.218 1 98.31 121 GLU B O 1
ATOM 3326 N N . GLU B 1 122 ? -6.211 25.203 -0.258 1 98.5 122 GLU B N 1
ATOM 3327 C CA . GLU B 1 122 ? -7.395 24.938 -1.067 1 98.5 122 GLU B CA 1
ATOM 3328 C C . GLU B 1 122 ? -8.656 24.922 -0.211 1 98.5 122 GLU B C 1
ATOM 3330 O O . GLU B 1 122 ? -9.711 25.406 -0.635 1 98.5 122 GLU B O 1
ATOM 3335 N N . LEU B 1 123 ? -8.523 24.406 0.98 1 98.75 123 LEU B N 1
ATOM 3336 C CA . LEU B 1 123 ? -9.672 24.344 1.878 1 98.75 123 LEU B CA 1
ATOM 3337 C C . LEU B 1 123 ? -10.086 25.734 2.338 1 98.75 123 LEU B C 1
ATOM 3339 O O . LEU B 1 123 ? -11.273 26.016 2.512 1 98.75 123 LEU B O 1
ATOM 3343 N N . GLU B 1 124 ? -9.117 26.578 2.553 1 98.62 124 GLU B N 1
ATOM 3344 C CA . GLU B 1 124 ? -9.422 27.953 2.963 1 98.62 124 GLU B CA 1
ATOM 3345 C C . GLU B 1 124 ? -10.203 28.688 1.876 1 98.62 124 GLU B C 1
ATOM 3347 O O . GLU B 1 124 ? -11.055 29.531 2.176 1 98.62 124 GLU B O 1
ATOM 3352 N N . LYS B 1 125 ? -9.906 28.344 0.619 1 98 125 L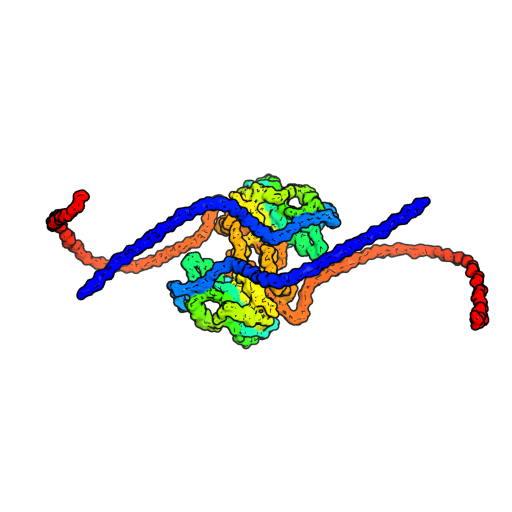YS B N 1
ATOM 3353 C CA . LYS B 1 125 ? -10.695 28.906 -0.474 1 98 125 LYS B CA 1
ATOM 3354 C C . LYS B 1 125 ? -12.148 28.438 -0.409 1 98 125 LYS B C 1
ATOM 3356 O O . LYS B 1 125 ? -13.07 29.188 -0.719 1 98 125 LYS B O 1
ATOM 3361 N N . ILE B 1 126 ? -12.305 27.25 -0.01 1 97.69 126 ILE B N 1
ATOM 3362 C CA . ILE B 1 126 ? -13.625 26.625 0.029 1 97.69 126 ILE B CA 1
ATOM 3363 C C . ILE B 1 126 ? -14.414 27.172 1.224 1 97.69 126 ILE B C 1
ATOM 3365 O O . ILE B 1 126 ? -15.586 27.547 1.088 1 97.69 126 ILE B O 1
ATOM 3369 N N . THR B 1 127 ? -13.789 27.266 2.369 1 97.69 127 THR B N 1
ATOM 3370 C CA . THR B 1 127 ? -14.469 27.641 3.602 1 97.69 127 THR B CA 1
ATOM 3371 C C . THR B 1 127 ? -14.578 29.156 3.707 1 97.69 127 THR B C 1
ATOM 3373 O O . THR B 1 127 ? -15.422 29.688 4.441 1 97.69 127 THR B O 1
ATOM 3376 N N . GLY B 1 128 ? -13.695 29.859 3.092 1 97.56 128 GLY B N 1
ATOM 3377 C CA . GLY B 1 128 ? -13.648 31.312 3.18 1 97.56 128 GLY B CA 1
ATOM 3378 C C . GLY B 1 128 ? -13.047 31.812 4.48 1 97.56 128 GLY B C 1
ATOM 3379 O O . GLY B 1 128 ? -13.164 33 4.812 1 97.56 128 GLY B O 1
ATOM 3380 N N . LYS B 1 129 ? -12.484 30.938 5.281 1 97.38 129 LYS B N 1
ATOM 3381 C CA . LYS B 1 129 ? -11.922 31.281 6.582 1 97.38 129 LYS B CA 1
ATOM 3382 C C . LYS B 1 129 ? -10.531 30.656 6.754 1 97.38 129 LYS B C 1
ATOM 3384 O O . LYS B 1 129 ? -10.188 29.688 6.078 1 97.38 129 LYS B O 1
ATOM 3389 N N . LYS B 1 130 ? -9.812 31.328 7.598 1 97.81 130 LYS B N 1
ATOM 3390 C CA . LYS B 1 130 ? -8.516 30.766 7.953 1 97.81 130 LYS B CA 1
ATOM 3391 C C . LYS B 1 130 ? -8.672 29.484 8.773 1 97.81 130 LYS B C 1
ATOM 3393 O O . LYS B 1 130 ? -9.531 29.422 9.656 1 97.81 130 LYS B O 1
ATOM 3398 N N . ILE B 1 131 ? -7.867 28.516 8.523 1 98.5 131 ILE B N 1
ATOM 3399 C CA . ILE B 1 131 ? -7.902 27.234 9.219 1 98.5 131 ILE B CA 1
ATOM 3400 C C . ILE B 1 131 ? -6.715 27.125 10.172 1 98.5 131 ILE B C 1
ATOM 3402 O O . ILE B 1 131 ? -5.566 27.344 9.773 1 98.5 131 ILE B O 1
ATOM 3406 N N . GLU B 1 132 ? -7.02 26.859 11.398 1 98.38 132 GLU B N 1
ATOM 3407 C CA . GLU B 1 132 ? -5.953 26.656 12.375 1 98.38 132 GLU B CA 1
ATOM 3408 C C . GLU B 1 132 ? -5.199 25.359 12.109 1 98.38 132 GLU B C 1
ATOM 3410 O O . GLU B 1 132 ? -5.812 24.297 11.938 1 98.38 132 GLU B O 1
ATOM 3415 N N . CYS B 1 133 ? -3.887 25.469 12.125 1 98.81 133 CYS B N 1
ATOM 3416 C CA . CYS B 1 133 ? -3.07 24.297 11.812 1 98.81 133 CYS B CA 1
ATOM 3417 C C . CYS B 1 133 ? -2.248 23.875 13.023 1 98.81 133 CYS B C 1
ATOM 3419 O O . CYS B 1 133 ? -1.53 24.688 13.609 1 98.81 133 CYS B O 1
ATOM 3421 N N . PHE B 1 134 ? -2.363 22.609 13.383 1 98.81 134 PHE B N 1
ATOM 3422 C CA . PHE B 1 134 ? -1.631 22 14.484 1 98.81 134 PHE B CA 1
ATOM 3423 C C . PHE B 1 134 ? -0.715 20.891 13.984 1 98.81 134 PHE B C 1
ATOM 3425 O O . PHE B 1 134 ? -1.093 20.125 13.102 1 98.81 134 PHE B O 1
ATOM 3432 N N . LEU B 1 135 ? 0.47 20.828 14.477 1 98.75 135 LEU B N 1
ATOM 3433 C CA . LEU B 1 135 ? 1.384 19.734 14.164 1 98.75 135 LEU B CA 1
ATOM 3434 C C . LEU B 1 135 ? 1.836 19.031 15.43 1 98.75 135 LEU B C 1
ATOM 3436 O O . LEU B 1 135 ? 2.127 19.672 16.438 1 98.75 135 LEU B O 1
ATOM 3440 N N . GLN B 1 136 ? 1.808 17.734 15.367 1 98.31 136 GLN B N 1
ATOM 3441 C CA . GLN B 1 136 ? 2.217 16.875 16.484 1 98.31 136 GLN B CA 1
ATOM 3442 C C . GLN B 1 136 ? 3.229 15.828 16.016 1 98.31 136 GLN B C 1
ATOM 3444 O O . GLN B 1 136 ? 2.918 14.984 15.172 1 98.31 136 GLN B O 1
ATOM 3449 N N . ASP B 1 137 ? 4.391 15.844 16.562 1 97.44 137 ASP B N 1
ATOM 3450 C CA . ASP B 1 137 ? 5.402 14.805 16.391 1 97.44 137 ASP B CA 1
ATOM 3451 C C . ASP B 1 137 ? 6.402 14.828 17.547 1 97.44 137 ASP B C 1
ATOM 3453 O O . ASP B 1 137 ? 7.105 15.82 17.75 1 97.44 137 ASP B O 1
ATOM 3457 N N . PRO B 1 138 ? 6.508 13.742 18.281 1 95.31 138 PRO B N 1
ATOM 3458 C CA . PRO B 1 138 ? 7.414 13.734 19.422 1 95.31 138 PRO B CA 1
ATOM 3459 C C . PRO B 1 138 ? 8.883 13.875 19.031 1 95.31 138 PRO B C 1
ATOM 3461 O O . PRO B 1 138 ? 9.727 14.18 19.875 1 95.31 138 PRO B O 1
ATOM 3464 N N . VAL B 1 139 ? 9.18 13.75 17.766 1 95.12 139 VAL B N 1
ATOM 3465 C CA . VAL B 1 139 ? 10.578 13.75 17.344 1 95.12 139 VAL B CA 1
ATOM 3466 C C . VAL B 1 139 ? 11.031 15.172 17.047 1 95.12 139 VAL B C 1
ATOM 3468 O O . VAL B 1 139 ? 12.227 15.422 16.844 1 95.12 139 VAL B O 1
ATOM 3471 N N . PHE B 1 140 ? 10.172 16.172 17.156 1 96.69 140 PHE B N 1
ATOM 3472 C CA . PHE B 1 140 ? 10.516 17.547 16.812 1 96.69 140 PHE B CA 1
ATOM 3473 C C . PHE B 1 140 ? 11.617 18.078 17.719 1 96.69 140 PHE B C 1
ATOM 3475 O O . PHE B 1 140 ? 11.5 18 18.953 1 96.69 140 PHE B O 1
ATOM 3482 N N . SER B 1 141 ? 12.641 18.547 17.172 1 95.81 141 SER B N 1
ATOM 3483 C CA . SER B 1 141 ? 13.648 19.312 17.891 1 95.81 141 SER B CA 1
ATOM 3484 C C . SER B 1 141 ? 13.172 20.734 18.172 1 95.81 141 SER B C 1
ATOM 3486 O O . SER B 1 141 ? 12.109 21.156 17.688 1 95.81 141 SER B O 1
ATOM 3488 N N . ALA B 1 142 ? 14.008 21.422 18.969 1 96.06 142 ALA B N 1
ATOM 3489 C CA . ALA B 1 142 ? 13.695 22.828 19.203 1 96.06 142 ALA B CA 1
ATOM 3490 C C . ALA B 1 142 ? 13.695 23.625 17.906 1 96.06 142 ALA B C 1
ATOM 3492 O O . ALA B 1 142 ? 12.867 24.516 17.719 1 96.06 142 ALA B O 1
ATOM 3493 N N . SER B 1 143 ? 14.57 23.266 17.062 1 97.12 143 SER B N 1
ATOM 3494 C CA . SER B 1 143 ? 14.656 23.953 15.773 1 97.12 143 SER B CA 1
ATOM 3495 C C . SER B 1 143 ? 13.445 23.656 14.906 1 97.12 143 SER B C 1
ATOM 3497 O O . SER B 1 143 ? 12.906 24.547 14.25 1 97.12 143 SER B O 1
ATOM 3499 N N . ASP B 1 144 ? 12.992 22.422 14.898 1 98 144 ASP B N 1
ATOM 3500 C CA . ASP B 1 144 ? 11.781 22.047 14.172 1 98 144 ASP B CA 1
ATOM 3501 C C . ASP B 1 144 ? 10.586 22.875 14.625 1 98 144 ASP B C 1
ATOM 3503 O O . ASP B 1 144 ? 9.852 23.422 13.805 1 98 144 ASP B O 1
ATOM 3507 N N . LYS B 1 145 ? 10.438 22.969 15.922 1 98.12 145 LYS B N 1
ATOM 3508 C CA . LYS B 1 145 ? 9.305 23.672 16.5 1 98.12 145 LYS B CA 1
ATOM 3509 C C . LYS B 1 145 ? 9.328 25.156 16.141 1 98.12 145 LYS B C 1
ATOM 3511 O O . LYS B 1 145 ? 8.297 25.719 15.758 1 98.12 145 LYS B O 1
ATOM 3516 N N . SER B 1 146 ? 10.477 25.719 16.219 1 98.12 146 SER B N 1
ATOM 3517 C CA . SER B 1 146 ? 10.625 27.125 15.859 1 98.12 146 SER B CA 1
ATOM 3518 C C . SER B 1 146 ? 10.336 27.344 14.383 1 98.12 146 SER B C 1
ATOM 3520 O O . SER B 1 146 ? 9.656 28.312 14.016 1 98.12 146 SER B O 1
ATOM 3522 N N . PHE B 1 147 ? 10.859 26.469 13.57 1 98.56 147 PHE B N 1
ATOM 3523 C CA . PHE B 1 147 ? 10.625 26.516 12.133 1 98.56 147 PHE B CA 1
ATOM 3524 C C . PHE B 1 147 ? 9.141 26.469 11.82 1 98.56 147 PHE B C 1
ATOM 3526 O O . PHE B 1 147 ? 8.625 27.328 11.086 1 98.56 147 PHE B O 1
ATOM 3533 N N . LEU B 1 148 ? 8.414 25.547 12.414 1 98.75 148 LEU B N 1
ATOM 3534 C CA . LEU B 1 148 ? 6.984 25.375 12.188 1 98.75 148 LEU B CA 1
ATOM 3535 C C . LEU B 1 148 ? 6.195 26.562 12.703 1 98.75 148 LEU B C 1
ATOM 3537 O O . LEU B 1 148 ? 5.254 27.031 12.055 1 98.75 148 LEU B O 1
ATOM 3541 N N . SER B 1 149 ? 6.586 27.062 13.852 1 98.31 149 SER B N 1
ATOM 3542 C CA . SER B 1 149 ? 5.93 28.234 14.414 1 98.31 149 SER B CA 1
ATOM 3543 C C . SER B 1 149 ? 6.109 29.453 13.516 1 98.31 149 SER B C 1
ATOM 3545 O O . SER B 1 149 ? 5.188 30.25 13.352 1 98.31 149 SER B O 1
ATOM 3547 N N . ASN B 1 150 ? 7.273 29.562 13 1 97.88 150 ASN B N 1
ATOM 3548 C CA . ASN B 1 150 ? 7.559 30.656 12.094 1 97.88 150 ASN B CA 1
ATOM 3549 C C . ASN B 1 150 ? 6.695 30.594 10.836 1 97.88 150 ASN B C 1
ATOM 3551 O O . ASN B 1 150 ? 6.41 31.625 10.219 1 97.88 150 ASN B O 1
ATOM 3555 N N . LEU B 1 151 ? 6.316 29.438 10.438 1 98 151 LEU B N 1
ATOM 3556 C CA . LEU B 1 151 ? 5.438 29.25 9.289 1 98 151 LEU B CA 1
ATOM 3557 C C . LEU B 1 151 ? 3.992 29.562 9.656 1 98 151 LEU B C 1
ATOM 3559 O O . LEU B 1 151 ? 3.113 29.562 8.789 1 98 151 LEU B O 1
ATOM 3563 N N . GLY B 1 152 ? 3.773 29.734 10.953 1 97.44 152 GLY B N 1
ATOM 3564 C CA . GLY B 1 152 ? 2.439 30.094 11.406 1 97.44 152 GLY B CA 1
ATOM 3565 C C . GLY B 1 152 ? 1.66 28.922 11.961 1 97.44 152 GLY B C 1
ATOM 3566 O O . GLY B 1 152 ? 0.445 29.016 12.156 1 97.44 152 GLY B O 1
ATOM 3567 N N . HIS B 1 153 ? 2.291 27.797 12.234 1 98.5 153 HIS B N 1
ATOM 3568 C CA . HIS B 1 153 ? 1.615 26.609 12.758 1 98.5 153 HIS B CA 1
ATOM 3569 C C . HIS B 1 153 ? 1.787 26.5 14.266 1 98.5 153 HIS B C 1
ATOM 3571 O O . HIS B 1 153 ? 2.701 27.109 14.836 1 98.5 153 HIS B O 1
ATOM 3577 N N . THR B 1 154 ? 0.908 25.844 14.922 1 98.62 154 THR B N 1
ATOM 3578 C CA . THR B 1 154 ? 1.004 25.547 16.344 1 98.62 154 THR B CA 1
ATOM 3579 C C . THR B 1 154 ? 1.514 24.125 16.562 1 98.62 154 THR B C 1
ATOM 3581 O O . THR B 1 154 ? 0.934 23.172 16.047 1 98.62 154 THR B O 1
ATOM 3584 N N . VAL B 1 155 ? 2.545 24 17.281 1 98.56 155 VAL B N 1
ATOM 3585 C CA . VAL B 1 155 ? 3.07 22.672 17.625 1 98.56 155 VAL B CA 1
ATOM 3586 C C . VAL B 1 155 ? 2.475 22.203 18.953 1 98.56 155 VAL B C 1
ATOM 3588 O O . VAL B 1 155 ? 2.494 22.938 19.938 1 98.56 155 VAL B O 1
ATOM 3591 N N . VAL B 1 156 ? 1.908 21.016 18.938 1 98.12 156 VAL B N 1
ATOM 3592 C CA . VAL B 1 156 ? 1.317 20.484 20.156 1 98.12 156 VAL B CA 1
ATOM 3593 C C . VAL B 1 156 ? 2.053 19.203 20.578 1 98.12 156 VAL B C 1
ATOM 3595 O O . VAL B 1 156 ? 2.582 18.484 19.719 1 98.12 156 VAL B O 1
ATOM 3598 N N . GLU B 1 157 ? 2.072 18.922 21.844 1 95.5 157 GLU B N 1
ATOM 3599 C CA . GLU B 1 157 ? 2.75 17.75 22.359 1 95.5 157 GLU B CA 1
ATOM 3600 C C . GLU B 1 157 ? 1.862 16.5 22.25 1 95.5 157 GLU B C 1
ATOM 3602 O O . GLU B 1 157 ? 0.653 16.578 22.484 1 95.5 157 GLU B O 1
ATOM 3607 N N . ASP B 1 158 ? 2.467 15.406 21.828 1 91.31 158 ASP B N 1
ATOM 3608 C CA . ASP B 1 158 ? 1.771 14.125 21.859 1 91.31 158 ASP B CA 1
ATOM 3609 C C . ASP B 1 158 ? 1.259 13.812 23.266 1 91.31 158 ASP B C 1
ATOM 3611 O O . ASP B 1 158 ? 1.982 13.984 24.25 1 91.31 158 ASP B O 1
ATOM 3615 N N . PRO B 1 159 ? 0.036 13.43 23.406 1 93.31 159 PRO B N 1
ATOM 3616 C CA . PRO B 1 159 ? -0.958 13.07 22.391 1 93.31 159 PRO B CA 1
ATOM 3617 C C . PRO B 1 159 ? -2.031 14.141 22.203 1 93.31 159 PRO B C 1
ATOM 3619 O O . PRO B 1 159 ? -3.158 13.828 21.812 1 93.31 159 PRO B O 1
ATOM 3622 N N . ALA B 1 160 ? -1.81 15.398 22.547 1 95.81 160 ALA B N 1
ATOM 3623 C CA . ALA B 1 160 ? -2.812 16.453 22.594 1 95.81 160 ALA B CA 1
ATOM 3624 C C . ALA B 1 160 ? -3.506 16.625 21.234 1 95.81 160 ALA B C 1
ATOM 3626 O O . ALA B 1 160 ? -4.691 16.969 21.188 1 95.81 160 ALA B O 1
ATOM 3627 N N . GLY B 1 161 ? -2.758 16.406 20.156 1 97.12 161 GLY B N 1
ATOM 3628 C CA . GLY B 1 161 ? -3.336 16.516 18.828 1 97.12 161 GLY B CA 1
ATOM 3629 C C . GLY B 1 161 ? -4.492 15.555 18.609 1 97.12 161 GLY B C 1
ATOM 3630 O O . GLY B 1 161 ? -5.438 15.875 17.875 1 97.12 161 GLY B O 1
ATOM 3631 N N . CYS B 1 162 ? -4.441 14.406 19.219 1 97.31 162 CYS B N 1
ATOM 3632 C CA . CYS B 1 162 ? -5.477 13.391 19.047 1 97.31 162 CYS B CA 1
ATOM 3633 C C . CYS B 1 162 ? -6.809 13.875 19.609 1 97.31 162 CYS B C 1
ATOM 3635 O O . CYS B 1 162 ? -7.867 1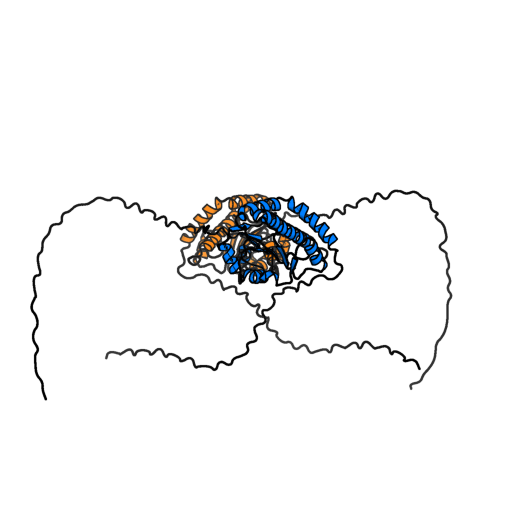3.586 19.047 1 97.31 162 CYS B O 1
ATOM 3637 N N . ASP B 1 163 ? -6.777 14.664 20.609 1 96.5 163 ASP B N 1
ATOM 3638 C CA . ASP B 1 163 ? -7.984 15.164 21.266 1 96.5 163 ASP B CA 1
ATOM 3639 C C . ASP B 1 163 ? -8.609 16.297 20.453 1 96.5 163 ASP B C 1
ATOM 3641 O O . ASP B 1 163 ? -9.758 16.672 20.688 1 96.5 163 ASP B O 1
ATOM 3645 N N . LEU B 1 164 ? -7.844 16.828 19.578 1 97.75 164 LEU B N 1
ATOM 3646 C CA . LEU B 1 164 ? -8.328 17.953 18.781 1 97.75 164 LEU B CA 1
ATOM 3647 C C . LEU B 1 164 ? -9.141 17.484 17.594 1 97.75 164 LEU B C 1
ATOM 3649 O O . LEU B 1 164 ? -9.852 18.266 16.969 1 97.75 164 LEU B O 1
ATOM 3653 N N . VAL B 1 165 ? -9.094 16.219 17.25 1 98.44 165 VAL B N 1
ATOM 3654 C CA . VAL B 1 165 ? -9.781 15.68 16.078 1 98.44 165 VAL B CA 1
ATOM 3655 C C . VAL B 1 165 ? -11.281 15.664 16.328 1 98.44 165 VAL B C 1
ATOM 3657 O O . VAL B 1 165 ? -11.75 15.172 17.359 1 98.44 165 VAL B O 1
ATOM 3660 N N . ASN B 1 166 ? -12.078 16.203 15.43 1 97.5 166 ASN B N 1
ATOM 3661 C CA . ASN B 1 166 ? -13.531 16.125 15.445 1 97.5 166 ASN B CA 1
ATOM 3662 C C . ASN B 1 166 ? -14.109 16.078 14.031 1 97.5 166 ASN B C 1
ATOM 3664 O O . ASN B 1 166 ? -13.375 15.859 13.062 1 97.5 166 ASN B O 1
ATOM 3668 N N . GLU B 1 167 ? -15.398 16.297 13.812 1 97 167 GLU B N 1
ATOM 3669 C CA . GLU B 1 167 ? -16.094 16.078 12.547 1 97 167 GLU B CA 1
ATOM 3670 C C . GLU B 1 167 ? -15.789 17.188 11.547 1 97 167 GLU B C 1
ATOM 3672 O O . GLU B 1 167 ? -16.094 17.062 10.359 1 97 167 GLU B O 1
ATOM 3677 N N . ASN B 1 168 ? -15.133 18.25 12.008 1 98 168 ASN B N 1
ATOM 3678 C CA . ASN B 1 168 ? -14.781 19.359 11.141 1 98 168 ASN B CA 1
ATOM 3679 C C . ASN B 1 168 ? -13.266 19.5 11 1 98 168 ASN B C 1
ATOM 3681 O O . ASN B 1 168 ? -12.766 20.594 10.688 1 98 168 ASN B O 1
ATOM 3685 N N . THR B 1 169 ? -12.562 18.438 11.234 1 98.75 169 THR B N 1
ATOM 3686 C CA . THR B 1 169 ? -11.102 18.438 11.195 1 98.75 169 THR B CA 1
ATOM 3687 C C . THR B 1 169 ? -10.602 17.875 9.875 1 98.75 169 THR B C 1
ATOM 3689 O O . THR B 1 169 ? -11.148 16.906 9.352 1 98.75 169 THR B O 1
ATOM 3692 N N . PHE B 1 170 ? -9.602 18.594 9.305 1 98.88 170 PHE B N 1
ATOM 3693 C CA . PHE B 1 170 ? -8.734 17.984 8.297 1 98.88 170 PHE B CA 1
ATOM 3694 C C . PHE B 1 170 ? -7.582 17.234 8.961 1 98.88 170 PHE B C 1
ATOM 3696 O O . PHE B 1 170 ? -6.688 17.859 9.539 1 98.88 170 PHE B O 1
ATOM 3703 N N . PHE B 1 171 ? -7.641 15.891 8.898 1 98.94 171 PHE B N 1
ATOM 3704 C CA . PHE B 1 171 ? -6.633 14.992 9.469 1 98.94 171 PHE B CA 1
ATOM 3705 C C . PHE B 1 171 ? -5.574 14.648 8.43 1 98.94 171 PHE B C 1
ATOM 3707 O O . PHE B 1 171 ? -5.895 14.156 7.344 1 98.94 171 PHE B O 1
ATOM 3714 N N . PHE B 1 172 ? -4.332 14.93 8.734 1 98.94 172 PHE B N 1
ATOM 3715 C CA . PHE B 1 172 ? -3.207 14.578 7.875 1 98.94 172 PHE B CA 1
ATOM 3716 C C . PHE B 1 172 ? -2.166 13.773 8.648 1 98.94 172 PHE B C 1
ATOM 3718 O O . PHE B 1 172 ? -1.544 14.289 9.578 1 98.94 172 PHE B O 1
ATOM 3725 N N . GLY B 1 173 ? -1.961 12.5 8.367 1 98.56 173 GLY B N 1
ATOM 3726 C CA . GLY B 1 173 ? -1.011 11.602 9.008 1 98.56 173 GLY B CA 1
ATOM 3727 C C . GLY B 1 173 ? -0.517 10.5 8.094 1 98.56 173 GLY B C 1
ATOM 3728 O O . GLY B 1 173 ? -1.033 9.383 8.125 1 98.56 173 GLY B O 1
ATOM 3729 N N . VAL B 1 174 ? 0.503 10.781 7.363 1 97.81 174 VAL B N 1
ATOM 3730 C CA . VAL B 1 174 ? 1.042 9.836 6.391 1 97.81 174 VAL B CA 1
ATOM 3731 C C . VAL B 1 174 ? 2.021 8.891 7.082 1 97.81 174 VAL B C 1
ATOM 3733 O O . VAL B 1 174 ? 2.918 9.328 7.805 1 97.81 174 VAL B O 1
ATOM 3736 N N . HIS B 1 175 ? 1.774 7.613 6.91 1 95.19 175 HIS B N 1
ATOM 3737 C CA . HIS B 1 175 ? 2.654 6.562 7.41 1 95.19 175 HIS B CA 1
ATOM 3738 C C . HIS B 1 175 ? 2.865 6.691 8.914 1 95.19 175 HIS B C 1
ATOM 3740 O O . HIS B 1 175 ? 4.004 6.688 9.391 1 95.19 175 HIS B O 1
ATOM 3746 N N . LEU B 1 176 ? 1.81 6.766 9.633 1 96.31 176 LEU B N 1
ATOM 3747 C CA . LEU B 1 176 ? 1.86 6.805 11.094 1 96.31 176 LEU B CA 1
ATOM 3748 C C . LEU B 1 176 ? 1.87 5.395 11.672 1 96.31 176 LEU B C 1
ATOM 3750 O O . LEU B 1 176 ? 1.418 4.449 11.023 1 96.31 176 LEU B O 1
ATOM 3754 N N . TYR B 1 177 ? 2.365 5.41 12.883 1 93.69 177 TYR B N 1
ATOM 3755 C CA . TYR B 1 177 ? 2.16 4.18 13.648 1 93.69 177 TYR B CA 1
ATOM 3756 C C . TYR B 1 177 ? 0.676 3.928 13.883 1 93.69 177 TYR B C 1
ATOM 3758 O O . TYR B 1 177 ? -0.082 4.859 14.164 1 93.69 177 TYR B O 1
ATOM 3766 N N . LYS B 1 178 ? 0.385 2.732 13.859 1 95.62 178 LYS B N 1
ATOM 3767 C CA . LYS B 1 178 ? -1.009 2.307 13.945 1 95.62 178 LYS B CA 1
ATOM 3768 C C . LYS B 1 178 ? -1.678 2.867 15.195 1 95.62 178 LYS B C 1
ATOM 3770 O O . LYS B 1 178 ? -2.797 3.383 15.133 1 95.62 178 LYS B O 1
ATOM 3775 N N . PRO B 1 179 ? -1.062 2.887 16.391 1 95.31 179 PRO B N 1
ATOM 3776 C CA . PRO B 1 179 ? -1.738 3.361 17.609 1 95.31 179 PRO B CA 1
ATOM 3777 C C . PRO B 1 179 ? -2.146 4.832 17.516 1 95.31 179 PRO B C 1
ATOM 3779 O O . PRO B 1 179 ? -3.127 5.242 18.141 1 95.31 179 PRO B O 1
ATOM 3782 N N . ILE B 1 180 ? -1.422 5.59 16.719 1 96.56 180 ILE B N 1
ATOM 3783 C CA . ILE B 1 180 ? -1.772 7 16.594 1 96.56 180 ILE B CA 1
ATOM 3784 C C . ILE B 1 180 ? -3.094 7.141 15.836 1 96.56 180 ILE B C 1
ATOM 3786 O O . ILE B 1 180 ? -3.943 7.953 16.203 1 96.56 180 ILE B O 1
ATOM 3790 N N . TYR B 1 181 ? -3.277 6.328 14.82 1 97.75 181 TYR B N 1
ATOM 3791 C CA . TYR B 1 181 ? -4.555 6.305 14.117 1 97.75 181 TYR B CA 1
ATOM 3792 C C . TYR B 1 181 ? -5.688 5.91 15.062 1 97.75 181 TYR B C 1
ATOM 3794 O O . TYR B 1 181 ? -6.73 6.566 15.094 1 97.75 181 TYR B O 1
ATOM 3802 N N . THR B 1 182 ? -5.418 4.848 15.812 1 97.38 182 THR B N 1
ATOM 3803 C CA . THR B 1 182 ? -6.434 4.332 16.719 1 97.38 182 THR B CA 1
ATOM 3804 C C . THR B 1 182 ? -6.844 5.395 17.734 1 97.38 182 THR B C 1
ATOM 3806 O O . THR B 1 182 ? -8.031 5.594 17.984 1 97.38 182 THR B O 1
ATOM 3809 N N . GLU B 1 183 ? -5.887 6.027 18.234 1 97.56 183 GLU B N 1
ATOM 3810 C CA . GLU B 1 183 ? -6.148 7.043 19.25 1 97.56 183 GLU B CA 1
ATOM 3811 C C . GLU B 1 183 ? -6.828 8.266 18.641 1 97.56 183 GLU B C 1
ATOM 3813 O O . GLU B 1 183 ? -7.832 8.75 19.172 1 97.56 183 GLU B O 1
ATOM 3818 N N . ALA B 1 184 ? -6.348 8.758 17.531 1 98.12 184 ALA B N 1
ATOM 3819 C CA . ALA B 1 184 ? -6.828 10 16.938 1 98.12 184 ALA B CA 1
ATOM 3820 C C . ALA B 1 184 ? -8.25 9.836 16.406 1 98.12 184 ALA B C 1
ATOM 3822 O O . ALA B 1 184 ? -9.023 10.797 16.375 1 98.12 184 ALA B O 1
ATOM 3823 N N . LEU B 1 185 ? -8.625 8.617 15.977 1 98.25 185 LEU B N 1
ATOM 3824 C CA . LEU B 1 185 ? -9.922 8.383 15.352 1 98.25 185 LEU B CA 1
ATOM 3825 C C . LEU B 1 185 ? -10.906 7.801 16.359 1 98.25 185 LEU B C 1
ATOM 3827 O O . LEU B 1 185 ? -12.047 7.496 16 1 98.25 185 LEU B O 1
ATOM 3831 N N . ALA B 1 186 ? -10.531 7.648 17.594 1 97.12 186 ALA B N 1
ATOM 3832 C CA . ALA B 1 186 ? -11.312 6.922 18.594 1 97.12 186 ALA B CA 1
ATOM 3833 C C . ALA B 1 186 ? -12.648 7.613 18.844 1 97.12 186 ALA B C 1
ATOM 3835 O O . ALA B 1 186 ? -13.688 6.953 18.953 1 97.12 186 ALA B O 1
ATOM 3836 N N . LYS B 1 187 ? -12.68 8.875 18.906 1 96.56 187 LYS B N 1
ATOM 3837 C CA . LYS B 1 187 ? -13.867 9.602 19.328 1 96.56 187 LYS B CA 1
ATOM 3838 C C . LYS B 1 187 ? -14.664 10.102 18.125 1 96.56 187 LYS B C 1
ATOM 3840 O O . LYS B 1 187 ? -15.898 10.062 18.125 1 96.56 187 LYS B O 1
ATOM 3845 N N . HIS B 1 188 ? -13.953 10.602 17.094 1 97.56 188 HIS B N 1
ATOM 3846 C CA . HIS B 1 188 ? -14.609 11.195 15.93 1 97.56 188 HIS B CA 1
ATOM 3847 C C . HIS B 1 188 ? -13.898 10.805 14.633 1 97.56 188 HIS B C 1
ATOM 3849 O O . HIS B 1 188 ? -12.672 10.672 14.609 1 97.56 188 HIS B O 1
ATOM 3855 N N . LEU B 1 189 ? -14.703 10.695 13.609 1 98.38 189 LEU B N 1
ATOM 3856 C CA . LEU B 1 189 ? -14.156 10.625 12.266 1 98.38 189 LEU B CA 1
ATOM 3857 C C . LEU B 1 189 ? -14.031 12.016 11.656 1 98.38 189 LEU B C 1
ATOM 3859 O O . LEU B 1 189 ? -14.969 12.812 11.711 1 98.38 189 LEU B O 1
ATOM 3863 N N . PRO B 1 190 ? -12.891 12.352 11.164 1 98.75 190 PRO B N 1
ATOM 3864 C CA . PRO B 1 190 ? -12.68 13.695 10.625 1 98.75 190 PRO B CA 1
ATOM 3865 C C . PRO B 1 190 ? -13.438 13.938 9.32 1 98.75 190 PRO B C 1
ATOM 3867 O O . PRO B 1 190 ? -13.984 13 8.742 1 98.75 190 PRO B O 1
ATOM 3870 N N . ALA B 1 191 ? -13.461 15.211 8.883 1 98.62 191 ALA B N 1
ATOM 3871 C CA . ALA B 1 191 ? -14.102 15.57 7.621 1 98.62 191 ALA B CA 1
ATOM 3872 C C . ALA B 1 191 ? -13.289 15.062 6.43 1 98.62 191 ALA B C 1
ATOM 3874 O O . ALA B 1 191 ? -13.852 14.602 5.438 1 98.62 191 ALA B O 1
ATOM 3875 N N . ILE B 1 192 ? -12.031 15.227 6.582 1 98.88 192 ILE B N 1
ATOM 3876 C CA . ILE B 1 192 ? -11.086 14.719 5.594 1 98.88 192 ILE B CA 1
ATOM 3877 C C . ILE B 1 192 ? -9.953 13.977 6.297 1 98.88 192 ILE B C 1
ATOM 3879 O O . ILE B 1 192 ? -9.422 14.453 7.305 1 98.88 192 ILE B O 1
ATOM 3883 N N . PHE B 1 193 ? -9.641 12.836 5.781 1 98.88 193 PHE B N 1
ATOM 3884 C CA . PHE B 1 193 ? -8.547 12.023 6.293 1 98.88 193 PHE B CA 1
ATOM 3885 C C . PHE B 1 193 ? -7.535 11.727 5.191 1 98.88 193 PHE B C 1
ATOM 3887 O O . PHE B 1 193 ? -7.906 11.266 4.109 1 98.88 193 PHE B O 1
ATOM 3894 N N . VAL B 1 194 ? -6.289 12.031 5.449 1 98.88 194 VAL B N 1
ATOM 3895 C CA . VAL B 1 194 ? -5.176 11.633 4.59 1 98.88 194 VAL B CA 1
ATOM 3896 C C . VAL B 1 194 ? -4.18 10.797 5.391 1 98.88 194 VAL B C 1
ATOM 3898 O O . VAL B 1 194 ? -3.604 11.281 6.371 1 98.88 194 VAL B O 1
ATOM 3901 N N . GLY B 1 195 ? -3.908 9.617 5.043 1 98.44 195 GLY B N 1
ATOM 3902 C CA . GLY B 1 195 ? -2.982 8.719 5.715 1 98.44 195 GLY B CA 1
ATOM 3903 C C . GLY B 1 195 ? -2.943 7.332 5.105 1 98.44 195 GLY B C 1
ATOM 3904 O O . GLY B 1 195 ? -3.461 7.117 4.008 1 98.44 195 GLY B O 1
ATOM 3905 N N . THR B 1 196 ? -2.244 6.457 5.75 1 96.88 196 THR B N 1
ATOM 3906 C CA . THR B 1 196 ? -2.234 5.074 5.293 1 96.88 196 THR B CA 1
ATOM 3907 C C . THR B 1 196 ? -3.652 4.516 5.227 1 96.88 196 THR B C 1
ATOM 3909 O O . THR B 1 196 ? -4.391 4.566 6.211 1 96.88 196 THR B O 1
ATOM 3912 N N . GLY B 1 197 ? -3.986 4.035 4.043 1 95.44 197 GLY B N 1
ATOM 3913 C CA . GLY B 1 197 ? -5.359 3.621 3.801 1 95.44 197 GLY B CA 1
ATOM 3914 C C . GLY B 1 197 ? -5.691 2.27 4.402 1 95.44 197 GLY B C 1
ATOM 3915 O O . GLY B 1 197 ? -4.797 1.461 4.66 1 95.44 197 GLY B O 1
ATOM 3916 N N . TRP B 1 198 ? -6.977 2.035 4.547 1 95.62 198 TRP B N 1
ATOM 3917 C CA . TRP B 1 198 ? -7.504 0.794 5.105 1 95.62 198 TRP B CA 1
ATOM 3918 C C . TRP B 1 198 ? -6.996 -0.413 4.324 1 95.62 198 TRP B C 1
ATOM 3920 O O . TRP B 1 198 ? -6.613 -1.426 4.914 1 95.62 198 TRP B O 1
ATOM 3930 N N . ASN B 1 199 ? -6.965 -0.28 3.023 1 93 199 ASN B N 1
ATOM 3931 C CA . ASN B 1 199 ? -6.59 -1.406 2.176 1 93 199 ASN B CA 1
ATOM 3932 C C . ASN B 1 199 ? -5.172 -1.888 2.479 1 93 199 ASN B C 1
ATOM 3934 O O . ASN B 1 199 ? -4.891 -3.084 2.395 1 93 199 ASN B O 1
ATOM 3938 N N . ALA B 1 200 ? -4.324 -0.936 2.754 1 94.25 200 ALA B N 1
ATOM 3939 C CA . ALA B 1 200 ? -2.949 -1.315 3.078 1 94.25 200 ALA B CA 1
ATOM 3940 C C . ALA B 1 200 ? -2.895 -2.113 4.379 1 94.25 200 ALA B C 1
ATOM 3942 O O . ALA B 1 200 ? -2.23 -3.15 4.449 1 94.25 200 ALA B O 1
ATOM 3943 N N . TRP B 1 201 ? -3.594 -1.645 5.387 1 94.75 201 TRP B N 1
ATOM 3944 C CA . TRP B 1 201 ? -3.637 -2.336 6.668 1 94.75 201 TRP B CA 1
ATOM 3945 C C . TRP B 1 201 ? -4.262 -3.719 6.523 1 94.75 201 TRP B C 1
ATOM 3947 O O . TRP B 1 201 ? -3.777 -4.691 7.105 1 94.75 201 TRP B O 1
ATOM 3957 N N . ASP B 1 202 ? -5.273 -3.736 5.758 1 92.31 202 ASP B N 1
ATOM 3958 C CA . ASP B 1 202 ? -6.008 -4.984 5.562 1 92.31 202 ASP B CA 1
ATOM 3959 C C . ASP B 1 202 ? -5.164 -6.004 4.805 1 92.31 202 ASP B C 1
ATOM 3961 O O . ASP B 1 202 ? -5.113 -7.18 5.18 1 92.31 202 ASP B O 1
ATOM 3965 N N . ALA B 1 203 ? -4.5 -5.516 3.791 1 90.81 203 ALA B N 1
ATOM 3966 C CA . ALA B 1 203 ? -3.686 -6.387 2.945 1 90.81 203 ALA B CA 1
ATOM 3967 C C . ALA B 1 203 ? -2.529 -6.992 3.734 1 90.81 203 ALA B C 1
ATOM 3969 O O . ALA B 1 203 ? -2.051 -8.078 3.412 1 90.81 203 ALA B O 1
ATOM 3970 N N . LEU B 1 204 ? -2.119 -6.336 4.766 1 91.75 204 LEU B N 1
ATOM 3971 C CA . LEU B 1 204 ? -0.987 -6.809 5.555 1 91.75 204 LEU B CA 1
ATOM 3972 C C . LEU B 1 204 ? -1.463 -7.516 6.816 1 91.75 204 LEU B C 1
ATOM 3974 O O . LEU B 1 204 ? -0.664 -7.801 7.711 1 91.75 204 LEU B O 1
ATOM 3978 N N . PHE B 1 205 ? -2.732 -7.691 6.953 1 90.25 205 PHE B N 1
ATOM 3979 C CA . PHE B 1 205 ? -3.344 -8.391 8.078 1 90.25 205 PHE B CA 1
ATOM 3980 C C . PHE B 1 205 ? -3.045 -7.676 9.391 1 90.25 205 PHE B C 1
ATOM 3982 O O . PHE B 1 205 ? -2.779 -8.32 10.406 1 90.25 205 PHE B O 1
ATOM 3989 N N . SER B 1 206 ? -3.055 -6.387 9.305 1 90.88 206 SER B N 1
ATOM 3990 C CA . SER B 1 206 ? -2.721 -5.547 10.453 1 90.88 206 SER B CA 1
ATOM 3991 C C . SER B 1 206 ? -3.818 -4.523 10.727 1 90.88 206 SER B C 1
ATOM 3993 O O . SER B 1 206 ? -3.531 -3.375 11.07 1 90.88 206 SER B O 1
ATOM 3995 N N . SER B 1 207 ? -5.059 -4.922 10.531 1 92.44 207 SER B N 1
ATOM 3996 C CA . SER B 1 207 ? -6.137 -3.949 10.633 1 92.44 207 SER B CA 1
ATOM 3997 C C . SER B 1 207 ? -6.785 -3.979 12.008 1 92.44 207 SER B C 1
ATOM 3999 O O . SER B 1 207 ? -7.738 -3.238 12.273 1 92.44 207 SER B O 1
ATOM 4001 N N . GLU B 1 208 ? -6.234 -4.844 12.883 1 93.5 208 GLU B N 1
ATOM 4002 C CA . GLU B 1 208 ? -6.797 -4.902 14.227 1 93.5 208 GLU B CA 1
ATOM 4003 C C . GLU B 1 208 ? -6.742 -3.535 14.906 1 93.5 208 GLU B C 1
ATOM 4005 O O . GLU B 1 208 ? -5.723 -2.846 14.844 1 93.5 208 GLU B O 1
ATOM 4010 N N . GLY B 1 209 ? -7.871 -3.145 15.586 1 95.19 209 GLY B N 1
ATOM 4011 C CA . GLY B 1 209 ? -7.926 -1.874 16.297 1 95.19 209 GLY B CA 1
ATOM 4012 C C . GLY B 1 209 ? -8.273 -0.706 15.391 1 95.19 209 GLY B C 1
ATOM 4013 O O . GLY B 1 209 ? -8.391 0.431 15.852 1 95.19 209 GLY B O 1
ATOM 4014 N N . LEU B 1 210 ? -8.492 -0.976 14.094 1 97.44 210 LEU B N 1
ATOM 4015 C CA . LEU B 1 210 ? -8.734 0.1 13.141 1 97.44 210 LEU B CA 1
ATOM 4016 C C . LEU B 1 210 ? -10.188 0.094 12.68 1 97.44 210 LEU B C 1
ATOM 4018 O O . LEU B 1 210 ? -10.477 0.371 11.508 1 97.44 210 LEU B O 1
ATOM 4022 N N . GLY B 1 211 ? -11.07 -0.232 13.555 1 97.25 211 GLY B N 1
ATOM 4023 C CA . GLY B 1 211 ? -12.484 -0.295 13.234 1 97.25 211 GLY B CA 1
ATOM 4024 C C . GLY B 1 211 ? -13.039 1.013 12.703 1 97.25 211 GLY B C 1
ATOM 4025 O O . GLY B 1 211 ? -13.82 1.018 11.742 1 97.25 211 GLY B O 1
ATOM 4026 N N . ASN B 1 212 ? -12.641 2.102 13.266 1 98 212 ASN B N 1
ATOM 4027 C CA . ASN B 1 212 ? -13.141 3.4 12.828 1 98 212 ASN B CA 1
ATOM 4028 C C . ASN B 1 212 ? -12.594 3.777 11.453 1 98 212 ASN B C 1
ATOM 4030 O O . ASN B 1 212 ? -13.281 4.438 10.664 1 98 212 ASN B O 1
ATOM 4034 N N . MET B 1 213 ? -11.391 3.365 11.195 1 97.75 213 MET B N 1
ATOM 4035 C CA . MET B 1 213 ? -10.883 3.547 9.844 1 97.75 213 MET B CA 1
ATOM 4036 C C . MET B 1 213 ? -11.688 2.719 8.844 1 97.75 213 MET B C 1
ATOM 4038 O O . MET B 1 213 ? -11.953 3.172 7.727 1 97.75 213 MET B O 1
ATOM 4042 N N . GLU B 1 214 ? -11.969 1.513 9.227 1 97.12 214 GLU B N 1
ATOM 4043 C CA . GLU B 1 214 ? -12.805 0.674 8.367 1 97.12 214 GLU B CA 1
ATOM 4044 C C . GLU B 1 214 ? -14.148 1.336 8.078 1 97.12 214 GLU B C 1
ATOM 4046 O O . GLU B 1 214 ? -14.633 1.307 6.949 1 97.12 214 GLU B O 1
ATOM 4051 N N . THR B 1 215 ? -14.758 1.905 9.109 1 97.75 215 THR B N 1
ATOM 4052 C CA . THR B 1 215 ? -16.016 2.639 8.945 1 97.75 215 THR B CA 1
ATOM 4053 C C . THR B 1 215 ? -15.852 3.76 7.926 1 97.75 215 THR B C 1
ATOM 4055 O O . THR B 1 215 ? -16.703 3.934 7.051 1 97.75 215 THR B O 1
ATOM 4058 N N . MET B 1 216 ? -14.781 4.492 7.984 1 97.5 216 MET B N 1
ATOM 4059 C CA . MET B 1 216 ? -14.516 5.547 7.012 1 97.5 216 MET B CA 1
ATOM 4060 C C . MET B 1 216 ? -14.383 4.973 5.605 1 97.5 216 MET B C 1
ATOM 4062 O O . MET B 1 216 ? -14.914 5.539 4.645 1 97.5 216 MET B O 1
ATOM 4066 N N . HIS B 1 217 ? -13.703 3.861 5.547 1 96.31 217 HIS B N 1
ATOM 4067 C CA . HIS B 1 217 ? -13.5 3.201 4.262 1 96.31 217 HIS B CA 1
ATOM 4068 C C . HIS B 1 217 ? -14.836 2.795 3.635 1 96.31 217 HIS B C 1
ATOM 4070 O O . HIS B 1 217 ? -15 2.875 2.416 1 96.31 217 HIS B O 1
ATOM 4076 N N . LYS B 1 218 ? -15.758 2.467 4.391 1 94.56 218 LYS B N 1
ATOM 4077 C CA . LYS B 1 218 ? -17.047 1.98 3.916 1 94.56 218 LYS B CA 1
ATOM 4078 C C . LYS B 1 218 ? -18 3.139 3.621 1 94.56 218 LYS B C 1
ATOM 4080 O O . LYS B 1 218 ? -18.906 3.014 2.789 1 94.56 218 LYS B O 1
ATOM 4085 N N . THR B 1 219 ? -17.828 4.27 4.262 1 96.69 219 THR B N 1
ATOM 4086 C CA . THR B 1 219 ? -18.859 5.297 4.23 1 96.69 219 THR B CA 1
ATOM 4087 C C . THR B 1 219 ? -18.359 6.539 3.498 1 96.69 219 THR B C 1
ATOM 4089 O O . THR B 1 219 ? -19.156 7.328 2.988 1 96.69 219 THR B O 1
ATOM 4092 N N . TYR B 1 220 ? -17.078 6.773 3.471 1 97.81 220 TYR B N 1
ATOM 4093 C CA . TYR B 1 220 ? -16.531 7.965 2.836 1 97.81 220 TYR B CA 1
ATOM 4094 C C . TYR B 1 220 ? -16.219 7.707 1.365 1 97.81 220 TYR B C 1
ATOM 4096 O O . TYR B 1 220 ? -16.094 6.555 0.942 1 97.81 220 TYR B O 1
ATOM 4104 N N . GLU B 1 221 ? -16.141 8.82 0.604 1 96.31 221 GLU B N 1
ATOM 4105 C CA . GLU B 1 221 ? -15.477 8.727 -0.695 1 96.31 221 GLU B CA 1
ATOM 4106 C C . GLU B 1 221 ? -13.961 8.633 -0.541 1 96.31 221 GLU B C 1
ATOM 4108 O O . GLU B 1 221 ? -13.375 9.336 0.29 1 96.31 221 GLU B O 1
ATOM 4113 N N . ALA B 1 222 ? -13.406 7.773 -1.33 1 95.81 222 ALA B N 1
ATOM 4114 C CA . ALA B 1 222 ? -11.969 7.551 -1.17 1 95.81 222 ALA B CA 1
ATOM 4115 C C . ALA B 1 222 ? -11.25 7.613 -2.516 1 95.81 222 ALA B C 1
ATOM 4117 O O . ALA B 1 222 ? -11.836 7.293 -3.553 1 95.81 222 ALA B O 1
ATOM 4118 N N . CYS B 1 223 ? -10.023 8.062 -2.49 1 95.12 223 CYS B N 1
ATOM 4119 C CA . CYS B 1 223 ? -9.133 7.961 -3.637 1 95.12 223 CYS B CA 1
ATOM 4120 C C . CYS B 1 223 ? -7.676 7.871 -3.189 1 95.12 223 CYS B C 1
ATOM 4122 O O . CYS B 1 223 ? -7.352 8.211 -2.049 1 95.12 223 CYS B O 1
ATOM 4124 N N . GLU B 1 224 ? -6.844 7.426 -4.02 1 93.88 224 GLU B N 1
ATOM 4125 C CA . GLU B 1 224 ? -5.414 7.383 -3.729 1 93.88 224 GLU B CA 1
ATOM 4126 C C . GLU B 1 224 ? -4.801 8.781 -3.764 1 93.88 224 GLU B C 1
ATOM 4128 O O . GLU B 1 224 ? -5.156 9.602 -4.613 1 93.88 224 GLU B O 1
ATOM 4133 N N . PHE B 1 225 ? -3.869 9 -2.875 1 96.94 225 PHE B N 1
ATOM 4134 C CA . PHE B 1 225 ? -3.125 10.25 -2.92 1 96.94 225 PHE B CA 1
ATOM 4135 C C . PHE B 1 225 ? -2.299 10.344 -4.199 1 96.94 225 PHE B C 1
ATOM 4137 O O . PHE B 1 225 ? -1.607 9.391 -4.566 1 96.94 225 PHE B O 1
ATOM 4144 N N . PRO B 1 226 ? -2.41 11.492 -4.852 1 96.56 226 PRO B N 1
ATOM 4145 C CA . PRO B 1 226 ? -1.608 11.633 -6.07 1 96.56 226 PRO B CA 1
ATOM 4146 C C . PRO B 1 226 ? -0.108 11.539 -5.801 1 96.56 226 PRO B C 1
ATOM 4148 O O . PRO B 1 226 ? 0.396 12.172 -4.871 1 96.56 226 PRO B O 1
ATOM 4151 N N . GLN B 1 227 ? 0.569 10.734 -6.523 1 93.5 227 GLN B N 1
ATOM 4152 C CA . GLN B 1 227 ? 2.006 10.547 -6.355 1 93.5 227 GLN B CA 1
ATOM 4153 C C . GLN B 1 227 ? 2.643 10.008 -7.633 1 93.5 227 GLN B C 1
ATOM 4155 O O . GLN B 1 227 ? 1.948 9.477 -8.5 1 93.5 227 GLN B O 1
ATOM 4160 N N . GLU B 1 228 ? 3.91 10.25 -7.668 1 87.94 228 GLU B N 1
ATOM 4161 C CA . GLU B 1 228 ? 4.676 9.562 -8.703 1 87.94 228 GLU B CA 1
ATOM 4162 C C . GLU B 1 228 ? 4.949 8.117 -8.32 1 87.94 228 GLU B C 1
ATOM 4164 O O . GLU B 1 228 ? 5.051 7.785 -7.141 1 87.94 228 GLU B O 1
ATOM 4169 N N . GLU B 1 229 ? 5.137 7.324 -9.344 1 80.88 229 GLU B N 1
ATOM 4170 C CA . GLU B 1 229 ? 5.398 5.91 -9.094 1 80.88 229 GLU B CA 1
ATOM 4171 C C . GLU B 1 229 ? 6.648 5.727 -8.234 1 80.88 229 GLU B C 1
ATOM 4173 O O . GLU B 1 229 ? 7.664 6.391 -8.461 1 80.88 229 GLU B O 1
ATOM 4178 N N . PHE B 1 230 ? 6.582 4.992 -7.164 1 76.56 230 PHE B N 1
ATOM 4179 C CA . PHE B 1 230 ? 7.633 4.527 -6.266 1 76.56 230 PHE B CA 1
ATOM 4180 C C . PHE B 1 230 ? 8.195 5.688 -5.449 1 76.56 230 PHE B C 1
ATOM 4182 O O . PHE B 1 230 ? 9.297 5.594 -4.906 1 76.56 230 PHE B O 1
ATOM 4189 N N . ASP B 1 231 ? 7.504 6.848 -5.496 1 86.06 231 ASP B N 1
ATOM 4190 C CA . ASP B 1 231 ? 7.848 7.871 -4.512 1 86.06 231 ASP B CA 1
ATOM 4191 C C . ASP B 1 231 ? 7.387 7.465 -3.115 1 86.06 231 ASP B C 1
ATOM 4193 O O . ASP B 1 231 ? 6.191 7.277 -2.879 1 86.06 231 ASP B O 1
ATOM 4197 N N . PRO B 1 232 ? 8.336 7.418 -2.258 1 89.12 232 PRO B N 1
ATOM 4198 C CA . PRO B 1 232 ? 7.984 6.902 -0.934 1 89.12 232 PRO B CA 1
ATOM 4199 C C . PRO B 1 232 ? 7.219 7.922 -0.09 1 89.12 232 PRO B C 1
ATOM 4201 O O . PRO B 1 232 ? 6.602 7.555 0.915 1 89.12 232 PRO B O 1
ATOM 4204 N N . ALA B 1 233 ? 7.18 9.133 -0.475 1 94.38 233 ALA B N 1
ATOM 4205 C CA . ALA B 1 233 ? 6.625 10.188 0.367 1 94.38 233 ALA B CA 1
ATOM 4206 C C . ALA B 1 233 ? 5.156 9.93 0.68 1 94.38 233 ALA B C 1
ATOM 4208 O O . ALA B 1 233 ? 4.684 10.242 1.775 1 94.38 233 ALA B O 1
ATOM 4209 N N . PHE B 1 234 ? 4.48 9.273 -0.282 1 96.56 234 PHE B N 1
ATOM 4210 C CA . PHE B 1 234 ? 3.045 9.094 -0.093 1 96.56 234 PHE B CA 1
ATOM 4211 C C . PHE B 1 234 ? 2.623 7.676 -0.458 1 96.56 234 PHE B C 1
ATOM 4213 O O . PHE B 1 234 ? 1.484 7.445 -0.873 1 96.56 234 PHE B O 1
ATOM 4220 N N . SER B 1 235 ? 3.553 6.746 -0.34 1 93 235 SER B N 1
ATOM 4221 C CA . SER B 1 235 ? 3.203 5.355 -0.613 1 93 235 SER B CA 1
ATOM 4222 C C . SER B 1 235 ? 2.086 4.875 0.306 1 93 235 SER B C 1
ATOM 4224 O O . SER B 1 235 ? 2.066 5.203 1.494 1 93 235 SER B O 1
ATOM 4226 N N . THR B 1 236 ? 1.081 4.176 -0.231 1 93 236 THR B N 1
ATOM 4227 C CA . THR B 1 236 ? -0.031 3.545 0.472 1 93 236 THR B CA 1
ATOM 4228 C C . THR B 1 236 ? -0.931 4.598 1.113 1 93 236 THR B C 1
ATOM 4230 O O . THR B 1 236 ? -1.673 4.301 2.051 1 93 236 THR B O 1
ATOM 4233 N N . THR B 1 237 ? -0.847 5.816 0.64 1 96.44 237 THR B N 1
ATOM 4234 C CA . THR B 1 237 ? -1.614 6.906 1.233 1 96.44 237 THR B CA 1
ATOM 4235 C C . THR B 1 237 ? -2.957 7.07 0.526 1 96.44 237 THR B C 1
ATOM 4237 O O . THR B 1 237 ? -3.023 7.047 -0.704 1 96.44 237 THR B O 1
ATOM 4240 N N . THR B 1 238 ? -3.996 7.16 1.279 1 97 238 THR B N 1
ATOM 4241 C CA . THR B 1 238 ? -5.359 7.328 0.79 1 97 238 THR B CA 1
ATOM 4242 C C . THR B 1 238 ? -5.977 8.609 1.34 1 97 238 THR B C 1
ATOM 4244 O O . THR B 1 238 ? -5.656 9.031 2.451 1 97 238 THR B O 1
ATOM 4247 N N . ILE B 1 239 ? -6.832 9.258 0.533 1 98.5 239 ILE B N 1
ATOM 4248 C CA . ILE B 1 239 ? -7.652 10.383 0.987 1 98.5 239 ILE B CA 1
ATOM 4249 C C . ILE B 1 239 ? -9.094 9.922 1.169 1 98.5 239 ILE B C 1
ATOM 4251 O O . ILE B 1 239 ? -9.68 9.32 0.264 1 98.5 239 ILE B O 1
ATOM 4255 N N . TYR B 1 240 ? -9.648 10.125 2.326 1 98.31 240 TYR B N 1
ATOM 4256 C CA . TYR B 1 240 ? -11.062 9.914 2.6 1 98.31 240 TYR B CA 1
ATOM 4257 C C . TYR B 1 240 ? -11.797 11.242 2.764 1 98.31 240 TYR B C 1
ATOM 4259 O O . TYR B 1 240 ? -11.344 12.117 3.514 1 98.31 240 TYR B O 1
ATOM 4267 N N . TRP B 1 241 ? -12.922 11.406 2.035 1 98.19 241 TRP B N 1
ATOM 4268 C CA . TRP B 1 241 ? -13.766 12.594 2.09 1 98.19 241 TRP B CA 1
ATOM 4269 C C . TRP B 1 241 ? -15.133 12.266 2.691 1 98.19 241 TRP B C 1
ATOM 4271 O O . TRP B 1 241 ? -15.828 11.375 2.209 1 98.19 241 TRP B O 1
ATOM 4281 N N . LYS B 1 242 ? -15.516 12.969 3.719 1 97.88 242 LYS B N 1
ATOM 4282 C CA . LYS B 1 242 ? -16.859 12.805 4.266 1 97.88 242 LYS B CA 1
ATOM 4283 C C . LYS B 1 242 ? -17.922 13.148 3.223 1 97.88 242 LYS B C 1
ATOM 4285 O O . LYS B 1 242 ? -17.875 14.211 2.604 1 97.88 242 LYS B O 1
ATOM 4290 N N . PRO B 1 243 ? -18.781 12.18 2.973 1 95.75 243 PRO B N 1
ATOM 4291 C CA . PRO B 1 243 ? -19.781 12.445 1.948 1 95.75 243 PRO B CA 1
ATOM 4292 C C . PRO B 1 243 ? -20.797 13.508 2.373 1 95.75 243 PRO B C 1
ATOM 4294 O O . PRO B 1 243 ? -20.938 13.789 3.566 1 95.75 243 PRO B O 1
ATOM 4297 N N . LYS B 1 244 ? -21.391 14.094 1.301 1 89.69 244 LYS B N 1
ATOM 4298 C CA . LYS B 1 244 ? -22.484 15.039 1.565 1 89.69 244 LYS B CA 1
ATOM 4299 C C . LYS B 1 244 ? -23.656 14.359 2.258 1 89.69 244 LYS B C 1
ATOM 4301 O O . LYS B 1 244 ? -24 13.219 1.925 1 89.69 244 LYS B O 1
ATOM 4306 N N . ALA B 1 245 ? -24.109 15.062 3.238 1 76.19 245 ALA B N 1
ATOM 4307 C CA . ALA B 1 245 ? -25.297 14.531 3.932 1 76.19 245 ALA B CA 1
ATOM 4308 C C . ALA B 1 245 ? -26.391 14.164 2.941 1 76.19 245 ALA B C 1
ATOM 4310 O O . ALA B 1 245 ? -26.656 14.898 1.99 1 76.19 245 ALA B O 1
ATOM 4311 N N . GLY B 1 246 ? -26.906 12.914 2.941 1 68.19 246 GLY B N 1
ATOM 4312 C CA . GLY B 1 246 ? -27.984 12.453 2.08 1 68.19 246 GLY B CA 1
ATOM 4313 C C . GLY B 1 246 ? -27.5 11.664 0.883 1 68.19 246 GLY B C 1
ATOM 4314 O O . GLY B 1 246 ? -28.297 11.117 0.125 1 68.19 246 GLY B O 1
ATOM 4315 N N . SER B 1 247 ? -26.25 11.914 0.6 1 57.62 247 SER B N 1
ATOM 4316 C CA . SER B 1 247 ? -25.734 11.203 -0.566 1 57.62 247 SER B CA 1
ATOM 4317 C C . SER B 1 247 ? -25.547 9.719 -0.266 1 57.62 247 SER B C 1
ATOM 4319 O O . SER B 1 247 ? -24.703 9.062 -0.879 1 57.62 247 SER B O 1
ATOM 4321 N N . LYS B 1 248 ? -26.297 9.18 0.573 1 50.34 248 LYS B N 1
ATOM 4322 C CA . LYS B 1 248 ? -26.125 7.762 0.868 1 50.34 248 LYS B CA 1
ATOM 4323 C C . LYS B 1 248 ? -26.031 6.941 -0.415 1 50.34 248 LYS B C 1
ATOM 4325 O O . LYS B 1 248 ? -27.016 6.344 -0.851 1 50.34 248 LYS B O 1
ATOM 4330 N N . GLU B 1 249 ? -25.5 7.375 -1.464 1 42.94 249 GLU B N 1
ATOM 4331 C CA . GLU B 1 249 ? -25.531 6.305 -2.455 1 42.94 249 GLU B CA 1
ATOM 4332 C C . GLU B 1 249 ? -24.656 5.133 -2.029 1 42.94 249 GLU B C 1
ATOM 4334 O O . GLU B 1 249 ? -23.422 5.203 -2.143 1 42.94 249 GLU B O 1
ATOM 4339 N N . VAL B 1 250 ? -24.672 4.707 -0.796 1 39.97 250 VAL B N 1
ATOM 4340 C CA . VAL B 1 250 ? -24.031 3.402 -0.727 1 39.97 250 VAL B CA 1
ATOM 4341 C C . VAL B 1 250 ? -24.344 2.598 -1.984 1 39.97 250 VAL B C 1
ATOM 4343 O O . VAL B 1 250 ? -25.516 2.371 -2.303 1 39.97 250 VAL B O 1
ATOM 4346 N N . GLU B 1 251 ? -23.625 2.682 -2.943 1 35.66 251 GLU B N 1
ATOM 4347 C CA . GLU B 1 251 ? -23.844 1.683 -3.986 1 35.66 251 GLU B CA 1
ATOM 4348 C C . GLU B 1 251 ? -24.125 0.31 -3.385 1 35.66 251 GLU B C 1
ATOM 4350 O O . GLU B 1 251 ? -23.219 -0.377 -2.928 1 35.66 251 GLU B O 1
ATOM 4355 N N . GLU B 1 252 ? -24.984 0.181 -2.418 1 34.41 252 GLU B N 1
ATOM 4356 C CA . GLU B 1 252 ? -25.594 -1.139 -2.289 1 34.41 252 GLU B CA 1
ATOM 4357 C C . GLU B 1 252 ? -25.828 -1.774 -3.656 1 34.41 252 GLU B C 1
ATOM 4359 O O . GLU B 1 252 ? -26.578 -1.236 -4.477 1 34.41 252 GLU B O 1
ATOM 4364 N N . GLU B 1 253 ? -24.797 -2.277 -4.27 1 32.66 253 GLU B N 1
ATOM 4365 C CA . GLU B 1 253 ? -25.125 -3.18 -5.371 1 32.66 253 GLU B CA 1
ATOM 4366 C C . GLU B 1 253 ? -26.453 -3.889 -5.125 1 32.66 253 GLU B C 1
ATOM 4368 O O . GLU B 1 253 ? -26.594 -4.648 -4.164 1 32.66 253 GLU B O 1
ATOM 4373 N N . THR B 1 254 ? -27.5 -3.291 -5.238 1 30.27 254 THR B N 1
ATOM 4374 C CA . THR B 1 254 ? -28.828 -3.869 -5.426 1 30.27 254 THR B CA 1
ATOM 4375 C C . THR B 1 254 ? -28.75 -5.125 -6.289 1 30.27 254 THR B C 1
ATOM 4377 O O . THR B 1 254 ? -28.375 -5.055 -7.461 1 30.27 254 THR B O 1
ATOM 4380 N N . LYS B 1 255 ? -28.375 -6.305 -5.723 1 30.41 255 LYS B N 1
ATOM 4381 C CA . LYS B 1 255 ? -28.859 -7.547 -6.312 1 30.41 255 LYS B CA 1
ATOM 4382 C C . LYS B 1 255 ? -30.297 -7.395 -6.812 1 30.41 255 LYS B C 1
ATOM 4384 O O . LYS B 1 255 ? -31.234 -7.363 -6.012 1 30.41 255 LYS B O 1
ATOM 4389 N N . GLU B 1 256 ? -30.562 -6.5 -7.785 1 28.41 256 GLU B N 1
ATOM 4390 C CA . GLU B 1 256 ? -31.812 -6.746 -8.484 1 28.41 256 GLU B CA 1
ATOM 4391 C C . GLU B 1 256 ? -32.062 -8.242 -8.648 1 28.41 256 GLU B C 1
ATOM 4393 O O . GLU B 1 256 ? -31.281 -8.953 -9.258 1 28.41 256 GLU B O 1
ATOM 4398 N N . GLU B 1 257 ? -32.625 -8.844 -7.672 1 29.42 257 GLU B N 1
ATOM 4399 C CA . GLU B 1 257 ? -33.375 -10.07 -7.867 1 29.42 257 GLU B CA 1
ATOM 4400 C C . GLU B 1 257 ? -34.125 -10.062 -9.195 1 29.42 257 GLU B C 1
ATOM 4402 O O . GLU B 1 257 ? -35.094 -9.32 -9.359 1 29.42 257 GLU B O 1
ATOM 4407 N N . THR B 1 258 ? -33.375 -9.898 -10.234 1 26.31 258 THR B N 1
ATOM 4408 C CA . THR B 1 258 ? -34.094 -10.18 -11.469 1 26.31 258 THR B CA 1
ATOM 4409 C C . THR B 1 258 ? -34.969 -11.43 -11.312 1 26.31 258 THR B C 1
ATOM 4411 O O . THR B 1 258 ? -34.438 -12.539 -11.188 1 26.31 258 THR B O 1
ATOM 4414 N N . LYS B 1 259 ? -36.031 -11.281 -10.562 1 27.22 259 LYS B N 1
ATOM 4415 C CA . LYS B 1 259 ? -37.188 -12.172 -10.672 1 27.22 259 LYS B CA 1
ATOM 4416 C C . LYS B 1 259 ? -37.469 -12.555 -12.125 1 27.22 259 LYS B C 1
ATOM 4418 O O . LYS B 1 259 ? -37.844 -11.711 -12.93 1 27.22 259 LYS B O 1
ATOM 4423 N N . GLU B 1 260 ? -36.562 -13.352 -12.727 1 24.61 260 GLU B N 1
ATOM 4424 C CA . GLU B 1 260 ? -37 -14.047 -13.93 1 24.61 260 GLU B CA 1
ATOM 4425 C C . GLU B 1 260 ? -38.469 -14.461 -13.82 1 24.61 260 GLU B C 1
ATOM 4427 O O . GLU B 1 260 ? -38.844 -15.148 -12.867 1 24.61 260 GLU B O 1
ATOM 4432 N N . GLU B 1 261 ? -39.312 -13.555 -14.242 1 28.23 261 GLU B N 1
ATOM 4433 C CA . GLU B 1 261 ? -40.719 -13.812 -14.531 1 28.23 261 GLU B CA 1
ATOM 4434 C C . GLU B 1 261 ? -40.938 -15.195 -15.141 1 28.23 261 GLU B C 1
ATOM 4436 O O . GLU B 1 261 ? -40.469 -15.461 -16.25 1 28.23 261 GLU B O 1
ATOM 4441 N N . THR B 1 262 ? -40.656 -16.25 -14.32 1 25.3 262 THR B N 1
ATOM 4442 C CA . THR B 1 262 ? -41.156 -17.531 -14.789 1 25.3 262 THR B CA 1
ATOM 4443 C C . THR B 1 262 ? -42.531 -17.406 -15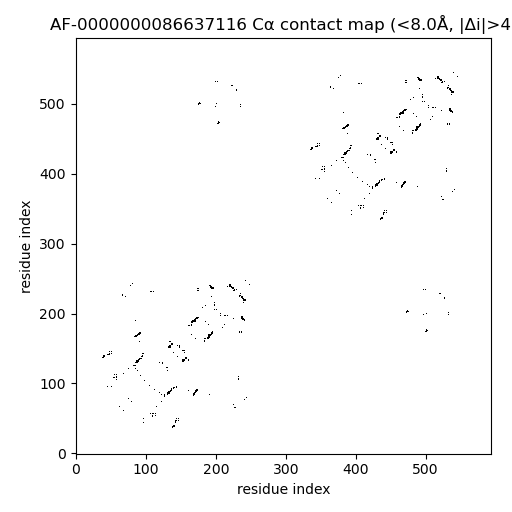.445 1 25.3 262 THR B C 1
ATOM 4445 O O . THR B 1 262 ? -43.438 -16.844 -14.852 1 25.3 262 THR B O 1
ATOM 4448 N N . ALA B 1 263 ? -42.5 -17.172 -16.797 1 24.19 263 ALA B N 1
ATOM 4449 C CA . ALA B 1 263 ? -43.625 -17.297 -17.703 1 24.19 263 ALA B CA 1
ATOM 4450 C C . ALA B 1 263 ? -44.562 -18.422 -17.266 1 24.19 263 ALA B C 1
ATOM 4452 O O . ALA B 1 263 ? -44.25 -19.609 -17.453 1 24.19 263 ALA B O 1
ATOM 4453 N N . GLY B 1 264 ? -45.125 -18.359 -16.016 1 22.88 264 GLY B N 1
ATOM 4454 C CA . GLY B 1 264 ? -46.188 -19.266 -15.617 1 22.88 264 GLY B CA 1
ATOM 4455 C C . GLY B 1 264 ? -47.312 -19.344 -16.625 1 22.88 264 GLY B C 1
ATOM 4456 O O . GLY B 1 264 ? -47.969 -18.344 -16.906 1 22.88 264 GLY B O 1
ATOM 4457 N N . ASP B 1 265 ? -47.094 -20.125 -17.734 1 21.38 265 ASP B N 1
ATOM 4458 C CA . ASP B 1 265 ? -48.188 -20.562 -18.609 1 21.38 265 ASP B CA 1
ATOM 4459 C C . ASP B 1 265 ? -49.438 -20.859 -17.797 1 21.38 265 ASP B C 1
ATOM 4461 O O . ASP B 1 265 ? -49.375 -21.469 -16.719 1 21.38 265 ASP B O 1
ATOM 4465 N N . GLU B 1 266 ? -50.531 -20.125 -18.172 1 21.59 266 GLU B N 1
ATOM 4466 C CA . GLU B 1 266 ? -51.906 -20.031 -17.703 1 21.59 266 GLU B CA 1
ATOM 4467 C C . GLU B 1 266 ? -52.594 -21.375 -17.766 1 21.59 266 GLU B C 1
ATOM 4469 O O . GLU B 1 266 ? -53.406 -21.625 -18.656 1 21.59 266 GLU B O 1
ATOM 4474 N N . LYS B 1 267 ? -51.875 -22.516 -17.891 1 19.53 267 LYS B N 1
ATOM 4475 C CA . LYS B 1 267 ? -52.875 -23.547 -18.188 1 19.53 267 LYS B CA 1
ATOM 4476 C C . LYS B 1 267 ? -54.094 -23.406 -17.266 1 19.53 267 LYS B C 1
ATOM 4478 O O . LYS B 1 267 ? -53.969 -22.969 -16.125 1 19.53 267 LYS B O 1
ATOM 4483 N N . VAL B 1 268 ? -55.281 -23.906 -17.812 1 18.25 268 VAL B N 1
ATOM 4484 C CA . VAL B 1 268 ? -56.75 -23.875 -17.766 1 18.25 268 VAL B CA 1
ATOM 4485 C C . VAL B 1 268 ? -57.25 -24.375 -16.406 1 18.25 268 VAL B C 1
ATOM 4487 O O . VAL B 1 268 ? -58.062 -23.719 -15.758 1 18.25 268 VAL B O 1
ATOM 4490 N N . GLU B 1 269 ? -57.25 -25.734 -16.328 1 17.47 269 GLU B N 1
ATOM 4491 C CA . GLU B 1 269 ? -58.562 -26.359 -16.156 1 17.47 269 GLU B CA 1
ATOM 4492 C C . GLU B 1 269 ? -59.094 -26.125 -14.758 1 17.47 269 GLU B C 1
ATOM 4494 O O . GLU B 1 269 ? -58.375 -25.781 -13.836 1 17.47 269 GLU B O 1
ATOM 4499 N N . LYS B 1 270 ? -60.312 -26.844 -14.57 1 16.48 270 LYS B N 1
ATOM 4500 C CA . LYS B 1 270 ? -61.656 -26.844 -14.031 1 16.48 270 LYS B CA 1
ATOM 4501 C C . LYS B 1 270 ? -61.656 -27.188 -12.547 1 16.48 270 LYS B C 1
ATOM 4503 O O . LYS B 1 270 ? -62.688 -27.062 -11.875 1 16.48 270 LYS B O 1
ATOM 4508 N N . ASP B 1 271 ? -60.656 -28.109 -12.273 1 16.03 271 ASP B N 1
ATOM 4509 C CA . ASP B 1 271 ? -61.312 -29.125 -11.469 1 16.03 271 ASP B CA 1
ATOM 4510 C C . ASP B 1 271 ? -61.875 -28.547 -10.18 1 16.03 271 ASP B C 1
ATOM 4512 O O . ASP B 1 271 ? -61.406 -27.516 -9.688 1 16.03 271 ASP B O 1
ATOM 4516 N N . GLU B 1 272 ? -62.812 -29.344 -9.672 1 17.27 272 GLU B N 1
ATOM 4517 C CA . GLU B 1 272 ? -64 -29.516 -8.82 1 17.27 272 GLU B CA 1
ATOM 4518 C C . GLU B 1 272 ? -63.688 -29.141 -7.375 1 17.27 272 GLU B C 1
ATOM 4520 O O . GLU B 1 272 ? -62.562 -29.344 -6.906 1 17.27 272 GLU B O 1
ATOM 4525 N N . LYS B 1 273 ? -64.625 -28.391 -6.867 1 16.8 273 LYS B N 1
ATOM 4526 C CA . LYS B 1 273 ? -64.938 -27.688 -5.641 1 16.8 273 LYS B CA 1
ATOM 4527 C C . LYS B 1 273 ? -64.812 -28.578 -4.418 1 16.8 273 LYS B C 1
ATOM 4529 O O . LYS B 1 273 ? -64.938 -28.141 -3.283 1 16.8 273 LYS B O 1
ATOM 4534 N N . VAL B 1 274 ? -65.062 -30.031 -4.77 1 17.39 274 VAL B N 1
ATOM 4535 C CA . VAL B 1 274 ? -66.125 -30.5 -3.842 1 17.39 274 VAL B CA 1
ATOM 4536 C C . VAL B 1 274 ? -65.688 -30.234 -2.404 1 17.39 274 VAL B C 1
ATOM 4538 O O . VAL B 1 274 ? -64.5 -29.953 -2.15 1 17.39 274 VAL B O 1
ATOM 4541 N N . ASP B 1 275 ? -66.062 -31.188 -1.638 1 15.36 275 ASP B N 1
ATOM 4542 C CA . ASP B 1 275 ? -67.062 -31.469 -0.6 1 15.36 275 ASP B CA 1
ATOM 4543 C C . ASP B 1 275 ? -66.438 -31.328 0.792 1 15.36 275 ASP B C 1
ATOM 4545 O O . ASP B 1 275 ? -67 -30.672 1.668 1 15.36 275 ASP B O 1
ATOM 4549 N N . LYS B 1 276 ? -65.625 -32.375 1.113 1 16.41 276 LYS B N 1
ATOM 4550 C CA . LYS B 1 276 ? -66.188 -33.219 2.18 1 16.41 276 LYS B CA 1
ATOM 4551 C C . LYS B 1 276 ? -65.812 -32.688 3.553 1 16.41 276 LYS B C 1
ATOM 4553 O O . LYS B 1 276 ? -66.188 -33.281 4.578 1 16.41 276 LYS B O 1
ATOM 4558 N N . SER B 1 277 ? -64.562 -32.031 3.547 1 16.62 277 SER B N 1
ATOM 4559 C CA . SER B 1 277 ? -64.062 -32.531 4.832 1 16.62 277 SER B CA 1
ATOM 4560 C C . SER B 1 277 ? -65 -32.094 5.969 1 16.62 277 SER B C 1
ATOM 4562 O O . SER B 1 277 ? -65.438 -30.922 6.008 1 16.62 277 SER B O 1
ATOM 4564 N N . GLU B 1 278 ? -65.688 -33.031 6.691 1 16.3 278 GLU B N 1
ATOM 4565 C CA . GLU B 1 278 ? -66.375 -33.656 7.797 1 16.3 278 GLU B CA 1
ATOM 4566 C C . GLU B 1 278 ? -66.125 -32.938 9.117 1 16.3 278 GLU B C 1
ATOM 4568 O O . GLU B 1 278 ? -65.062 -32.438 9.344 1 16.3 278 GLU B O 1
ATOM 4573 N N . LYS B 1 279 ? -67.312 -32.875 9.93 1 16.97 279 LYS B N 1
ATOM 4574 C CA . LYS B 1 279 ? -68 -32.438 11.141 1 16.97 279 LYS B CA 1
ATOM 4575 C C . LYS B 1 279 ? -67.125 -32.719 12.391 1 16.97 279 LYS B C 1
ATOM 4577 O O . LYS B 1 279 ? -67.188 -31.969 13.352 1 16.97 279 LYS B O 1
ATOM 4582 N N . GLN B 1 280 ? -67.125 -34.156 12.688 1 16.56 280 GLN B N 1
ATOM 4583 C CA . GLN B 1 280 ? -67.688 -34.719 13.922 1 16.56 280 GLN B CA 1
ATOM 4584 C C . GLN B 1 280 ? -66.875 -34.25 15.133 1 16.56 280 GLN B C 1
ATOM 4586 O O . GLN B 1 280 ? -65.625 -34.219 15.078 1 16.56 280 GLN B O 1
ATOM 4591 N N . LYS B 1 281 ? -67.625 -34 16.328 1 16.88 281 LYS B N 1
ATOM 4592 C CA . LYS B 1 281 ? -67.938 -33.562 17.672 1 16.88 281 LYS B CA 1
ATOM 4593 C C . LYS B 1 281 ? -67.062 -34.188 18.719 1 16.88 281 LYS B C 1
ATOM 4595 O O . LYS B 1 281 ? -66.812 -33.594 19.766 1 16.88 281 LYS B O 1
ATOM 4600 N N . GLU B 1 282 ? -67.125 -35.656 18.75 1 16.75 282 GLU B N 1
ATOM 4601 C CA . GLU B 1 282 ? -67.5 -36.406 19.953 1 16.75 282 GLU B CA 1
ATOM 4602 C C . GLU B 1 282 ? -66.438 -36.188 21.062 1 16.75 282 GLU B C 1
ATOM 4604 O O . GLU B 1 282 ? -65.25 -36.031 20.797 1 16.75 282 GLU B O 1
ATOM 4609 N N . GLU B 1 283 ? -67.062 -36.156 22.391 1 15.95 283 GLU B N 1
ATOM 4610 C CA . GLU B 1 283 ? -67.062 -36.094 23.844 1 15.95 283 GLU B CA 1
ATOM 4611 C C . GLU B 1 283 ? -66 -37.031 24.438 1 15.95 283 GLU B C 1
ATOM 4613 O O . GLU B 1 283 ? -65.562 -36.844 25.578 1 15.95 283 GLU B O 1
ATOM 4618 N N . GLU B 1 284 ? -66.125 -38.344 24.031 1 14.2 284 GLU B N 1
ATOM 4619 C CA . GLU B 1 284 ? -66.25 -39.375 25.047 1 14.2 284 GLU B CA 1
ATOM 4620 C C . GLU B 1 284 ? -64.938 -39.469 25.891 1 14.2 284 GLU B C 1
ATOM 4622 O O . GLU B 1 284 ? -65 -39.844 27.062 1 14.2 284 GLU B O 1
ATOM 4627 N N . ASP B 1 285 ? -64 -39.969 25.359 1 14.68 285 ASP B N 1
ATOM 4628 C CA . ASP B 1 285 ? -63.531 -41.188 26 1 14.68 285 ASP B CA 1
ATOM 4629 C C . ASP B 1 285 ? -63.031 -40.906 27.406 1 14.68 285 ASP B C 1
ATOM 4631 O O . ASP B 1 285 ? -62.625 -39.781 27.719 1 14.68 285 ASP B O 1
ATOM 4635 N N . GLU B 1 286 ? -62.219 -41.969 28.047 1 15.62 286 GLU B N 1
ATOM 4636 C CA . GLU B 1 286 ? -62.094 -43.062 29 1 15.62 286 GLU B CA 1
ATOM 4637 C C . GLU B 1 286 ? -61.5 -42.562 30.312 1 15.62 286 GLU B C 1
ATOM 4639 O O . GLU B 1 286 ? -60.75 -41.594 30.344 1 15.62 286 GLU B O 1
ATOM 4644 N N . LEU B 1 287 ? -60.938 -43.812 31.078 1 16.44 287 LEU B N 1
ATOM 4645 C CA . LEU B 1 287 ? -61.031 -44.688 32.25 1 16.44 287 LEU B CA 1
ATOM 4646 C C . LEU B 1 287 ? -60.219 -44.094 33.406 1 16.44 287 LEU B C 1
ATOM 4648 O O . LEU B 1 287 ? -59.25 -43.375 33.188 1 16.44 287 LEU B O 1
ATOM 4652 N N . SER B 1 288 ? -59.562 -45.094 34.219 1 14.62 288 SER B N 1
ATOM 4653 C CA . SER B 1 288 ? -59.656 -45.625 35.562 1 14.62 288 SER B CA 1
ATOM 4654 C C . SER B 1 288 ? -58.656 -44.938 36.5 1 14.62 288 SER B C 1
ATOM 4656 O O . SER B 1 288 ? -57.625 -44.406 36.062 1 14.62 288 SER B O 1
ATOM 4658 N N . ARG B 1 289 ? -58.562 -45.438 37.688 1 18.33 289 ARG B N 1
ATOM 4659 C CA . ARG B 1 289 ? -58.562 -45.062 39.094 1 18.33 289 ARG B CA 1
ATOM 4660 C C . ARG B 1 289 ? -57.188 -44.531 39.531 1 18.33 289 ARG B C 1
ATOM 4662 O O . ARG B 1 289 ? -56.188 -44.719 38.812 1 18.33 289 ARG B O 1
ATOM 4669 N N . LYS B 1 290 ? -57.188 -44.375 40.844 1 16.89 290 LYS B N 1
ATOM 4670 C CA . LYS B 1 290 ? -57.094 -44.25 42.281 1 16.89 290 LYS B CA 1
ATOM 4671 C C . LYS B 1 290 ? -55.969 -45.125 42.812 1 16.89 290 LYS B C 1
ATOM 4673 O O . LYS B 1 290 ? -55.844 -45.344 44.031 1 16.89 290 LYS B O 1
ATOM 4678 N N . LEU B 1 291 ? -55.125 -45.812 42.156 1 16.27 291 LEU B N 1
ATOM 4679 C CA . LEU B 1 291 ? -54.75 -46.812 43.156 1 16.27 291 LEU B CA 1
ATOM 4680 C C . LEU B 1 291 ? -54.062 -46.156 44.344 1 16.27 291 LEU B C 1
ATOM 4682 O O . LEU B 1 291 ? -53.344 -45.156 44.188 1 16.27 291 LEU B O 1
ATOM 4686 N N . GLU B 1 292 ? -53.812 -46.969 45.469 1 17.11 292 GLU B N 1
ATOM 4687 C CA . GLU B 1 292 ? -53.812 -47.406 46.875 1 17.11 292 GLU B CA 1
ATOM 4688 C C . GLU B 1 292 ? -52.562 -46.938 47.625 1 17.11 292 GLU B C 1
ATOM 4690 O O . GLU B 1 292 ? -52.656 -46.406 48.719 1 17.11 292 GLU B O 1
ATOM 4695 N N . SER B 1 293 ? -51.469 -47.719 47.75 1 18.11 293 SER B N 1
ATOM 4696 C CA . SER B 1 293 ? -51.156 -48.344 49.031 1 18.11 293 SER B CA 1
ATOM 4697 C C . SER B 1 293 ? -50.438 -47.375 49.969 1 18.11 293 SER B C 1
ATOM 4699 O O . SER B 1 293 ? -50.875 -47.156 51.094 1 18.11 293 SER B O 1
ATOM 4701 N N . THR B 1 294 ? -49.188 -47.594 50.312 1 20.27 294 THR B N 1
ATOM 4702 C CA . THR B 1 294 ? -48.719 -48.156 51.562 1 20.27 294 THR B CA 1
ATOM 4703 C C . THR B 1 294 ? -48.25 -47.062 52.531 1 20.27 294 THR B C 1
ATOM 4705 O O . THR B 1 294 ? -47.906 -45.969 52.094 1 20.27 294 THR B O 1
ATOM 4708 N N . THR B 1 295 ? -47.531 -47.312 53.906 1 19.06 295 THR B N 1
ATOM 4709 C CA . THR B 1 295 ? -47.438 -47.312 55.375 1 19.06 295 THR B CA 1
ATOM 4710 C C . THR B 1 295 ? -46.5 -46.188 55.844 1 19.06 295 THR B C 1
ATOM 4712 O O . THR B 1 295 ? -46.594 -45.75 56.969 1 19.06 295 THR B O 1
ATOM 4715 N N . ILE B 1 296 ? -45.469 -45.656 55.75 1 21.55 296 ILE B N 1
ATOM 4716 C CA . ILE B 1 296 ? -45.062 -45.406 57.156 1 21.55 296 ILE B CA 1
ATOM 4717 C C . ILE B 1 296 ? -45.906 -44.281 57.75 1 21.55 296 ILE B C 1
ATOM 4719 O O . ILE B 1 296 ? -46.344 -43.375 57.031 1 21.55 296 ILE B O 1
ATOM 4723 N N . SER B 1 297 ? -46.281 -44.406 59.344 1 20.05 297 SER B N 1
ATOM 4724 C CA . SER B 1 297 ? -46.156 -44.062 60.75 1 20.05 297 SER B CA 1
ATOM 4725 C C . SER B 1 297 ? -45.219 -42.906 60.969 1 20.05 297 SER B C 1
ATOM 4727 O O . SER B 1 297 ? -44.188 -42.781 60.281 1 20.05 297 SER B O 1
#

Foldseek 3Di:
DPPPPDDPPPDPPPPDDPDDPPPPPDDPPPPPPPPVPLAADAPPDDALVVLVVVLVVLLVVLCPDPLVVVLLVCLVVQCLQLQLAAEEEAEALAECDDDPPPVLSNSLSSNLVSSSVSSQVSNCVNNVDHHAYEYEDNHYYPRNQVNCVVVVHHYDYPPVRLVVAAQNYHYHYAPDDPVSQLSSPVPHDYQKYKYQAQCVCVVVVNCPSVVSRVVLVQQWDKDARRDDPPRPSHPNIMMTHHDDPPPRPSVPVPPPPPPPPPPPDPDDPDDDDPDDDDDDDDDDPDDDDDDDDDDDD/DDDPPDDPDPPPPPPDDPDDPPPPPDDPPPPPPPPVPLAADAPPDDALVVLVVVLVVLLVVLCPDPLVVVLLVCLVVQCLQLQLQAEEEAEALAECDDDPPPVLSNSLSSNLVSSSVSSQVSNCVNNVDHHAYEYEDNHYYPRNQVNQVVVVHHYDYPPVSLVVAAQNYHYHYAPDDPVNQLSSPVPHDYQKYKYQAQCVCVVVVNCPSVVSRVVQVQQWDKDARRDDPPRPSHPNIMMTHHDDPPPPCSVPVPPPPPPPPPPPDPDDDDDDDDDDDDDDDDDDDYDDDDDDDDDDD

pLDDT: mean 74.26, std 33.13, range [14.2, 98.94]

Secondary structure (DSSP, 8-state):
--------------------------------------PPP-SSPPPHHHHHHHHHHHHHHHHTSHHHHHHHHHHHHHSTT-TT--EEEEE----SSPPTT-HHHHHHHHHHHHHHHHHHHHHHHHHSS--EEEEE-TT--HHHHHHHHHTTPEE--TTHHHHT--TTEEEEETT--HHHHHHHTSS---SEEEEE-HHHHHHTT--TT-HHHHHHHHHSEEEEPP--TT-GGGTTEEEEEPPPTT---------------------------------------------------/--------------------------------------PPP-SSPPPHHHHHHHHHHHHHHHHTSHHHHHHHHHHHHHSTT-TT--EEEEE----SSPPTT-HHHHHHHHHHHHHHHHHHHHHHHHHSS--EEEEE-TT--HHHHHHHHHTTPEE--TTHHHHH--TTEEEEETT--HHHHHHHTSS---SEEEEE-HHHHHHTT--TT-HHHHHHHHHSEEEEPP--TT-GGGTTEEEEEPPPTT---------------------------------------------------

Organism: NCBI:txid1208366